Protein AF-0000000078604060 (afdb_homodimer)

Foldseek 3Di:
DDAQKEWEDDPPDLLVLLLQLLLQVQVGGYYYDPPHDQPPPLPDPVNCVLPVVSDDRWMAGPVRDTDHDSVVSSLVSNCVGDCVCVAQNDDPVLNVQLVVLLVCLVPQQLVLLCLLVCVVVPNDPDDPVSPVVSVVSNLVSLVVLLVQCVVALENRHHDDYYSSLSNNLSSCQSVQAAPCAPVNCVVRVSNVVSSVVQCPPRSSVVSSDDGDGHHDHDDDDD/DDAQKEWEDDPPDLLVLLLQLLLQVQVGGYYYDPPHDQPPNLPDPVNCVLPVVSDDRWMAGPVRDTDHDSVVSSLVSNCVGDCVCVAQNDDPVLNVQLVVLLVCLVPQQLVLLCLLVCVVVPNDPDDPVSPVVSVVSNLVSLVVLLVQCVVALENRHHDGYYSSLSSNLSSCQSVQAAPCAPVNCVVRVSNVVSSVVQCPPRSSVVSSDDGDGHHDHDDDDD

Nearest PDB structures (foldseek):
  4kh7-assembly2_A  TM=8.571E-01  e=4.757E-09  Salmonella enterica subsp. enterica serovar Typhi
  4kdx-assembly2_B  TM=8.654E-01  e=1.072E-08  Paraburkholderia graminis C4D1M
  4kh7-assembly3_B  TM=8.018E-01  e=9.682E-09  Salmonella enterica subsp. enterica serovar Typhi
  5a5k-assemb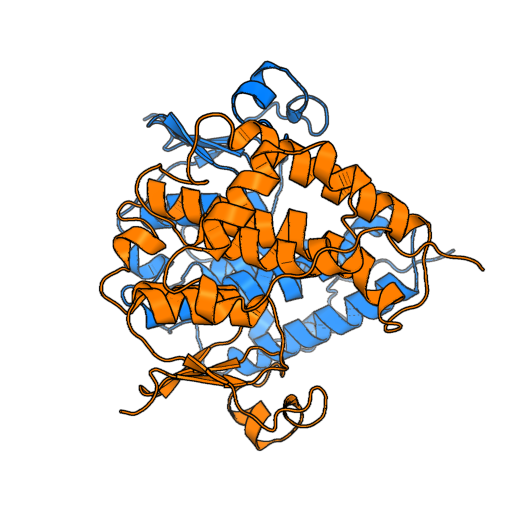ly3_O  TM=8.184E-01  e=1.971E-08  Arabidopsis thaliana
  4gf0-assembly1_A  TM=7.215E-01  e=3.624E-08  Sulfitobacter sp. NAS-14.1

InterPro domains:
  IPR004045 Glutathione S-transferase, N-terminal [PF02798] (5-79)
  IPR004045 Glutathione S-transferase, N-terminal [PS50404] (3-85)
  IPR004046 Glutathione S-transferase, C-terminal [PF00043] (126-200)
  IPR010987 Glutathione S-transferase, C-terminal-like [PS50405] (91-220)
  IPR036249 Thioredoxin-like superfamily [SSF52833] (7-95)
  IPR036282 Glutathione S-transferase, C-terminal domain superfamily [SSF47616] (76-213)
  IPR040079 Glutathione transferase family [SFLDS00019] (6-199)

Radius of gyration: 21.29 Å; Cα contacts (8 Å, |Δi|>4): 761; chains: 2; bounding box: 56×63×52 Å

Organism: Penicillium oxalicum (strain 114-2 / CGMCC 5302) (NCBI:txid933388)

Solvent-accessible surface area (backbone atoms only — not comparable to full-atom values): 22953 Å² total; per-residue (Å²): 132,82,49,52,23,38,30,45,38,66,83,90,37,50,60,53,24,36,30,33,17,34,12,44,61,36,72,35,49,59,43,66,48,87,82,49,40,88,86,49,51,44,64,34,67,74,44,27,73,77,37,73,87,43,67,67,44,29,36,43,31,69,86,66,50,73,39,43,47,44,68,16,45,26,48,28,43,27,51,69,33,87,40,19,46,61,33,47,36,81,45,49,67,46,28,20,56,28,38,27,35,38,49,42,19,53,67,44,35,31,47,29,33,47,64,56,38,36,38,77,70,67,74,43,79,83,49,70,70,57,45,54,50,24,52,53,43,41,51,51,42,48,49,52,47,27,63,66,39,61,96,42,72,37,82,63,61,68,84,53,71,28,46,24,44,42,39,35,49,28,34,40,50,62,23,29,45,52,54,47,14,47,73,60,48,65,77,29,55,64,42,51,51,44,47,60,53,48,52,64,36,81,28,33,26,74,38,63,52,84,85,59,71,26,65,69,50,80,71,90,83,127,131,80,50,52,22,37,31,44,41,65,83,90,38,52,61,54,24,35,31,33,16,35,11,44,60,36,71,35,49,59,44,65,48,90,82,50,39,88,83,49,50,44,65,33,68,74,42,29,74,77,37,72,86,42,65,68,44,28,37,41,32,69,86,67,51,74,40,42,46,46,68,18,45,26,48,28,42,27,51,69,32,87,41,17,45,61,34,46,36,81,46,51,68,45,27,20,55,29,38,26,36,38,49,43,18,53,68,45,34,30,48,30,34,46,64,56,37,37,38,77,73,67,74,43,81,84,49,70,72,59,46,54,51,23,52,53,43,40,51,51,43,48,50,52,46,26,62,67,40,61,96,42,72,36,83,62,59,67,85,55,71,27,46,24,44,43,37,34,49,29,34,41,49,61,23,28,44,51,54,47,14,48,74,60,48,64,77,31,55,63,40,50,51,43,47,59,53,48,53,63,35,82,28,32,26,76,39,64,50,85,84,58,70,25,64,71,49,81,72,90,84,128

pLDDT: mean 96.31, std 3.69, range [65.0, 98.94]

Structure (mmCIF, N/CA/C/O backbone):
data_AF-0000000078604060-model_v1
#
loop_
_entity.id
_entity.type
_entity.pdbx_description
1 polymer 'Glutathione S-transferase'
#
loop_
_atom_site.group_PDB
_atom_site.id
_atom_site.type_symbol
_atom_site.label_atom_id
_atom_site.label_alt_id
_atom_site.label_comp_id
_atom_site.label_asym_id
_atom_site.label_entity_id
_atom_site.label_seq_id
_atom_site.pdbx_PDB_ins_code
_atom_site.Cartn_x
_atom_site.Cartn_y
_atom_site.Cartn_z
_atom_site.occupancy
_atom_site.B_iso_or_equiv
_atom_site.auth_seq_id
_atom_site.auth_comp_id
_atom_site.auth_asym_id
_atom_site.auth_atom_id
_atom_site.pdbx_PDB_model_num
ATOM 1 N N . MET A 1 1 ? -9.109 29.891 -11.812 1 65.5 1 MET A N 1
ATOM 2 C CA . MET A 1 1 ? -7.707 29.516 -11.625 1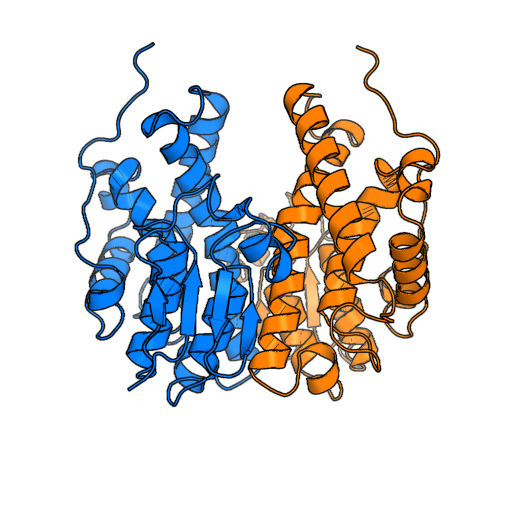 65.5 1 MET A CA 1
ATOM 3 C C . MET A 1 1 ? -7.461 28.078 -12.086 1 65.5 1 MET A C 1
ATOM 5 O O . MET A 1 1 ? -8.367 27.25 -12.055 1 65.5 1 MET A O 1
ATOM 9 N N . ALA A 1 2 ? -6.348 27.719 -12.664 1 84.75 2 ALA A N 1
ATOM 10 C CA . ALA A 1 2 ? -6.039 26.391 -13.188 1 84.75 2 ALA A CA 1
ATOM 11 C C . ALA A 1 2 ? -5.973 25.359 -12.055 1 84.75 2 ALA A C 1
ATOM 13 O O . ALA A 1 2 ? -5.527 25.672 -10.953 1 84.75 2 ALA A O 1
ATOM 14 N N . PRO A 1 3 ? -6.574 24.234 -12.32 1 95.12 3 PRO A N 1
ATOM 15 C CA . PRO A 1 3 ? -6.547 23.219 -11.266 1 95.12 3 PRO A CA 1
ATOM 16 C C . PRO A 1 3 ? -5.129 22.844 -10.844 1 95.12 3 PRO A C 1
ATOM 18 O O . PRO A 1 3 ? -4.18 23.047 -11.609 1 95.12 3 PRO A O 1
ATOM 21 N N . PHE A 1 4 ? -4.941 22.469 -9.664 1 97.75 4 PHE A N 1
ATOM 22 C CA . PHE A 1 4 ? -3.686 21.938 -9.148 1 97.75 4 PHE A CA 1
ATOM 23 C C . PHE A 1 4 ? -3.188 20.781 -10.008 1 97.75 4 PHE A C 1
ATOM 25 O O . PHE A 1 4 ? -1.984 20.656 -10.242 1 97.75 4 PHE A O 1
ATOM 32 N N . GLY A 1 5 ? -4.191 20.031 -10.445 1 98 5 GLY A N 1
ATOM 33 C CA . GLY A 1 5 ? -3.914 18.922 -11.352 1 98 5 GLY A CA 1
ATOM 34 C C . GLY A 1 5 ? -5.168 18.234 -11.867 1 98 5 GLY A C 1
ATOM 35 O O . GLY A 1 5 ? -6.281 18.594 -11.469 1 98 5 GLY A O 1
ATOM 36 N N . THR A 1 6 ? -4.906 17.312 -12.789 1 97.5 6 THR A N 1
ATOM 37 C CA . THR A 1 6 ? -5.984 16.547 -13.406 1 97.5 6 THR A CA 1
ATOM 38 C C . THR A 1 6 ? -5.75 15.047 -13.234 1 97.5 6 THR A C 1
ATOM 40 O O . THR A 1 6 ? -4.621 14.57 -13.352 1 97.5 6 THR A O 1
ATOM 43 N N . ILE A 1 7 ? -6.871 14.383 -12.977 1 97.94 7 ILE A N 1
ATOM 44 C CA . ILE A 1 7 ? -6.812 12.93 -12.82 1 97.94 7 ILE A CA 1
ATOM 45 C C . ILE A 1 7 ? -7.527 12.258 -13.992 1 97.94 7 ILE A C 1
ATOM 47 O O . ILE A 1 7 ? -8.633 12.656 -14.359 1 97.94 7 ILE A O 1
ATOM 51 N N . TRP A 1 8 ? -6.809 11.312 -14.586 1 97.25 8 TRP A N 1
ATOM 52 C CA . TRP A 1 8 ? -7.418 10.391 -15.531 1 97.25 8 TRP A CA 1
ATOM 53 C C . TRP A 1 8 ? -7.949 9.148 -14.82 1 97.25 8 TRP A C 1
ATOM 55 O O . TRP A 1 8 ? -7.176 8.375 -14.25 1 97.25 8 TRP A O 1
ATOM 65 N N . SER A 1 9 ? -9.242 9.008 -14.789 1 96.31 9 SER A N 1
ATOM 66 C CA . SER A 1 9 ? -9.859 7.852 -14.148 1 96.31 9 SER A CA 1
ATOM 67 C C . SER A 1 9 ? -11.352 7.785 -14.469 1 96.31 9 SER A C 1
ATOM 69 O O . SER A 1 9 ? -11.914 8.719 -15.039 1 96.31 9 SER A O 1
ATOM 71 N N . TYR A 1 10 ? -11.914 6.641 -14.195 1 90.69 10 TYR A N 1
ATOM 72 C CA . TYR A 1 10 ? -13.367 6.547 -14.234 1 90.69 10 TYR A CA 1
ATOM 73 C C . TYR A 1 10 ? -13.984 7.172 -12.992 1 90.69 10 TYR A C 1
ATOM 75 O O . TYR A 1 10 ? -13.312 7.352 -11.977 1 90.69 10 TYR A O 1
ATOM 83 N N . SER A 1 11 ? -15.281 7.52 -13.102 1 84.94 11 SER A N 1
ATOM 84 C CA . SER A 1 11 ? -16.062 8.086 -12 1 84.94 11 SER A CA 1
ATOM 85 C C . SER A 1 11 ? -17.391 7.371 -11.844 1 84.94 11 SER A C 1
ATOM 87 O O . SER A 1 11 ? -18.047 7.035 -12.844 1 84.94 11 SER A O 1
ATOM 89 N N . PRO A 1 12 ? -17.797 7.059 -10.594 1 85.88 12 PRO A N 1
ATOM 90 C CA . PRO A 1 12 ? -17.141 7.348 -9.32 1 85.88 12 PRO A CA 1
ATOM 91 C C . PRO A 1 12 ? -16.047 6.332 -8.961 1 85.88 12 PRO A C 1
ATOM 93 O O . PRO A 1 12 ? -16.141 5.164 -9.359 1 85.88 12 PRO A O 1
ATOM 96 N N . SER A 1 13 ? -15.039 6.816 -8.289 1 91.38 13 SER A N 1
ATOM 97 C CA . SER A 1 13 ? -13.922 5.98 -7.852 1 91.38 13 SER A CA 1
ATOM 98 C C . SER A 1 13 ? -13.492 6.332 -6.434 1 91.38 13 SER A C 1
ATOM 100 O O . SER A 1 13 ? -13.094 7.469 -6.164 1 91.38 13 SER A O 1
ATOM 102 N N . PRO A 1 14 ? -13.57 5.336 -5.539 1 93.5 14 PRO A N 1
ATOM 103 C CA . PRO A 1 14 ? -13.078 5.57 -4.184 1 93.5 14 PRO A CA 1
ATOM 104 C C . PRO A 1 14 ? -11.617 6.023 -4.16 1 93.5 14 PRO A C 1
ATOM 106 O O . PRO A 1 14 ? -11.211 6.762 -3.26 1 93.5 14 PRO A O 1
ATOM 109 N N . ARG A 1 15 ? -10.844 5.59 -5.148 1 95.56 15 ARG A N 1
ATOM 110 C CA . ARG A 1 15 ? -9.438 5.957 -5.238 1 95.56 15 ARG A CA 1
ATOM 111 C C . ARG A 1 15 ? -9.273 7.434 -5.586 1 95.56 15 ARG A C 1
ATOM 113 O O . ARG A 1 15 ? -8.336 8.086 -5.129 1 95.56 15 ARG A O 1
ATOM 120 N N . VAL A 1 16 ? -10.188 7.949 -6.352 1 97.38 16 VAL A N 1
ATOM 121 C CA . VAL A 1 16 ? -10.172 9.359 -6.73 1 97.38 16 VAL A CA 1
ATOM 122 C C . VAL A 1 16 ? -10.75 10.203 -5.602 1 97.38 16 VAL A C 1
ATOM 124 O O . VAL A 1 16 ? -10.273 11.312 -5.336 1 97.38 16 VAL A O 1
ATOM 127 N N . MET A 1 17 ? -11.734 9.648 -4.898 1 97.75 17 MET A N 1
ATOM 128 C CA . MET A 1 17 ? -12.422 10.359 -3.826 1 97.75 17 MET A CA 1
ATOM 129 C C . MET A 1 17 ? -11.438 10.805 -2.75 1 97.75 17 MET A C 1
ATOM 131 O O . MET A 1 17 ? -11.492 11.953 -2.297 1 97.75 17 MET A O 1
ATOM 135 N N . LYS A 1 18 ? -10.555 9.922 -2.361 1 98.5 18 LYS A N 1
ATOM 136 C CA . LYS A 1 18 ? -9.625 10.281 -1.294 1 98.5 18 LYS A CA 1
ATOM 137 C C . LYS A 1 18 ? -8.648 11.359 -1.757 1 98.5 18 LYS A C 1
ATOM 139 O O . LYS A 1 18 ? -8.219 12.195 -0.964 1 98.5 18 LYS A O 1
ATOM 144 N N . ILE A 1 19 ? -8.273 11.375 -3.025 1 98.75 19 ILE A N 1
ATOM 145 C CA . ILE A 1 19 ? -7.383 12.383 -3.586 1 98.75 19 ILE A CA 1
ATOM 146 C C . ILE A 1 19 ? -8.078 13.742 -3.586 1 98.75 19 ILE A C 1
ATOM 148 O O . ILE A 1 19 ? -7.5 14.742 -3.152 1 98.75 19 ILE A O 1
ATOM 152 N N . GLN A 1 20 ? -9.328 13.734 -4.004 1 98.69 20 GLN A N 1
ATOM 153 C CA . GLN A 1 20 ? -10.094 14.977 -4.07 1 98.69 20 GLN A CA 1
ATOM 154 C C . GLN A 1 20 ? -10.383 15.523 -2.676 1 98.69 20 GLN A C 1
ATOM 156 O O . GLN A 1 20 ? -10.383 16.734 -2.467 1 98.69 20 GLN A O 1
ATOM 161 N N . ALA A 1 21 ? -10.625 14.672 -1.733 1 98.81 21 ALA A N 1
ATOM 162 C CA . ALA A 1 21 ? -10.828 15.117 -0.356 1 98.81 21 ALA A CA 1
ATOM 163 C C . ALA A 1 21 ? -9.586 15.836 0.175 1 98.81 21 ALA A C 1
ATOM 165 O O . ALA A 1 21 ? -9.695 16.922 0.754 1 98.81 21 ALA A O 1
ATOM 166 N N . ALA A 1 22 ? -8.398 15.234 -0.017 1 98.81 22 ALA A N 1
ATOM 167 C CA . ALA A 1 22 ? -7.148 15.875 0.384 1 98.81 22 ALA A CA 1
ATOM 168 C C . ALA A 1 22 ? -6.984 17.234 -0.291 1 98.81 22 ALA A C 1
ATOM 170 O O . ALA A 1 22 ? -6.566 18.203 0.346 1 98.81 22 ALA A O 1
ATOM 171 N N . GLY A 1 23 ? -7.309 17.266 -1.604 1 98.69 23 GLY A N 1
ATOM 172 C CA . GLY A 1 23 ? -7.25 18.516 -2.338 1 98.69 23 GLY A CA 1
ATOM 173 C C . GLY A 1 23 ? -8.164 19.578 -1.767 1 98.69 23 GLY A C 1
ATOM 174 O O . GLY A 1 23 ? -7.73 20.719 -1.525 1 98.69 23 GLY A O 1
ATOM 175 N N . ASN A 1 24 ? -9.398 19.219 -1.526 1 98.75 24 ASN A N 1
ATOM 176 C CA . ASN A 1 24 ? -10.383 20.156 -0.985 1 98.75 24 ASN A CA 1
ATOM 177 C C . ASN A 1 24 ? -9.922 20.734 0.349 1 98.75 24 ASN A C 1
ATOM 179 O O . ASN A 1 24 ? -10.016 21.953 0.567 1 98.75 24 ASN A O 1
ATOM 183 N N . ILE A 1 25 ? -9.414 19.953 1.197 1 98.62 25 ILE A N 1
ATOM 184 C CA . ILE A 1 25 ? -8.992 20.375 2.527 1 98.62 25 ILE A CA 1
ATOM 185 C C . ILE A 1 25 ? -7.809 21.328 2.408 1 98.62 25 ILE A C 1
ATOM 187 O O . ILE A 1 25 ? -7.684 22.281 3.195 1 98.62 25 ILE A O 1
ATOM 191 N N . ASN A 1 26 ? -6.988 21.156 1.38 1 98.44 26 ASN A N 1
ATOM 192 C CA . ASN A 1 26 ? -5.816 22 1.141 1 98.44 26 ASN A CA 1
ATOM 193 C C . ASN A 1 26 ? -6.152 23.203 0.274 1 98.44 26 ASN A C 1
ATOM 195 O O . ASN A 1 26 ? -5.297 24.062 0.032 1 98.44 26 ASN A O 1
ATOM 199 N N . GLY A 1 27 ? -7.383 23.266 -0.203 1 98 27 GLY A N 1
ATOM 200 C CA . GLY A 1 27 ? -7.746 24.312 -1.143 1 98 27 GLY A CA 1
ATOM 201 C C . GLY A 1 27 ? -7.152 24.109 -2.523 1 98 27 GLY A C 1
ATOM 202 O O . GLY A 1 27 ? -6.812 25.078 -3.207 1 98 27 GLY A O 1
ATOM 203 N N . LEU A 1 28 ? -6.898 22.906 -2.891 1 98.31 28 LEU A N 1
ATOM 204 C CA . LEU A 1 28 ? -6.336 22.562 -4.188 1 98.31 28 LEU A CA 1
ATOM 205 C C . LEU A 1 28 ? -7.371 21.844 -5.055 1 98.31 28 LEU A C 1
ATOM 207 O O . LEU A 1 28 ? -7.844 20.766 -4.695 1 98.31 28 LEU A O 1
ATOM 211 N N . GLU A 1 29 ? -7.676 22.375 -6.141 1 98.25 29 GLU A N 1
ATOM 212 C CA . GLU A 1 29 ? -8.633 21.734 -7.035 1 98.25 29 GLU A CA 1
ATOM 213 C C . GLU A 1 29 ? -7.98 20.609 -7.84 1 98.25 29 GLU A C 1
ATOM 215 O O . GLU A 1 29 ? -7 20.844 -8.555 1 98.25 29 GLU A O 1
ATOM 220 N N . VAL A 1 30 ? -8.508 19.438 -7.711 1 98.06 30 VAL A N 1
ATOM 221 C CA . VAL A 1 30 ? -8.102 18.297 -8.516 1 98.06 30 VAL A CA 1
ATOM 222 C C . VAL A 1 30 ? -9.242 17.891 -9.445 1 98.06 30 VAL A C 1
ATOM 224 O O . VAL A 1 30 ? -10.234 17.297 -9.008 1 98.06 30 VAL A O 1
ATOM 227 N N . ALA A 1 31 ? -9.062 18.109 -10.672 1 97.12 31 ALA A N 1
ATOM 228 C CA . ALA A 1 31 ? -10.109 17.859 -11.664 1 97.12 31 ALA A CA 1
ATOM 229 C C . ALA A 1 31 ? -10.016 16.422 -12.195 1 97.12 31 ALA A C 1
ATOM 231 O O . ALA A 1 31 ? -8.953 15.812 -12.164 1 97.12 31 ALA A O 1
ATOM 232 N N . VAL A 1 32 ? -11.141 15.914 -12.617 1 96.12 32 VAL A N 1
ATOM 233 C CA . VAL A 1 32 ? -11.188 14.617 -13.289 1 96.12 32 VAL A CA 1
ATOM 234 C C . VAL A 1 32 ? -11.547 14.805 -14.766 1 96.12 32 VAL A C 1
ATOM 236 O O . VAL A 1 32 ? -12.461 15.57 -15.086 1 96.12 32 VAL A O 1
ATOM 239 N N . THR A 1 33 ? -10.883 14.094 -15.539 1 93.81 33 THR A N 1
ATOM 240 C CA . THR A 1 33 ? -11.156 14.234 -16.969 1 93.81 33 THR A CA 1
ATOM 241 C C . THR A 1 33 ? -12.539 13.688 -17.312 1 93.81 33 THR A C 1
ATOM 243 O O . THR A 1 33 ? -12.867 12.555 -16.953 1 93.81 33 THR A O 1
ATOM 246 N N . PRO A 1 34 ? -13.414 14.43 -17.938 1 90.31 34 PRO A N 1
ATOM 247 C CA . PRO A 1 34 ? -14.797 14.008 -18.188 1 90.31 34 PRO A CA 1
ATOM 248 C C . PRO A 1 34 ? -14.898 12.906 -19.25 1 90.31 34 PRO A C 1
ATOM 250 O O . PRO A 1 34 ? -15.867 12.148 -19.25 1 90.31 34 PRO A O 1
ATOM 253 N N . ASP A 1 35 ? -13.992 12.617 -20.125 1 89.94 35 ASP A N 1
ATOM 254 C CA . ASP A 1 35 ? -14.18 11.703 -21.25 1 89.94 35 ASP A CA 1
ATOM 255 C C . ASP A 1 35 ? -13.258 10.492 -21.141 1 89.94 35 ASP A C 1
ATOM 257 O O . ASP A 1 35 ? -12.938 9.844 -22.141 1 89.94 35 ASP A O 1
ATOM 261 N N . PHE A 1 36 ? -13.023 10.219 -19.906 1 95.5 36 PHE A N 1
ATOM 262 C CA . PHE A 1 36 ? -12.164 9.055 -19.734 1 95.5 36 PHE A CA 1
ATOM 263 C C . PHE A 1 36 ? -12.969 7.766 -19.875 1 95.5 36 PHE A C 1
ATOM 265 O O . PHE A 1 36 ? -14.023 7.613 -19.266 1 95.5 36 PHE A O 1
ATOM 272 N N . VAL A 1 37 ? -12.516 6.891 -20.703 1 94.81 37 VAL A N 1
ATOM 273 C CA . VAL A 1 37 ? -13.102 5.562 -20.844 1 94.81 37 VAL A CA 1
ATOM 274 C C . VAL A 1 37 ? -12.039 4.5 -20.594 1 94.81 37 VAL A C 1
ATOM 276 O O . VAL A 1 37 ? -11.062 4.398 -21.344 1 94.81 37 VAL A O 1
ATOM 279 N N . MET A 1 38 ? -12.273 3.684 -19.547 1 92.12 38 MET A N 1
ATOM 280 C CA . MET A 1 38 ? -11.32 2.639 -19.188 1 92.12 38 MET A CA 1
ATOM 281 C C . MET A 1 38 ? -11.164 1.633 -20.328 1 92.12 38 MET A C 1
ATOM 283 O O . MET A 1 38 ? -12.156 1.193 -20.922 1 92.12 38 MET A O 1
ATOM 287 N N . GLY A 1 39 ? -9.953 1.228 -20.578 1 93.81 39 GLY A N 1
ATOM 288 C CA . GLY A 1 39 ? -9.688 0.267 -21.641 1 93.81 39 GLY A CA 1
ATOM 289 C C . GLY A 1 39 ? -9.57 0.906 -23.016 1 93.81 39 GLY A C 1
ATOM 290 O O . GLY A 1 39 ? -9.195 0.243 -23.984 1 93.81 39 GLY A O 1
ATOM 291 N N . GLN A 1 40 ? -9.906 2.117 -23.141 1 96.38 40 GLN A N 1
ATOM 292 C CA . GLN A 1 40 ? -9.781 2.875 -24.375 1 96.38 40 GLN A CA 1
ATOM 293 C C . GLN A 1 40 ? -8.812 4.043 -24.219 1 96.38 40 GLN A C 1
ATOM 295 O O . GLN A 1 40 ? -7.695 4.012 -24.734 1 96.38 40 GLN A O 1
ATOM 300 N N . THR A 1 41 ? -9.141 4.973 -23.344 1 97.19 41 THR A N 1
ATOM 301 C CA . THR A 1 41 ? -8.32 6.156 -23.141 1 97.19 41 THR A CA 1
ATOM 302 C C . THR A 1 41 ? -6.926 5.766 -22.656 1 97.19 41 THR A C 1
ATOM 304 O O . THR A 1 41 ? -5.922 6.273 -23.156 1 97.19 41 THR A O 1
ATOM 307 N N . ASN A 1 42 ? -6.852 4.824 -21.75 1 96.56 42 ASN A N 1
ATOM 308 C CA . ASN A 1 42 ? -5.582 4.461 -21.125 1 96.56 42 ASN A CA 1
ATOM 309 C C . ASN A 1 42 ? -4.773 3.521 -22.016 1 96.56 42 ASN A C 1
ATOM 311 O O . ASN A 1 42 ? -3.746 2.986 -21.594 1 96.56 42 ASN A O 1
ATOM 315 N N . THR A 1 43 ? -5.262 3.26 -23.188 1 96.44 43 THR A N 1
ATOM 316 C CA . THR A 1 43 ? -4.531 2.418 -24.125 1 96.44 43 THR A CA 1
ATOM 317 C C . THR A 1 43 ? -4.008 3.244 -25.297 1 96.44 43 THR A C 1
ATOM 319 O O . THR A 1 43 ? -3.27 2.732 -26.141 1 96.44 43 THR A O 1
ATOM 322 N N . THR A 1 44 ? -4.367 4.477 -25.344 1 97.06 44 THR A N 1
ATOM 323 C CA . THR A 1 44 ? -3.908 5.344 -26.438 1 97.06 44 THR A CA 1
ATOM 324 C C . THR A 1 44 ? -2.42 5.652 -26.281 1 97.06 44 THR A C 1
ATOM 326 O O . THR A 1 44 ? -1.891 5.652 -25.172 1 97.06 44 THR A O 1
ATOM 329 N N . ASP A 1 45 ? -1.795 5.992 -27.375 1 97.06 45 ASP A N 1
ATOM 330 C CA . ASP A 1 45 ? -0.383 6.363 -27.359 1 97.06 45 ASP A CA 1
ATOM 331 C C . ASP A 1 45 ? -0.15 7.625 -26.547 1 97.06 45 ASP A C 1
ATOM 333 O O . ASP A 1 45 ? 0.863 7.742 -25.844 1 97.06 45 ASP A O 1
ATOM 337 N N . GLU A 1 46 ? -1.028 8.469 -26.703 1 95.75 46 GLU A N 1
ATOM 338 C CA . GLU A 1 46 ? -0.92 9.727 -25.969 1 95.75 46 GLU A CA 1
ATOM 339 C C . GLU A 1 46 ? -0.917 9.484 -24.469 1 95.75 46 GLU A C 1
ATOM 341 O O . GLU A 1 46 ? -0.081 10.031 -23.75 1 95.75 46 GLU A O 1
ATOM 346 N N . PHE A 1 47 ? -1.83 8.688 -23.953 1 97.12 47 PHE A N 1
ATOM 347 C CA . PHE A 1 47 ? -1.896 8.359 -22.531 1 97.12 47 PHE A CA 1
ATOM 348 C C . PHE A 1 47 ? -0.667 7.57 -22.109 1 97.12 47 PHE A C 1
ATOM 350 O O . PHE A 1 47 ? -0.039 7.895 -21.094 1 97.12 47 PHE A O 1
ATOM 357 N N . ARG A 1 48 ? -0.297 6.609 -22.922 1 97.06 48 ARG A N 1
ATOM 358 C CA . ARG A 1 48 ? 0.779 5.695 -22.562 1 97.06 48 ARG A CA 1
ATOM 359 C C . ARG A 1 48 ? 2.131 6.398 -22.609 1 97.06 48 ARG A C 1
ATOM 361 O O . ARG A 1 48 ? 3.076 5.973 -21.938 1 97.06 48 ARG A O 1
ATOM 368 N N . ALA A 1 49 ? 2.264 7.48 -23.359 1 96.56 49 ALA A N 1
ATOM 369 C CA . ALA A 1 49 ? 3.492 8.266 -23.391 1 96.56 49 ALA A CA 1
ATOM 370 C C . ALA A 1 49 ? 3.766 8.891 -22.016 1 96.56 49 ALA A C 1
ATOM 372 O O . ALA A 1 49 ? 4.922 9.039 -21.609 1 96.56 49 ALA A O 1
ATOM 373 N N . LYS A 1 50 ? 2.711 9.234 -21.312 1 96.31 50 LYS A N 1
ATOM 374 C CA . LYS A 1 50 ? 2.826 9.844 -19.984 1 96.31 50 LYS A CA 1
ATOM 375 C C . LYS A 1 50 ? 2.801 8.781 -18.891 1 96.31 50 LYS A C 1
ATOM 377 O O . LYS A 1 50 ? 3.479 8.922 -17.875 1 96.31 50 LYS A O 1
ATOM 382 N N . PHE A 1 51 ? 2.031 7.758 -19.141 1 97.88 51 PHE A N 1
ATOM 383 C CA . PHE A 1 51 ? 1.795 6.707 -18.156 1 97.88 51 PHE A CA 1
ATOM 384 C C . PHE A 1 51 ? 1.949 5.328 -18.797 1 97.88 51 PHE A C 1
ATOM 386 O O . PHE A 1 51 ? 0.961 4.625 -19 1 97.88 51 PHE A O 1
ATOM 393 N N . PRO A 1 52 ? 3.102 4.887 -18.906 1 96.56 52 PRO A N 1
ATOM 394 C CA . PRO A 1 52 ? 3.398 3.709 -19.719 1 96.56 52 PRO A CA 1
ATOM 395 C C . PRO A 1 52 ? 2.777 2.43 -19.172 1 96.56 52 PRO A C 1
ATOM 397 O O . PRO A 1 52 ? 2.531 1.481 -19.922 1 96.56 52 PRO A O 1
ATOM 400 N N . PHE A 1 53 ? 2.52 2.365 -17.859 1 96.12 53 PHE A N 1
ATOM 401 C CA . PHE A 1 53 ? 1.956 1.152 -17.281 1 96.12 53 PHE A CA 1
ATOM 402 C C . PHE A 1 53 ? 0.469 1.04 -17.594 1 96.12 53 PHE A C 1
ATOM 404 O O . PHE A 1 53 ? -0.115 -0.039 -17.484 1 96.12 53 PHE A O 1
ATOM 411 N N . GLY A 1 54 ? -0.224 2.195 -17.906 1 96 54 GLY A N 1
ATOM 412 C CA . GLY A 1 54 ? -1.59 2.195 -18.406 1 96 54 GLY A CA 1
ATOM 413 C C . GLY A 1 54 ? -2.629 2.123 -17.297 1 96 54 GLY A C 1
ATOM 414 O O . GLY A 1 54 ? -3.824 1.99 -17.578 1 96 54 GLY A O 1
ATOM 415 N N . LYS A 1 55 ? -2.229 2.238 -16.078 1 94.5 55 LYS A N 1
ATOM 416 C CA . LYS A 1 55 ? -3.172 2.141 -14.969 1 94.5 55 LYS A CA 1
ATOM 417 C C . LYS A 1 55 ? -3.758 3.508 -14.625 1 94.5 55 LYS A C 1
ATOM 419 O O . LYS A 1 55 ? -3.16 4.539 -14.938 1 94.5 55 LYS A O 1
ATOM 424 N N . VAL A 1 56 ? -4.859 3.557 -14 1 96.44 56 VAL A N 1
ATOM 425 C CA . VAL A 1 56 ? -5.516 4.746 -13.477 1 96.44 56 VAL A CA 1
ATOM 426 C C . VAL A 1 56 ? -5.898 4.523 -12.008 1 96.44 56 VAL A C 1
ATOM 428 O O . VAL A 1 56 ? -6.066 3.383 -11.578 1 96.44 56 VAL A O 1
ATOM 431 N N . PRO A 1 57 ? -5.957 5.508 -11.18 1 97.69 57 PRO A N 1
ATOM 432 C CA . PRO A 1 57 ? -5.863 6.922 -11.555 1 97.69 57 PRO A CA 1
ATOM 433 C C . PRO A 1 57 ? -4.445 7.336 -11.938 1 97.69 57 PRO A C 1
ATOM 435 O O . PRO A 1 57 ? -3.473 6.797 -11.406 1 97.69 57 PRO A O 1
ATOM 438 N N . ALA A 1 58 ? -4.348 8.188 -12.891 1 98.44 58 ALA A N 1
ATOM 439 C CA . ALA A 1 58 ? -3.129 8.859 -13.32 1 98.44 58 ALA A CA 1
ATOM 440 C C . ALA A 1 58 ? -3.264 10.375 -13.18 1 98.44 58 ALA A C 1
ATOM 442 O O . ALA A 1 58 ? -4.277 10.953 -13.578 1 98.44 58 ALA A O 1
ATOM 443 N N . PHE A 1 59 ? -2.303 11.008 -12.594 1 98.62 59 PHE A N 1
ATOM 444 C CA . PHE A 1 59 ? -2.367 12.414 -12.227 1 98.62 59 PHE A CA 1
ATOM 445 C C . PHE A 1 59 ? -1.357 13.227 -13.023 1 98.62 59 PHE A C 1
ATOM 447 O O . PHE A 1 59 ? -0.197 12.836 -13.156 1 98.62 59 PHE A O 1
ATOM 454 N N . GLU A 1 60 ? -1.858 14.312 -13.562 1 97.5 60 GLU A N 1
ATOM 455 C CA . GLU A 1 60 ? -1.022 15.328 -14.195 1 97.5 60 GLU A CA 1
ATOM 456 C C . GLU A 1 60 ? -1.121 16.656 -13.461 1 97.5 60 GLU A C 1
ATOM 458 O O . GLU A 1 60 ? -2.164 17.312 -13.484 1 97.5 60 GLU A O 1
ATOM 463 N N . GLY A 1 61 ? -0.01 17.078 -12.867 1 97.44 61 GLY A N 1
ATOM 464 C CA . GLY A 1 61 ? 0.003 18.328 -12.133 1 97.44 61 GLY A CA 1
ATOM 465 C C . GLY A 1 61 ? 0.205 19.531 -13.023 1 97.44 61 GLY A C 1
ATOM 466 O O . GLY A 1 61 ? 0.796 19.438 -14.094 1 97.44 61 GLY A O 1
ATOM 467 N N . ALA A 1 62 ? -0.223 20.656 -12.523 1 96 62 ALA A N 1
ATOM 468 C CA . ALA A 1 62 ? 0.004 21.906 -13.242 1 96 62 ALA A CA 1
ATOM 469 C C . ALA A 1 62 ? 1.495 22.188 -13.383 1 96 62 ALA A C 1
ATOM 471 O O . ALA A 1 62 ? 1.917 22.875 -14.32 1 96 62 ALA A O 1
ATOM 472 N N . ASP A 1 63 ? 2.275 21.672 -12.523 1 93.12 63 ASP A N 1
ATOM 473 C CA . ASP A 1 63 ? 3.719 21.906 -12.516 1 93.12 63 ASP A CA 1
ATOM 474 C C . ASP A 1 63 ? 4.438 20.875 -13.375 1 93.12 63 ASP A C 1
ATOM 476 O O . ASP A 1 63 ? 5.672 20.844 -13.422 1 93.12 63 ASP A O 1
ATOM 480 N N . GLY A 1 64 ? 3.676 20 -13.992 1 94.81 64 GLY A N 1
ATOM 481 C CA . GLY A 1 64 ? 4.277 18.984 -14.859 1 94.81 64 GLY A CA 1
ATOM 482 C C . GLY A 1 64 ? 4.512 17.672 -14.156 1 94.81 64 GLY A C 1
ATOM 483 O O . GLY A 1 64 ? 4.93 16.688 -14.781 1 94.81 64 GLY A O 1
ATOM 484 N N . THR A 1 65 ? 4.188 17.594 -12.867 1 96.56 65 THR A N 1
ATOM 485 C CA . THR A 1 65 ? 4.34 16.344 -12.117 1 96.56 65 THR A CA 1
ATOM 486 C C . THR A 1 65 ? 3.396 15.273 -12.648 1 96.56 65 THR A C 1
ATOM 488 O O . THR A 1 65 ? 2.199 15.523 -12.812 1 96.56 65 THR A O 1
ATOM 491 N N . LEU A 1 66 ? 3.922 14.078 -13.008 1 98.19 66 LEU A N 1
ATOM 492 C CA . LEU A 1 66 ? 3.137 12.922 -13.414 1 98.19 66 LEU A CA 1
ATOM 493 C C . LEU A 1 66 ? 3.211 11.82 -12.359 1 98.19 66 LEU A C 1
ATOM 495 O O . LEU A 1 66 ? 4.301 11.43 -11.938 1 98.19 66 LEU A O 1
ATOM 499 N N . LEU A 1 67 ? 2.031 11.375 -11.906 1 98.5 67 LEU A N 1
ATOM 500 C CA . LEU A 1 67 ? 1.984 10.328 -10.891 1 98.5 67 LEU A CA 1
ATOM 501 C C . LEU A 1 67 ? 0.896 9.312 -11.203 1 98.5 67 LEU A C 1
ATOM 503 O O . LEU A 1 67 ? -0.143 9.664 -11.766 1 98.5 67 LEU A O 1
ATOM 507 N N . THR A 1 68 ? 1.213 8.109 -10.859 1 98.06 68 THR A N 1
ATOM 508 C CA . THR A 1 68 ? 0.202 7.062 -10.766 1 98.06 68 THR A CA 1
ATOM 509 C C . THR A 1 68 ? 0.113 6.52 -9.344 1 98.06 68 THR A C 1
ATOM 511 O O . THR A 1 68 ? 0.769 7.035 -8.438 1 98.06 68 THR A O 1
ATOM 514 N N . GLU A 1 69 ? -0.714 5.5 -9.18 1 97.75 69 GLU A N 1
ATOM 515 C CA . GLU A 1 69 ? -0.973 4.934 -7.859 1 97.75 69 GLU A CA 1
ATOM 516 C C . GLU A 1 69 ? -1.732 5.918 -6.977 1 97.75 69 GLU A C 1
ATOM 518 O O . GLU A 1 69 ? -1.198 6.961 -6.598 1 97.75 69 GLU A O 1
ATOM 523 N N . SER A 1 70 ? -2.898 5.559 -6.57 1 97.75 70 SER A N 1
ATOM 524 C CA . SER A 1 70 ? -3.816 6.473 -5.895 1 97.75 70 SER A CA 1
ATOM 525 C C . SER A 1 70 ? -3.234 6.965 -4.574 1 97.75 70 SER A C 1
ATOM 527 O O . SER A 1 70 ? -3.402 8.133 -4.215 1 97.75 70 SER A O 1
ATOM 529 N N . ASP A 1 71 ? -2.504 6.141 -3.855 1 97.94 71 ASP A N 1
ATOM 530 C CA . ASP A 1 71 ? -1.935 6.551 -2.576 1 97.94 71 ASP A CA 1
ATOM 531 C C . ASP A 1 71 ? -0.808 7.562 -2.777 1 97.94 71 ASP A C 1
ATOM 533 O O . ASP A 1 71 ? -0.625 8.461 -1.958 1 97.94 71 ASP A O 1
ATOM 537 N N . ALA A 1 72 ? 0.029 7.379 -3.809 1 98.56 72 ALA A N 1
ATOM 538 C CA . ALA A 1 72 ? 1.09 8.336 -4.121 1 98.56 72 ALA A CA 1
ATOM 539 C C . ALA A 1 72 ? 0.509 9.688 -4.52 1 98.56 72 ALA A C 1
ATOM 541 O O . ALA A 1 72 ? 0.989 10.734 -4.07 1 98.56 72 ALA A O 1
ATOM 542 N N . ILE A 1 73 ? -0.546 9.656 -5.359 1 98.75 73 ILE A N 1
ATOM 543 C CA . ILE A 1 73 ? -1.208 10.883 -5.785 1 98.75 73 ILE A CA 1
ATOM 544 C C . ILE A 1 73 ? -1.815 11.586 -4.578 1 98.75 73 ILE A C 1
ATOM 546 O O . ILE A 1 73 ? -1.637 12.797 -4.402 1 98.75 73 ILE A O 1
ATOM 550 N N . ALA A 1 74 ? -2.488 10.812 -3.736 1 98.81 74 ALA A N 1
ATOM 551 C CA . ALA A 1 74 ? -3.113 11.383 -2.545 1 98.81 74 ALA A CA 1
ATOM 552 C C . ALA A 1 74 ? -2.072 12.016 -1.626 1 98.81 74 ALA A C 1
ATOM 554 O O . ALA A 1 74 ? -2.293 13.094 -1.077 1 98.81 74 ALA A O 1
ATOM 555 N N . GLN A 1 75 ? -0.978 11.32 -1.493 1 98.62 75 GLN A N 1
ATOM 556 C CA . GLN A 1 75 ? 0.098 11.867 -0.67 1 98.62 75 GLN A CA 1
ATOM 557 C C . GLN A 1 75 ? 0.618 13.18 -1.242 1 98.62 75 GLN A C 1
ATOM 559 O O . GLN A 1 75 ? 0.854 14.133 -0.499 1 98.62 75 GLN A O 1
ATOM 564 N N . TYR A 1 76 ? 0.825 13.242 -2.516 1 98.81 76 TYR A N 1
ATOM 565 C CA . TYR A 1 76 ? 1.314 14.453 -3.168 1 98.81 76 TYR A CA 1
ATOM 566 C C . TYR A 1 76 ? 0.369 15.625 -2.924 1 98.81 76 TYR A C 1
ATOM 568 O O . TYR A 1 76 ? 0.798 16.703 -2.498 1 98.81 76 TYR A O 1
ATOM 576 N N . VAL A 1 77 ? -0.863 15.406 -3.115 1 98.81 77 VAL A N 1
ATOM 577 C CA . VAL A 1 77 ? -1.877 16.438 -2.959 1 98.81 77 VAL A CA 1
ATOM 578 C C . VAL A 1 77 ? -1.966 16.859 -1.494 1 98.81 77 VAL A C 1
ATOM 580 O O . VAL A 1 77 ? -2.016 18.047 -1.185 1 98.81 77 VAL A O 1
ATOM 583 N N . ALA A 1 78 ? -1.919 15.93 -0.612 1 98.81 78 ALA A N 1
ATOM 584 C CA . ALA A 1 78 ? -2.025 16.188 0.822 1 98.81 78 ALA A CA 1
ATOM 585 C C . ALA A 1 78 ? -0.842 17.016 1.319 1 98.81 78 ALA A C 1
ATOM 587 O O . ALA A 1 78 ? -0.992 17.844 2.219 1 98.81 78 ALA A O 1
ATOM 588 N N . GLU A 1 79 ? 0.295 16.797 0.727 1 98.44 79 GLU A N 1
ATOM 589 C CA . GLU A 1 79 ? 1.509 17.453 1.208 1 98.44 79 GLU A CA 1
ATOM 590 C C . GLU A 1 79 ? 1.734 18.781 0.5 1 98.44 79 GLU A C 1
ATOM 592 O O . GLU A 1 79 ? 2.686 19.516 0.812 1 98.44 79 GLU A O 1
ATOM 597 N N . SER A 1 80 ? 0.876 19.172 -0.4 1 98.25 80 SER A N 1
ATOM 598 C CA . SER A 1 80 ? 1.144 20.312 -1.27 1 98.25 80 SER A CA 1
ATOM 599 C C . SER A 1 80 ? 0.358 21.547 -0.825 1 98.25 80 SER A C 1
ATOM 601 O O . SER A 1 80 ? 0.248 22.516 -1.571 1 98.25 80 SER A O 1
ATOM 603 N N . GLY A 1 81 ? -0.21 21.531 0.326 1 97.94 81 GLY A N 1
ATOM 604 C CA . GLY A 1 81 ? -0.981 22.656 0.817 1 97.94 81 GLY A CA 1
ATOM 605 C C . GLY A 1 81 ? -0.81 22.906 2.305 1 97.94 81 GLY A C 1
ATOM 606 O O . GLY A 1 81 ? 0.02 22.25 2.951 1 97.94 81 GLY A O 1
ATOM 607 N N . PRO A 1 82 ? -1.549 23.828 2.846 1 97.88 82 PRO A N 1
ATOM 608 C CA . PRO A 1 82 ? -1.354 24.266 4.23 1 97.88 82 PRO A CA 1
ATOM 609 C C . PRO A 1 82 ? -1.75 23.203 5.25 1 97.88 82 PRO A C 1
ATOM 611 O O . PRO A 1 82 ? -1.334 23.266 6.41 1 97.88 82 PRO A O 1
ATOM 614 N N . ALA A 1 83 ? -2.48 22.266 4.867 1 98.06 83 ALA A N 1
ATOM 615 C CA . ALA A 1 83 ? -2.959 21.25 5.805 1 98.06 83 ALA A CA 1
ATOM 616 C C . ALA A 1 83 ? -2.041 20.031 5.812 1 98.06 83 ALA A C 1
ATOM 618 O O . ALA A 1 83 ? -2.398 18.984 6.352 1 98.06 83 ALA A O 1
ATOM 619 N N . ALA A 1 84 ? -0.881 20.156 5.23 1 98.12 84 ALA A N 1
ATOM 620 C CA . ALA A 1 84 ? 0.034 19.031 5.062 1 98.12 84 ALA A CA 1
ATOM 621 C C . ALA A 1 84 ? 0.299 18.344 6.398 1 98.12 84 ALA A C 1
ATOM 623 O O . ALA A 1 84 ? 0.172 17.109 6.504 1 98.12 84 ALA A O 1
ATOM 624 N N . ALA A 1 85 ? 0.581 19.078 7.391 1 97.06 85 ALA A N 1
ATOM 625 C CA . ALA A 1 85 ? 0.946 18.484 8.68 1 97.06 85 ALA A CA 1
ATOM 626 C C . ALA A 1 85 ? -0.242 17.766 9.312 1 97.06 85 ALA A C 1
ATOM 628 O O . ALA A 1 85 ? -0.081 16.703 9.914 1 97.06 85 ALA A O 1
ATOM 629 N N . SER A 1 86 ? -1.402 18.312 9.219 1 96.88 86 SER A N 1
ATOM 630 C CA . SER A 1 86 ? -2.578 17.672 9.797 1 96.88 86 SER A CA 1
ATOM 631 C C . SER A 1 86 ? -2.984 16.438 9 1 96.88 86 SER A C 1
ATOM 633 O O . SER A 1 86 ? -3.387 15.422 9.57 1 96.88 86 SER A O 1
ATOM 635 N N . LEU A 1 87 ? -2.838 16.5 7.711 1 98.56 87 LEU A N 1
ATOM 636 C CA . LEU A 1 87 ? -3.275 15.406 6.848 1 98.56 87 LEU A CA 1
ATOM 637 C C . LEU A 1 87 ? -2.289 14.242 6.895 1 98.56 87 LEU A C 1
ATOM 639 O O . LEU A 1 87 ? -2.689 13.078 6.809 1 98.56 87 LEU A O 1
ATOM 643 N N . MET A 1 88 ? -0.971 14.562 7.059 1 98.25 88 MET A N 1
ATOM 644 C CA . MET A 1 88 ? 0.02 13.508 6.844 1 98.25 88 MET A CA 1
ATOM 645 C C . MET A 1 88 ? 0.835 13.266 8.109 1 98.25 88 MET A C 1
ATOM 647 O O . MET A 1 88 ? 1.551 12.266 8.203 1 98.25 88 MET A O 1
ATOM 651 N N . GLY A 1 89 ? 0.672 14.117 9.078 1 97.25 89 GLY A N 1
ATOM 652 C CA . GLY A 1 89 ? 1.493 14.016 10.273 1 97.25 89 GLY A CA 1
ATOM 653 C C . GLY A 1 89 ? 2.68 14.961 10.266 1 97.25 89 GLY A C 1
ATOM 654 O O . GLY A 1 89 ? 3.26 15.227 9.211 1 97.25 89 GLY A O 1
ATOM 655 N N . ALA A 1 90 ? 3.113 15.375 11.477 1 95.75 90 ALA A N 1
ATOM 656 C CA . ALA A 1 90 ? 4.176 16.359 11.609 1 95.75 90 ALA A CA 1
ATOM 657 C C . ALA A 1 90 ? 5.496 15.711 12 1 95.75 90 ALA A C 1
ATOM 659 O O . ALA A 1 90 ? 6.566 16.297 11.828 1 95.75 90 ALA A O 1
ATOM 660 N N . THR A 1 91 ? 5.469 14.562 12.602 1 96.38 91 THR A N 1
ATOM 661 C CA . THR A 1 91 ? 6.648 13.828 13.039 1 96.38 91 THR A CA 1
ATOM 662 C C . THR A 1 91 ? 6.738 12.477 12.328 1 96.38 91 THR A C 1
ATOM 664 O O . THR A 1 91 ? 5.738 11.977 11.805 1 96.38 91 THR A O 1
ATOM 667 N N . PRO A 1 92 ? 7.922 11.859 12.289 1 96.94 92 PRO A N 1
ATOM 668 C CA . PRO A 1 92 ? 8.047 10.531 11.672 1 96.94 92 PRO A CA 1
ATOM 669 C C . PRO A 1 92 ? 7.066 9.516 12.258 1 96.94 92 PRO A C 1
ATOM 671 O O . PRO A 1 92 ? 6.469 8.734 11.523 1 96.94 92 PRO A O 1
ATOM 674 N N . ALA A 1 93 ? 6.891 9.57 13.547 1 97.19 93 ALA A N 1
ATOM 675 C CA . ALA A 1 93 ? 5.992 8.625 14.203 1 97.19 93 ALA A CA 1
ATOM 676 C C . ALA A 1 93 ? 4.547 8.852 13.773 1 97.19 93 ALA A C 1
ATOM 678 O O . ALA A 1 93 ? 3.812 7.898 13.508 1 97.19 93 ALA A O 1
ATOM 679 N N . GLU A 1 94 ? 4.137 10.094 13.688 1 97.12 94 GLU A N 1
ATOM 680 C CA . GLU A 1 94 ? 2.775 10.414 13.266 1 97.12 94 GLU A CA 1
ATOM 681 C C . GLU A 1 94 ? 2.549 10.023 11.805 1 97.12 94 GLU A C 1
ATOM 683 O O . GLU A 1 94 ? 1.501 9.477 11.461 1 97.12 94 GLU A O 1
ATOM 688 N N . ARG A 1 95 ? 3.539 10.32 10.977 1 98.06 95 ARG A N 1
ATOM 689 C CA . ARG A 1 95 ? 3.441 9.969 9.562 1 98.06 95 ARG A CA 1
ATOM 690 C C . ARG A 1 95 ? 3.305 8.461 9.383 1 98.06 95 ARG A C 1
ATOM 692 O O . ARG A 1 95 ? 2.502 8 8.57 1 98.06 95 ARG A O 1
ATOM 699 N N . ALA A 1 96 ? 4.039 7.758 10.172 1 98.31 96 ALA A N 1
ATOM 700 C CA . ALA A 1 96 ? 4.008 6.301 10.07 1 98.31 96 ALA A CA 1
ATOM 701 C C . ALA A 1 96 ? 2.678 5.75 10.578 1 98.31 96 ALA A C 1
ATOM 703 O O . ALA A 1 96 ? 2.154 4.773 10.031 1 98.31 96 ALA A O 1
ATOM 704 N N . ALA A 1 97 ? 2.166 6.336 11.617 1 98.19 97 ALA A N 1
ATOM 705 C CA . ALA A 1 97 ? 0.867 5.914 12.141 1 98.19 97 ALA A CA 1
ATOM 706 C C . ALA A 1 97 ? -0.229 6.105 11.094 1 98.19 97 ALA A C 1
ATOM 708 O O . ALA A 1 97 ? -1.093 5.238 10.93 1 98.19 97 ALA A O 1
ATOM 709 N N . ILE A 1 98 ? -0.176 7.188 10.406 1 98.62 98 ILE A N 1
ATOM 710 C CA . ILE A 1 98 ? -1.137 7.449 9.336 1 98.62 98 ILE A CA 1
ATOM 711 C C . ILE A 1 98 ? -0.936 6.445 8.203 1 98.62 98 ILE A C 1
ATOM 713 O O . ILE A 1 98 ? -1.9 5.855 7.711 1 98.62 98 ILE A O 1
ATOM 717 N N . ARG A 1 99 ? 0.276 6.199 7.855 1 98.56 99 ARG A N 1
ATOM 718 C CA . ARG A 1 99 ? 0.598 5.262 6.785 1 98.56 99 ARG A CA 1
ATOM 719 C C . ARG A 1 99 ? 0.105 3.857 7.125 1 98.56 99 ARG A C 1
ATOM 721 O O . ARG A 1 99 ? -0.352 3.127 6.242 1 98.56 99 ARG A O 1
ATOM 728 N N . GLN A 1 100 ? 0.229 3.504 8.352 1 98.56 100 GLN A N 1
ATOM 729 C CA . GLN A 1 100 ? -0.254 2.207 8.812 1 98.56 100 GLN A CA 1
ATOM 730 C C . GLN A 1 100 ? -1.725 2.008 8.453 1 98.56 100 GLN A C 1
ATOM 732 O O . GLN A 1 100 ? -2.107 0.953 7.941 1 98.56 100 GLN A O 1
ATOM 737 N N . TRP A 1 101 ? -2.512 2.98 8.633 1 98.75 101 TRP A N 1
ATOM 738 C CA . TRP A 1 101 ? -3.941 2.889 8.344 1 98.75 101 TRP A CA 1
ATOM 739 C C . TRP A 1 101 ? -4.199 2.938 6.844 1 98.75 101 TRP A C 1
ATOM 741 O O . TRP A 1 101 ? -5.133 2.305 6.348 1 98.75 101 TRP A O 1
ATOM 751 N N . VAL A 1 102 ? -3.367 3.717 6.145 1 98.56 102 VAL A N 1
ATOM 752 C CA . VAL A 1 102 ? -3.475 3.736 4.691 1 98.56 102 VAL A CA 1
ATOM 753 C C . VAL A 1 102 ? -3.201 2.342 4.133 1 98.56 102 VAL A C 1
ATOM 755 O O . VAL A 1 102 ? -3.924 1.864 3.256 1 98.56 102 VAL A O 1
ATOM 758 N N . CYS A 1 103 ? -2.17 1.688 4.688 1 98 103 CYS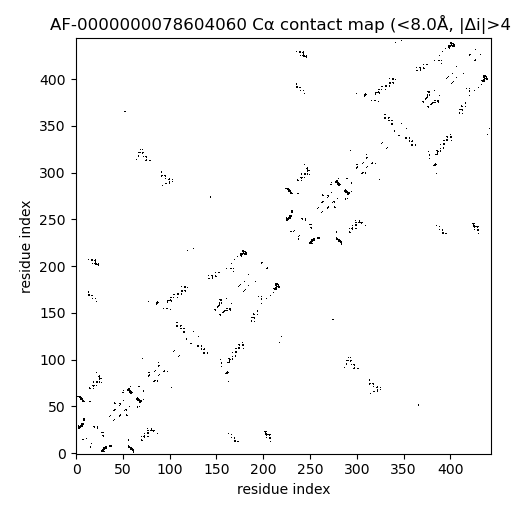 A N 1
ATOM 759 C CA . CYS A 1 103 ? -1.859 0.32 4.289 1 98 103 CYS A CA 1
ATOM 760 C C . CYS A 1 103 ? -2.996 -0.626 4.652 1 98 103 CYS A C 1
ATOM 762 O O . CYS A 1 103 ? -3.377 -1.483 3.854 1 98 103 CYS A O 1
ATOM 764 N N . PHE A 1 104 ? -3.543 -0.456 5.867 1 98.25 104 PHE A N 1
ATOM 765 C CA . PHE A 1 104 ? -4.688 -1.239 6.316 1 98.25 104 PHE A CA 1
ATOM 766 C C . PHE A 1 104 ? -5.852 -1.109 5.34 1 98.25 104 PHE A C 1
ATOM 768 O O . PHE A 1 104 ? -6.465 -2.109 4.965 1 98.25 104 PHE A O 1
ATOM 775 N N . ALA A 1 105 ? -6.129 0.11 4.883 1 98.31 105 ALA A N 1
ATOM 776 C CA . ALA A 1 105 ? -7.223 0.364 3.945 1 98.31 105 ALA A CA 1
ATOM 777 C C . ALA A 1 105 ? -7.027 -0.422 2.652 1 98.31 105 ALA A C 1
ATOM 779 O O . ALA A 1 105 ? -7.977 -1.015 2.131 1 98.31 105 ALA A O 1
ATOM 780 N N . GLN A 1 106 ? -5.82 -0.439 2.203 1 94.94 106 GLN A N 1
ATOM 781 C CA . GLN A 1 106 ? -5.52 -1.081 0.929 1 94.94 106 GLN A CA 1
ATOM 782 C C . GLN A 1 106 ? -5.582 -2.602 1.049 1 94.94 106 GLN A C 1
ATOM 784 O O . GLN A 1 106 ? -6.18 -3.271 0.207 1 94.94 106 GLN A O 1
ATOM 789 N N . GLY A 1 107 ? -5 -3.131 2.102 1 93.81 107 GLY A N 1
ATOM 790 C CA . GLY A 1 107 ? -4.836 -4.57 2.219 1 93.81 107 GLY A CA 1
ATOM 791 C C . GLY A 1 107 ? -6.023 -5.258 2.863 1 93.81 107 GLY A C 1
ATOM 792 O O . GLY A 1 107 ? -6.383 -6.375 2.484 1 93.81 107 GLY A O 1
ATOM 793 N N . GLU A 1 108 ? -6.688 -4.59 3.799 1 96.75 108 GLU A N 1
ATOM 794 C CA . GLU A 1 108 ? -7.641 -5.273 4.664 1 96.75 108 GLU A CA 1
ATOM 795 C C . GLU A 1 108 ? -9.07 -4.832 4.371 1 96.75 108 GLU A C 1
ATOM 797 O O .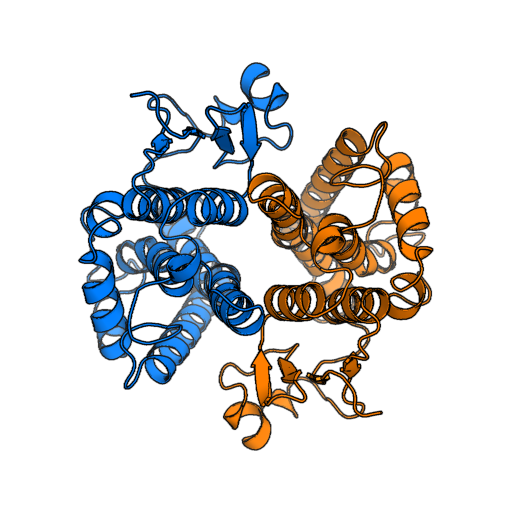 GLU A 1 108 ? -10.031 -5.477 4.809 1 96.75 108 GLU A O 1
ATOM 802 N N . VAL A 1 109 ? -9.219 -3.732 3.607 1 97.94 109 VAL A N 1
ATOM 803 C CA . VAL A 1 109 ? -10.578 -3.236 3.4 1 97.94 109 VAL A CA 1
ATOM 804 C C . VAL A 1 109 ? -10.906 -3.232 1.909 1 97.94 109 VAL A C 1
ATOM 806 O O . VAL A 1 109 ? -11.789 -3.967 1.461 1 97.94 109 VAL A O 1
ATOM 809 N N . ILE A 1 110 ? -10.109 -2.592 1.107 1 94.94 110 ILE A N 1
ATOM 810 C CA . ILE A 1 110 ? -10.43 -2.396 -0.302 1 94.94 110 ILE A CA 1
ATOM 811 C C . ILE A 1 110 ? -10.438 -3.744 -1.021 1 94.94 110 ILE A C 1
ATOM 813 O O . ILE A 1 110 ? -11.297 -3.996 -1.869 1 94.94 110 ILE A O 1
ATOM 817 N N . GLU A 1 111 ? -9.461 -4.594 -0.674 1 92.69 111 GLU A N 1
ATOM 818 C CA . GLU A 1 111 ? -9.344 -5.863 -1.383 1 92.69 111 GLU A CA 1
ATOM 819 C C . GLU A 1 111 ? -10.586 -6.727 -1.18 1 92.69 111 GLU A C 1
ATOM 821 O O . GLU A 1 111 ? -11.242 -7.117 -2.148 1 92.69 111 GLU A O 1
ATOM 826 N N . PRO A 1 112 ? -10.992 -7.008 0.045 1 96.31 112 PRO A N 1
ATOM 827 C CA . PRO A 1 112 ? -12.203 -7.812 0.215 1 96.31 112 PRO A CA 1
ATOM 828 C C . PRO A 1 112 ? -13.461 -7.098 -0.28 1 96.31 112 PRO A C 1
ATOM 830 O O . PRO A 1 112 ? -14.383 -7.742 -0.794 1 96.31 112 PRO A O 1
ATOM 833 N N . VAL A 1 113 ? -13.555 -5.801 -0.145 1 96.62 113 VAL A N 1
ATOM 834 C CA . VAL A 1 113 ? -14.695 -5.031 -0.649 1 96.62 113 VAL A CA 1
ATOM 835 C C . VAL A 1 113 ? -14.797 -5.195 -2.164 1 96.62 113 VAL A C 1
ATOM 837 O O . VAL A 1 113 ? -15.883 -5.395 -2.701 1 96.62 113 VAL A O 1
ATOM 840 N N . THR A 1 114 ? -13.695 -5.121 -2.824 1 93.38 114 THR A N 1
ATOM 841 C CA . THR A 1 114 ? -13.656 -5.281 -4.273 1 93.38 114 THR A CA 1
ATOM 842 C C . THR A 1 114 ? -14.062 -6.699 -4.668 1 93.38 114 THR A C 1
ATOM 844 O O . THR A 1 114 ? -14.852 -6.891 -5.602 1 93.38 114 THR A O 1
ATOM 847 N N . GLN A 1 115 ? -13.555 -7.719 -3.953 1 93.38 115 GLN A N 1
ATOM 848 C CA . GLN A 1 115 ? -13.898 -9.109 -4.23 1 93.38 115 GLN A CA 1
ATOM 849 C C . GLN A 1 115 ? -15.398 -9.344 -4.074 1 93.38 115 GLN A C 1
ATOM 851 O O . GLN A 1 115 ? -16 -10.094 -4.852 1 93.38 115 GLN A O 1
ATOM 856 N N . LEU A 1 116 ? -16 -8.695 -3.141 1 96 116 LEU A N 1
ATOM 857 C CA . LEU A 1 116 ? -17.438 -8.844 -2.893 1 96 116 LEU A CA 1
ATOM 858 C C . LEU A 1 116 ? -18.25 -8.102 -3.949 1 96 116 LEU A C 1
ATOM 860 O O . LEU A 1 116 ? -19.359 -8.516 -4.277 1 96 116 LEU A O 1
ATOM 864 N N . GLY A 1 117 ? -17.672 -7.062 -4.461 1 94.19 117 GLY A N 1
ATOM 865 C CA . GLY A 1 117 ? -18.406 -6.191 -5.367 1 94.19 117 GLY A CA 1
ATOM 866 C C . GLY A 1 117 ? -18.328 -6.641 -6.812 1 94.19 117 GLY A C 1
ATOM 867 O O . GLY A 1 117 ? -19.281 -6.453 -7.57 1 94.19 117 GLY A O 1
ATOM 868 N N . LEU A 1 118 ? -17.219 -7.246 -7.23 1 91.06 118 LEU A N 1
ATOM 869 C CA . LEU A 1 118 ? -16.953 -7.496 -8.641 1 91.06 118 LEU A CA 1
ATOM 870 C C . LEU A 1 118 ? -18.016 -8.406 -9.242 1 91.06 118 LEU A C 1
ATOM 872 O O . LEU A 1 118 ? -18.516 -8.148 -10.344 1 91.06 118 LEU A O 1
ATOM 876 N N . TRP A 1 119 ? -18.359 -9.5 -8.578 1 91.31 119 TRP A N 1
ATOM 877 C CA . TRP A 1 119 ? -19.344 -10.391 -9.172 1 91.31 119 TRP A CA 1
ATOM 878 C C . TRP A 1 119 ? -20.734 -9.758 -9.133 1 91.31 119 TRP A C 1
ATOM 880 O O . TRP A 1 119 ? -21.562 -9.992 -10.023 1 91.31 119 TRP A O 1
ATOM 890 N N . ARG A 1 120 ? -21 -8.906 -8.148 1 93.38 120 ARG A N 1
ATOM 891 C CA . ARG A 1 120 ? -22.281 -8.219 -8.039 1 93.38 120 ARG A CA 1
ATOM 892 C C . ARG A 1 120 ? -22.453 -7.184 -9.148 1 93.38 120 ARG A C 1
ATOM 894 O O . ARG A 1 120 ? -23.562 -6.93 -9.609 1 93.38 120 ARG A O 1
ATOM 901 N N . LEU A 1 121 ? -21.391 -6.672 -9.602 1 89.56 121 LEU A N 1
ATOM 902 C CA . LEU A 1 121 ? -21.391 -5.738 -10.719 1 89.56 121 LEU A CA 1
ATOM 903 C C . LEU A 1 121 ? -21.203 -6.477 -12.039 1 89.56 121 LEU A C 1
ATOM 905 O O . LEU A 1 121 ? -21.078 -5.848 -13.094 1 89.56 121 LEU A O 1
ATOM 909 N N . LYS A 1 122 ? -21.078 -7.805 -12.07 1 90.19 122 LYS A N 1
ATOM 910 C CA . LYS A 1 122 ? -21.047 -8.711 -13.219 1 90.19 122 LYS A CA 1
ATOM 911 C C . LYS A 1 122 ? -19.734 -8.602 -13.984 1 90.19 122 LYS A C 1
ATOM 913 O O . LYS A 1 122 ? -19.703 -8.805 -15.195 1 90.19 122 LYS A O 1
ATOM 918 N N . PHE A 1 123 ? -18.688 -8.266 -13.195 1 87.38 123 PHE A N 1
ATOM 919 C CA . PHE A 1 123 ? -17.391 -8.18 -13.836 1 87.38 123 PHE A CA 1
ATOM 920 C C . PHE A 1 123 ? -16.672 -9.523 -13.805 1 87.38 123 PHE A C 1
ATOM 922 O O . PHE A 1 123 ? -15.828 -9.805 -14.656 1 87.38 123 PHE A O 1
ATOM 929 N N . VAL A 1 124 ? -16.969 -10.383 -12.805 1 88.81 124 VAL A N 1
ATOM 930 C CA . VAL A 1 124 ? -16.406 -11.719 -12.695 1 88.81 124 VAL A CA 1
ATOM 931 C C . VAL A 1 124 ? -17.484 -12.711 -12.266 1 88.81 124 VAL A C 1
ATOM 933 O O . VAL A 1 124 ? -18.5 -12.312 -11.695 1 88.81 124 VAL A O 1
ATOM 936 N N . PRO A 1 125 ? -17.203 -14.008 -12.586 1 92.06 125 PRO A N 1
ATOM 937 C CA . PRO A 1 125 ? -18.172 -15 -12.094 1 92.06 125 PRO A CA 1
ATOM 938 C C . PRO A 1 125 ? -18.141 -15.156 -10.578 1 92.06 125 PRO A C 1
ATOM 940 O O . PRO A 1 125 ? -17.109 -14.906 -9.945 1 92.06 125 PRO A O 1
ATOM 943 N N . TYR A 1 126 ? -19.266 -15.539 -10.055 1 93.44 126 TYR A N 1
ATOM 944 C CA . TYR A 1 126 ? -19.375 -15.82 -8.625 1 93.44 126 TYR A CA 1
ATOM 945 C C . TYR A 1 126 ? -18.453 -16.969 -8.219 1 93.44 126 TYR A C 1
ATOM 947 O O . TYR A 1 126 ? -18.312 -17.953 -8.953 1 93.44 126 TYR A O 1
ATOM 955 N N . ASN A 1 127 ? -17.797 -16.844 -7.113 1 92.62 127 ASN A N 1
ATOM 956 C CA . ASN A 1 127 ? -16.984 -17.875 -6.473 1 92.62 127 ASN A CA 1
ATOM 957 C C . ASN A 1 127 ? -17.25 -17.938 -4.973 1 92.62 127 ASN A C 1
ATOM 959 O O . ASN A 1 127 ? -16.938 -17 -4.238 1 92.62 127 ASN A O 1
ATOM 963 N N . GLU A 1 128 ? -17.734 -19.078 -4.578 1 94 128 GLU A N 1
ATOM 964 C CA . GLU A 1 128 ? -18.203 -19.219 -3.203 1 94 128 GLU A CA 1
ATOM 965 C C . GLU A 1 128 ? -17.047 -19.047 -2.213 1 94 128 GLU A C 1
ATOM 967 O O . GLU A 1 128 ? -17.203 -18.391 -1.184 1 94 128 GLU A O 1
ATOM 972 N N . ALA A 1 129 ? -15.961 -19.688 -2.461 1 91.88 129 ALA A N 1
ATOM 973 C CA . ALA A 1 129 ? -14.812 -19.594 -1.564 1 91.88 129 ALA A CA 1
ATOM 974 C C . ALA A 1 129 ? -14.336 -18.156 -1.417 1 91.88 129 ALA A C 1
ATOM 976 O O . ALA A 1 129 ? -14.039 -17.703 -0.309 1 91.88 129 ALA A O 1
ATOM 977 N N . THR A 1 130 ? -14.336 -17.406 -2.486 1 92.25 130 THR A N 1
ATOM 978 C CA . THR A 1 130 ? -13.938 -16 -2.482 1 92.25 130 THR A CA 1
ATOM 979 C C . THR A 1 130 ? -14.914 -15.164 -1.665 1 92.25 130 THR A C 1
ATOM 981 O O . THR A 1 130 ? -14.5 -14.32 -0.867 1 92.25 130 THR A O 1
ATOM 984 N N . GLU A 1 131 ? -16.172 -15.43 -1.889 1 95.75 131 GLU A N 1
ATOM 985 C CA . GLU A 1 131 ? -17.203 -14.703 -1.163 1 95.75 131 GLU A CA 1
ATOM 986 C C . GLU A 1 131 ? -17.078 -14.914 0.343 1 95.75 131 GLU A C 1
ATOM 988 O O . GLU A 1 131 ? -17.078 -13.945 1.109 1 95.75 131 GLU A O 1
ATOM 993 N N . LYS A 1 132 ? -16.953 -16.156 0.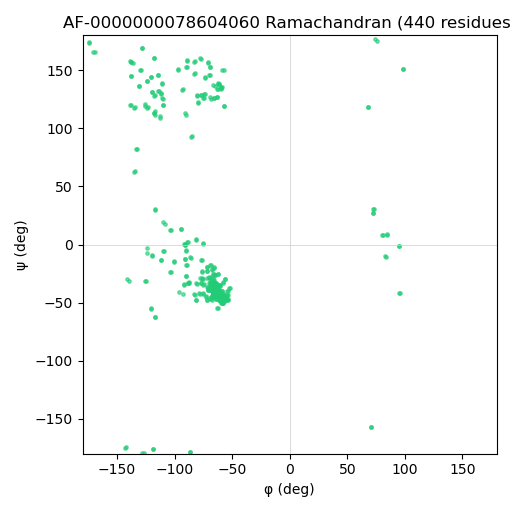716 1 96.19 132 LYS A N 1
ATOM 994 C CA . LYS A 1 132 ? -16.875 -16.5 2.135 1 96.19 132 LYS A CA 1
ATOM 995 C C . LYS A 1 132 ? -15.633 -15.883 2.771 1 96.19 132 LYS A C 1
ATOM 997 O O . LYS A 1 132 ? -15.703 -15.289 3.85 1 96.19 132 LYS A O 1
ATOM 1002 N N . GLN A 1 133 ? -14.555 -15.977 2.113 1 95.31 133 GLN A N 1
ATOM 1003 C CA . GLN A 1 133 ? -13.305 -15.438 2.631 1 95.31 133 GLN A CA 1
ATOM 1004 C C . GLN A 1 133 ? -13.359 -13.922 2.732 1 95.31 133 GLN A C 1
ATOM 1006 O O . GLN A 1 133 ? -12.914 -13.344 3.727 1 95.31 133 GLN A O 1
ATOM 1011 N N . ALA A 1 134 ? -13.891 -13.312 1.701 1 97.12 134 ALA A N 1
ATOM 1012 C CA . ALA A 1 134 ? -13.969 -11.852 1.678 1 97.12 134 ALA A CA 1
ATOM 1013 C C . ALA A 1 134 ? -14.883 -11.336 2.787 1 97.12 134 ALA A C 1
ATOM 1015 O O . ALA A 1 134 ? -14.586 -10.32 3.418 1 97.12 134 ALA A O 1
ATOM 1016 N N . LEU A 1 135 ? -15.969 -12.047 3.004 1 97.62 135 LEU A N 1
ATOM 1017 C CA . LEU A 1 135 ? -16.875 -11.656 4.078 1 97.62 135 LEU A CA 1
ATOM 1018 C C . LEU A 1 135 ? -16.203 -11.781 5.438 1 97.62 135 LEU A C 1
ATOM 1020 O O . LEU A 1 135 ? -16.328 -10.898 6.289 1 97.62 135 LEU A O 1
ATOM 1024 N N . GLN A 1 136 ? -15.461 -12.828 5.633 1 97.81 136 GLN A N 1
ATOM 1025 C CA . GLN A 1 136 ? -14.734 -13.023 6.883 1 97.81 136 GLN A CA 1
ATOM 1026 C C . GLN A 1 136 ? -13.688 -11.93 7.082 1 97.81 136 GLN A C 1
ATOM 1028 O O . GLN A 1 136 ? -13.523 -11.406 8.188 1 97.81 136 GLN A O 1
ATOM 1033 N N . ARG A 1 137 ? -13.047 -11.594 6.047 1 97.5 137 ARG A N 1
ATOM 1034 C CA . ARG A 1 137 ? -12.008 -10.578 6.105 1 97.5 137 ARG A CA 1
ATOM 1035 C C . ARG A 1 137 ? -12.594 -9.211 6.438 1 97.5 137 ARG A C 1
ATOM 1037 O O . ARG A 1 137 ? -12.047 -8.477 7.262 1 97.5 137 ARG A O 1
ATOM 1044 N N . ILE A 1 138 ? -13.695 -8.906 5.785 1 98 138 ILE A N 1
ATOM 1045 C CA . ILE A 1 138 ? -14.273 -7.594 6.02 1 98 138 ILE A CA 1
ATOM 1046 C C . ILE A 1 138 ? -14.82 -7.516 7.445 1 98 138 ILE A C 1
ATOM 1048 O O . ILE A 1 138 ? -14.734 -6.473 8.094 1 98 138 ILE A O 1
ATOM 1052 N N . GLU A 1 139 ? -15.352 -8.586 7.945 1 98.25 139 GLU A N 1
ATOM 1053 C CA . GLU A 1 139 ? -15.828 -8.602 9.328 1 98.25 139 GLU A CA 1
ATOM 1054 C C . GLU A 1 139 ? -14.68 -8.414 10.312 1 98.25 139 GLU A C 1
ATOM 1056 O O . GLU A 1 139 ? -14.805 -7.688 11.297 1 98.25 139 GLU A O 1
ATOM 1061 N N . ARG A 1 140 ? -13.609 -9.078 10.039 1 97.81 140 ARG A N 1
ATOM 1062 C CA . ARG A 1 140 ? -12.422 -8.906 10.867 1 97.81 140 ARG A CA 1
ATOM 1063 C C . ARG A 1 140 ? -11.945 -7.457 10.852 1 97.81 140 ARG A C 1
ATOM 1065 O O . ARG A 1 140 ? -11.594 -6.906 11.898 1 97.81 140 ARG A O 1
ATOM 1072 N N . SER A 1 141 ? -11.945 -6.875 9.711 1 98.5 141 SER A N 1
ATOM 1073 C CA . SER A 1 141 ? -11.508 -5.492 9.555 1 98.5 141 SER A CA 1
ATOM 1074 C C . SER A 1 141 ? -12.438 -4.535 10.289 1 98.5 141 SER A C 1
ATOM 1076 O O . SER A 1 141 ? -11.977 -3.605 10.961 1 98.5 141 SER A O 1
ATOM 1078 N N . LEU A 1 142 ? -13.719 -4.73 10.156 1 98.69 142 LEU A N 1
ATOM 1079 C CA . LEU A 1 142 ? -14.688 -3.885 10.844 1 98.69 142 LEU A CA 1
ATOM 1080 C C . LEU A 1 142 ? -14.578 -4.047 12.352 1 98.69 142 LEU A C 1
ATOM 1082 O O . LEU A 1 142 ? -14.703 -3.07 13.102 1 98.69 142 LEU A O 1
ATOM 1086 N N . ALA A 1 143 ? -14.336 -5.254 12.781 1 98.56 143 ALA A N 1
ATOM 1087 C CA . ALA A 1 143 ? -14.156 -5.484 14.211 1 98.56 143 ALA A CA 1
ATOM 1088 C C . ALA A 1 143 ? -12.93 -4.754 14.734 1 98.56 143 ALA A C 1
ATOM 1090 O O . ALA A 1 143 ? -12.961 -4.18 15.828 1 98.56 143 ALA A O 1
ATOM 1091 N N . TYR A 1 144 ? -11.906 -4.812 14.008 1 98.31 144 TYR A N 1
ATOM 1092 C CA . TYR A 1 144 ? -10.68 -4.105 14.359 1 98.31 144 TYR A CA 1
ATOM 1093 C C . TYR A 1 144 ? -10.922 -2.604 14.461 1 98.31 144 TYR A C 1
ATOM 1095 O O . TYR A 1 144 ? -10.516 -1.962 15.43 1 98.31 144 TYR A O 1
ATOM 1103 N N . LEU A 1 145 ? -11.594 -2.012 13.469 1 98.69 145 LEU A N 1
ATOM 1104 C CA . LEU A 1 145 ? -11.945 -0.595 13.469 1 98.69 145 LEU A CA 1
ATOM 1105 C C . LEU A 1 145 ? -12.805 -0.253 14.68 1 98.69 145 LEU A C 1
ATOM 1107 O O . LEU A 1 145 ? -12.562 0.743 15.367 1 98.69 145 LEU A O 1
ATOM 1111 N N . GLU A 1 146 ? -13.766 -1.103 14.891 1 98.75 146 GLU A N 1
ATOM 1112 C CA . GLU A 1 146 ? -14.703 -0.898 15.984 1 98.75 146 GLU A CA 1
ATOM 1113 C C . GLU A 1 146 ? -13.977 -0.785 17.328 1 98.75 146 GLU A C 1
ATOM 1115 O O . GLU A 1 146 ? -14.25 0.124 18.109 1 98.75 146 GLU A O 1
ATOM 1120 N N . SER A 1 147 ? -13.125 -1.689 17.516 1 98.25 147 SER A N 1
ATOM 1121 C CA . SER A 1 147 ? -12.367 -1.711 18.766 1 98.25 147 SER A CA 1
ATOM 1122 C C . SER A 1 147 ? -11.43 -0.513 18.875 1 98.25 147 SER A C 1
ATOM 1124 O O . SER A 1 147 ? -11.344 0.13 19.922 1 98.25 147 SER A O 1
ATOM 1126 N N . HIS A 1 148 ? -10.734 -0.144 17.844 1 98.12 148 HIS A N 1
ATOM 1127 C CA . HIS A 1 148 ? -9.75 0.933 17.828 1 98.12 148 HIS A CA 1
ATOM 1128 C C . HIS A 1 148 ? -10.414 2.291 18.031 1 98.12 148 HIS A C 1
ATOM 1130 O O . HIS A 1 148 ? -9.844 3.178 18.672 1 98.12 148 HIS A O 1
ATOM 1136 N N . LEU A 1 149 ? -11.594 2.441 17.531 1 98.5 149 LEU A N 1
ATOM 1137 C CA . LEU A 1 149 ? -12.258 3.74 17.469 1 98.5 149 LEU A CA 1
ATOM 1138 C C . LEU A 1 149 ? -12.992 4.039 18.766 1 98.5 149 LEU A C 1
ATOM 1140 O O . LEU A 1 149 ? -13.477 5.156 18.969 1 98.5 149 LEU A O 1
ATOM 1144 N N . LYS A 1 150 ? -13.102 3.021 19.578 1 97.69 150 LYS A N 1
ATOM 1145 C CA . LYS A 1 150 ? -13.727 3.291 20.875 1 97.69 150 LYS A CA 1
ATOM 1146 C C . LYS A 1 150 ? -12.984 4.387 21.625 1 97.69 150 LYS A C 1
ATOM 1148 O O . LYS A 1 150 ? -11.781 4.266 21.891 1 97.69 150 LYS A O 1
ATOM 1153 N N . GLY A 1 151 ? -13.711 5.469 21.906 1 96.94 151 GLY A N 1
ATOM 1154 C CA . GLY A 1 151 ? -13.133 6.574 22.656 1 96.94 151 GLY A CA 1
ATOM 1155 C C . GLY A 1 151 ? -12.281 7.492 21.797 1 96.94 151 GLY A C 1
ATOM 1156 O O . GLY A 1 151 ? -11.555 8.344 22.312 1 96.94 151 GLY A O 1
ATOM 1157 N N . ARG A 1 152 ? -12.297 7.297 20.562 1 97.69 152 ARG A N 1
ATOM 1158 C CA . ARG A 1 152 ? -11.516 8.117 19.641 1 97.69 152 ARG A CA 1
ATOM 1159 C C . ARG A 1 152 ? -12.414 8.82 18.625 1 97.69 152 ARG A C 1
ATOM 1161 O O . ARG A 1 152 ? -13.414 8.25 18.188 1 97.69 152 ARG A O 1
ATOM 1168 N N . THR A 1 153 ? -12.055 9.992 18.281 1 98.25 153 THR A N 1
ATOM 1169 C CA . THR A 1 153 ? -12.773 10.695 17.219 1 98.25 153 THR A CA 1
ATOM 1170 C C . THR A 1 153 ? -12.266 10.273 15.852 1 98.25 153 THR A C 1
ATOM 1172 O O . THR A 1 153 ? -13.062 10.055 14.93 1 98.25 153 THR A O 1
ATOM 1175 N N . TRP A 1 154 ? -10.984 10.172 15.742 1 98.69 154 TRP A N 1
ATOM 1176 C CA . TRP A 1 154 ? -10.336 9.805 14.492 1 98.69 154 TRP A CA 1
ATOM 1177 C C . TRP A 1 154 ? -9.352 8.648 14.703 1 98.69 154 TRP A C 1
ATOM 1179 O O . TRP A 1 154 ? -9.102 8.242 15.836 1 98.69 154 TRP A O 1
ATOM 1189 N N . LEU A 1 155 ? -8.859 8.078 13.633 1 98.62 155 LEU A N 1
ATOM 1190 C CA . LEU A 1 155 ? -8.008 6.895 13.695 1 98.62 155 LEU A CA 1
ATOM 1191 C C . LEU A 1 155 ? -6.652 7.234 14.305 1 98.62 155 LEU A C 1
ATOM 1193 O O . LEU A 1 155 ? -6.082 6.434 15.047 1 98.62 155 LEU A O 1
ATOM 1197 N N . VAL A 1 156 ? -6.09 8.336 13.82 1 97.88 156 VAL A N 1
ATOM 1198 C CA . VAL A 1 156 ? -4.816 8.82 14.352 1 97.88 156 VAL A CA 1
ATOM 1199 C C . VAL A 1 156 ? -5.004 10.195 14.984 1 97.88 156 VAL A C 1
ATOM 1201 O O . VAL A 1 156 ? -5.266 11.172 14.281 1 97.88 156 VAL A O 1
ATOM 1204 N N . GLY A 1 157 ? -4.902 10.312 16.234 1 91.94 157 GLY A N 1
ATOM 1205 C CA . GLY A 1 157 ? -5.172 11.562 16.938 1 91.94 157 GLY A CA 1
ATOM 1206 C C . GLY A 1 157 ? -6.652 11.867 17.062 1 91.94 157 GLY A C 1
ATOM 1207 O O . GLY A 1 157 ? -7.484 11.219 16.422 1 91.94 157 GLY A O 1
ATOM 1208 N N . ASN A 1 158 ? -7.012 12.992 17.812 1 92.19 158 ASN A N 1
ATOM 1209 C CA . ASN A 1 158 ? -8.422 13.25 18.062 1 92.19 158 ASN A CA 1
ATOM 1210 C C . ASN A 1 158 ? -8.836 14.641 17.594 1 92.19 158 ASN A C 1
ATOM 1212 O O . ASN A 1 158 ? -10.031 14.938 17.484 1 92.19 158 ASN A O 1
ATOM 1216 N N . ASP A 1 159 ? -7.934 15.383 17.125 1 93.94 159 ASP A N 1
ATOM 1217 C CA . ASP A 1 159 ? -8.25 16.797 16.906 1 93.94 159 ASP A CA 1
ATOM 1218 C C . ASP A 1 159 ? -8.664 17.047 15.469 1 93.94 159 ASP A C 1
ATOM 1220 O O . ASP A 1 159 ? -9.492 17.922 15.195 1 93.94 159 ASP A O 1
ATOM 1224 N N . LYS A 1 160 ? -7.988 16.422 14.57 1 95.81 160 LYS A N 1
ATOM 1225 C CA . LYS A 1 160 ? -8.273 16.656 13.156 1 95.81 160 LYS A CA 1
ATOM 1226 C C . LYS A 1 160 ? -8.258 15.344 12.367 1 95.81 160 LYS A C 1
ATOM 1228 O O . LYS A 1 160 ? -7.57 14.391 12.75 1 95.81 160 LYS A O 1
ATOM 1233 N N . VAL A 1 161 ? -8.961 15.336 11.203 1 98 161 VAL A N 1
ATOM 1234 C CA . VAL A 1 161 ? -8.938 14.227 10.258 1 98 161 VAL A CA 1
ATOM 1235 C C . VAL A 1 161 ? -7.574 14.148 9.586 1 98 161 VAL A C 1
ATOM 1237 O O . VAL A 1 161 ? -6.887 15.164 9.445 1 98 161 VAL A O 1
ATOM 1240 N N . SER A 1 162 ? -7.148 12.992 9.289 1 98.75 162 SER A N 1
ATOM 1241 C CA . SER A 1 162 ? -5.926 12.773 8.523 1 98.75 162 SER A CA 1
ATOM 1242 C C . SER A 1 162 ? -6.18 11.852 7.332 1 98.75 162 SER A C 1
ATOM 1244 O O . SER A 1 162 ? -7.309 11.406 7.113 1 98.75 162 SER A O 1
ATOM 1246 N N . MET A 1 163 ? -5.156 11.578 6.582 1 98.81 163 MET A N 1
ATOM 1247 C CA . MET A 1 163 ? -5.285 10.672 5.449 1 98.81 163 MET A CA 1
ATOM 1248 C C . MET A 1 163 ? -5.598 9.258 5.922 1 98.81 163 MET A C 1
ATOM 1250 O O . MET A 1 163 ? -6.078 8.43 5.148 1 98.81 163 MET A O 1
ATOM 1254 N N . ALA A 1 164 ? -5.312 8.93 7.219 1 98.88 164 ALA A N 1
ATOM 1255 C CA . ALA A 1 164 ? -5.75 7.656 7.777 1 98.88 164 ALA A CA 1
ATOM 1256 C C . ALA A 1 164 ? -7.266 7.5 7.676 1 98.88 164 ALA A C 1
ATOM 1258 O O . ALA A 1 164 ? -7.758 6.516 7.113 1 98.88 164 ALA A 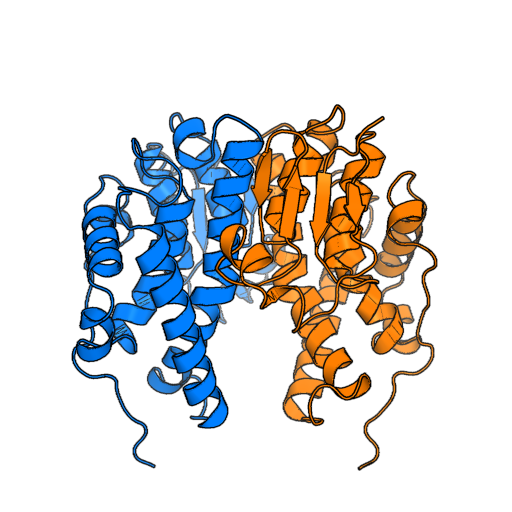O 1
ATOM 1259 N N . ASP A 1 165 ? -7.957 8.508 8.117 1 98.94 165 ASP A N 1
ATOM 1260 C CA . ASP A 1 165 ? -9.414 8.477 8.109 1 98.94 165 ASP A CA 1
ATOM 1261 C C . ASP A 1 165 ? -9.961 8.516 6.68 1 98.94 165 ASP A C 1
ATOM 1263 O O . ASP A 1 165 ? -10.844 7.734 6.328 1 98.94 165 ASP A O 1
ATOM 1267 N N . ILE A 1 166 ? -9.445 9.391 5.91 1 98.88 166 ILE A N 1
ATOM 1268 C CA . ILE A 1 166 ? -9.945 9.633 4.562 1 98.88 166 ILE A CA 1
ATOM 1269 C C . ILE A 1 166 ? -9.766 8.383 3.707 1 98.88 166 ILE A C 1
ATOM 1271 O O . ILE A 1 166 ? -10.672 7.992 2.971 1 98.88 166 ILE A O 1
ATOM 1275 N N . THR A 1 167 ? -8.633 7.738 3.814 1 98.81 167 THR A N 1
ATOM 1276 C CA . THR A 1 167 ? -8.344 6.566 2.996 1 98.81 167 THR A CA 1
ATOM 1277 C C . THR A 1 167 ? -9.188 5.371 3.445 1 98.81 167 THR A C 1
ATOM 1279 O O . THR A 1 167 ? -9.789 4.684 2.619 1 98.81 167 THR A O 1
ATOM 1282 N N . VAL A 1 168 ? -9.211 5.133 4.75 1 98.81 168 VAL A N 1
ATOM 1283 C CA . VAL A 1 168 ? -10.031 4.031 5.238 1 98.81 168 VAL A CA 1
ATOM 1284 C C . VAL A 1 168 ? -11.5 4.285 4.898 1 98.81 168 VAL A C 1
ATOM 1286 O O . VAL A 1 168 ? -12.203 3.387 4.43 1 98.81 168 VAL A O 1
ATOM 1289 N N . GLY A 1 169 ? -11.961 5.5 5.09 1 98.69 169 GLY A N 1
ATOM 1290 C CA . GLY A 1 169 ? -13.336 5.844 4.758 1 98.69 169 GLY A CA 1
ATOM 1291 C C . GLY A 1 169 ? -13.672 5.625 3.295 1 98.69 169 GLY A C 1
ATOM 1292 O O . GLY A 1 169 ? -14.703 5.039 2.971 1 98.69 169 GLY A O 1
ATOM 1293 N N . SER A 1 170 ? -12.805 6.102 2.406 1 98.25 170 SER A N 1
ATOM 1294 C CA . SER A 1 170 ? -13.047 5.934 0.978 1 98.25 170 SER A CA 1
ATOM 1295 C C . SER A 1 170 ? -13.102 4.457 0.597 1 98.25 170 SER A C 1
ATOM 1297 O O . SER A 1 170 ? -13.859 4.07 -0.295 1 98.25 170 SER A O 1
ATOM 1299 N N . SER A 1 171 ? -12.297 3.629 1.247 1 97.75 171 SER A N 1
ATOM 1300 C CA . SER A 1 171 ? -12.25 2.201 0.951 1 97.75 171 SER A CA 1
ATOM 1301 C C . SER A 1 171 ? -13.547 1.508 1.35 1 97.75 171 SER A C 1
ATOM 1303 O O . SER A 1 171 ? -13.852 0.417 0.861 1 97.75 171 SER A O 1
ATOM 1305 N N . LEU A 1 172 ? -14.305 2.113 2.246 1 98.12 172 LEU A N 1
ATOM 1306 C CA . LEU A 1 172 ? -15.531 1.504 2.752 1 98.12 172 LEU A CA 1
ATOM 1307 C C . LEU A 1 172 ? -16.734 1.922 1.912 1 98.12 172 LEU A C 1
ATOM 1309 O O . LEU A 1 172 ? -17.797 1.312 2.004 1 98.12 172 LEU A O 1
ATOM 1313 N N . VAL A 1 173 ? -16.609 2.92 1.047 1 96.88 173 VAL A N 1
ATOM 1314 C CA . VAL A 1 173 ? -17.719 3.494 0.299 1 96.88 173 VAL A CA 1
ATOM 1315 C C . VAL A 1 173 ? -18.391 2.412 -0.548 1 96.88 173 VAL A C 1
ATOM 1317 O O . VAL A 1 173 ? -19.609 2.217 -0.472 1 96.88 173 VAL A O 1
ATOM 1320 N N . TRP A 1 174 ? -17.609 1.656 -1.313 1 94.5 174 TRP A N 1
ATOM 1321 C CA . TRP A 1 174 ? -18.172 0.593 -2.139 1 94.5 174 TRP A CA 1
ATOM 1322 C C . TRP A 1 174 ? -18.75 -0.526 -1.272 1 94.5 174 TRP A C 1
ATOM 1324 O O . TRP A 1 174 ? -19.766 -1.123 -1.609 1 94.5 174 TRP A O 1
ATOM 1334 N N . GLY A 1 175 ? -18.047 -0.812 -0.166 1 96.69 175 GLY A N 1
ATOM 1335 C CA . GLY A 1 175 ? -18.547 -1.822 0.749 1 96.69 175 GLY A CA 1
ATOM 1336 C C . GLY A 1 175 ? -19.938 -1.508 1.274 1 96.69 175 GLY A C 1
ATOM 1337 O O . GLY A 1 175 ? -20.828 -2.357 1.237 1 96.69 175 GLY A O 1
ATOM 1338 N N . PHE A 1 176 ? -20.125 -0.293 1.698 1 97.44 176 PHE A N 1
ATOM 1339 C CA . PHE A 1 176 ? -21.391 0.128 2.275 1 97.44 176 PHE A CA 1
ATOM 1340 C C . PHE A 1 176 ? -22.484 0.137 1.218 1 97.44 176 PHE A C 1
ATOM 1342 O O . PHE A 1 176 ? -23.656 -0.124 1.522 1 97.44 176 PHE A O 1
ATOM 1349 N N . SER A 1 177 ? -22.125 0.33 -0.012 1 95.75 177 SER A N 1
ATOM 1350 C CA . SER A 1 177 ? -23.141 0.44 -1.057 1 95.75 177 SER A CA 1
ATOM 1351 C C . SER A 1 177 ? -23.453 -0.924 -1.66 1 95.75 177 SER A C 1
ATOM 1353 O O . SER A 1 177 ? -24.516 -1.108 -2.258 1 95.75 177 SER A O 1
ATOM 1355 N N . LEU A 1 178 ? -22.562 -1.935 -1.454 1 94.81 178 LEU A N 1
ATOM 1356 C CA . LEU A 1 178 ? -22.766 -3.143 -2.248 1 94.81 178 LEU A CA 1
ATOM 1357 C C . LEU A 1 178 ? -22.859 -4.375 -1.352 1 94.81 178 LEU A C 1
ATOM 1359 O O . LEU A 1 178 ? -23.516 -5.355 -1.706 1 94.81 178 LEU A O 1
ATOM 1363 N N . SER A 1 179 ? -22.141 -4.352 -0.213 1 96.56 179 SER A N 1
ATOM 1364 C CA . SER A 1 179 ? -21.969 -5.672 0.379 1 96.56 179 SER A CA 1
ATOM 1365 C C . SER A 1 179 ? -22.109 -5.617 1.898 1 96.56 179 SER A C 1
ATOM 1367 O O . SER A 1 179 ? -22.453 -6.617 2.533 1 96.56 179 SER A O 1
ATOM 1369 N N . ILE A 1 180 ? -21.75 -4.543 2.504 1 98 180 ILE A N 1
ATOM 1370 C CA . ILE A 1 180 ? -21.891 -4.402 3.949 1 98 180 ILE A CA 1
ATOM 1371 C C . ILE A 1 180 ? -23.297 -3.924 4.289 1 98 180 ILE A C 1
ATOM 1373 O O . ILE A 1 180 ? -23.547 -2.719 4.363 1 98 180 ILE A O 1
ATOM 1377 N N . ASP A 1 181 ? -24.125 -4.867 4.547 1 98.25 181 ASP A N 1
ATOM 1378 C CA . ASP A 1 181 ? -25.562 -4.574 4.629 1 98.25 181 ASP A CA 1
ATOM 1379 C C . ASP A 1 181 ? -25.953 -4.129 6.035 1 98.25 181 ASP A C 1
ATOM 1381 O O . ASP A 1 181 ? -25.094 -4.012 6.914 1 98.25 181 ASP A O 1
ATOM 1385 N N . ALA A 1 182 ? -27.203 -3.889 6.176 1 98.25 182 ALA A N 1
ATOM 1386 C CA . ALA A 1 182 ? -27.719 -3.318 7.414 1 98.25 182 ALA A CA 1
ATOM 1387 C C . ALA A 1 182 ? -27.422 -4.227 8.602 1 98.25 182 ALA A C 1
ATOM 1389 O O . ALA A 1 182 ? -27.062 -3.748 9.68 1 98.25 182 ALA A O 1
ATOM 1390 N N . GLU A 1 183 ? -27.562 -5.453 8.477 1 98 183 GLU A N 1
ATOM 1391 C CA . GLU A 1 183 ? -27.312 -6.41 9.547 1 98 183 GLU A CA 1
ATOM 1392 C C . GLU A 1 183 ? -25.859 -6.352 10.008 1 98 183 GLU A C 1
ATOM 1394 O O . GLU A 1 183 ? -25.578 -6.316 11.203 1 98 183 GLU A O 1
ATOM 1399 N N . MET A 1 184 ? -25.047 -6.359 9.078 1 97.88 184 MET A N 1
ATOM 1400 C CA . MET A 1 184 ? -23.625 -6.289 9.406 1 97.88 184 MET A CA 1
ATOM 1401 C C . MET A 1 184 ? -23.281 -4.938 10.023 1 97.88 184 MET A C 1
ATOM 1403 O O . MET A 1 184 ? -22.531 -4.871 11 1 97.88 184 MET A O 1
ATOM 1407 N N . ARG A 1 185 ? -23.75 -3.828 9.484 1 98.31 185 ARG A N 1
ATOM 1408 C CA . ARG A 1 185 ? -23.453 -2.49 10 1 98.31 185 ARG A CA 1
ATOM 1409 C C . ARG A 1 185 ? -23.891 -2.354 11.453 1 98.31 185 ARG A C 1
ATOM 1411 O O . ARG A 1 185 ? -23.234 -1.676 12.242 1 98.31 185 ARG A O 1
ATOM 1418 N N . GLN A 1 186 ? -24.906 -2.998 11.82 1 98.44 186 GLN A N 1
ATOM 1419 C CA . GLN A 1 186 ? -25.438 -2.922 13.18 1 98.44 186 GLN A CA 1
ATOM 1420 C C . GLN A 1 186 ? -24.453 -3.494 14.195 1 98.44 186 GLN A C 1
ATOM 1422 O O . GLN A 1 186 ? -24.469 -3.113 15.367 1 98.44 186 GLN A O 1
ATOM 1427 N N . LYS A 1 187 ? -23.641 -4.348 13.797 1 98.62 187 LYS A N 1
ATOM 1428 C CA . LYS A 1 187 ? -22.672 -4.992 14.672 1 98.62 187 LYS A CA 1
ATOM 1429 C C . LYS A 1 187 ? -21.516 -4.055 14.992 1 98.62 187 LYS A C 1
ATOM 1431 O O . LYS A 1 187 ? -20.75 -4.301 15.93 1 98.62 187 LYS A O 1
ATOM 1436 N N . TYR A 1 188 ? -21.406 -2.982 14.266 1 98.62 188 TYR A N 1
ATOM 1437 C CA . TYR A 1 188 ? -20.25 -2.107 14.414 1 98.62 188 TYR A CA 1
ATOM 1438 C C . TYR A 1 188 ? -20.672 -0.645 14.461 1 98.62 188 TYR A C 1
ATOM 1440 O O . TYR A 1 188 ? -20.219 0.165 13.648 1 98.62 188 TYR A O 1
ATOM 1448 N N . PRO A 1 189 ? -21.438 -0.263 15.438 1 98.62 189 PRO A N 1
ATOM 1449 C CA . PRO A 1 189 ? -22.016 1.075 15.492 1 98.62 189 PRO A CA 1
ATOM 1450 C C . PRO A 1 189 ? -20.984 2.178 15.656 1 98.62 189 PRO A C 1
ATOM 1452 O O . PRO A 1 189 ? -21.172 3.291 15.156 1 98.62 189 PRO A O 1
ATOM 1455 N N . VAL A 1 190 ? -19.875 1.9 16.359 1 98.81 190 VAL A N 1
ATOM 1456 C CA . VAL A 1 190 ? -18.828 2.902 16.562 1 98.81 190 VAL A CA 1
ATOM 1457 C C . VAL A 1 190 ? -18.156 3.23 15.234 1 98.81 190 VAL A C 1
ATOM 1459 O O . VAL A 1 190 ? -17.922 4.398 14.922 1 98.81 190 VAL A O 1
ATOM 1462 N N . THR A 1 191 ? -17.922 2.193 14.438 1 98.75 191 THR A N 1
ATOM 1463 C CA . THR A 1 191 ? -17.328 2.367 13.117 1 98.75 191 THR A CA 1
ATOM 1464 C C . THR A 1 191 ? -18.25 3.154 12.203 1 98.75 191 THR A C 1
ATOM 1466 O O . THR A 1 191 ? -17.812 4.059 11.492 1 98.75 191 THR A O 1
ATOM 1469 N N . ILE A 1 192 ? -19.516 2.795 12.242 1 98.5 192 ILE A N 1
ATOM 1470 C CA . ILE A 1 192 ? -20.484 3.471 11.391 1 98.5 192 ILE A CA 1
ATOM 1471 C C . ILE A 1 192 ? -20.594 4.941 11.797 1 98.5 192 ILE A C 1
ATOM 1473 O O . ILE A 1 192 ? -20.594 5.828 10.938 1 98.5 192 ILE A O 1
ATOM 1477 N N . ALA A 1 193 ? -20.625 5.207 13.062 1 98.69 193 ALA A N 1
ATOM 1478 C CA . ALA A 1 193 ? -20.688 6.582 13.547 1 98.69 193 ALA A CA 1
ATOM 1479 C C . ALA A 1 193 ? -19.453 7.371 13.117 1 98.69 193 ALA A C 1
ATOM 1481 O O . ALA A 1 193 ? -19.547 8.539 12.727 1 98.69 193 ALA A O 1
ATOM 1482 N N . TRP A 1 194 ? -18.312 6.75 13.234 1 98.81 194 TRP A N 1
ATOM 1483 C CA . TRP A 1 194 ? -17.062 7.352 12.766 1 98.81 194 TRP A CA 1
ATOM 1484 C C . TRP A 1 194 ? -17.156 7.699 11.281 1 98.81 194 TRP A C 1
ATOM 1486 O O . TRP A 1 194 ? -16.797 8.805 10.883 1 98.81 194 TRP A O 1
ATOM 1496 N N . PHE A 1 195 ? -17.656 6.82 10.492 1 98.75 195 PHE A N 1
ATOM 1497 C CA . PHE A 1 195 ? -17.75 7.047 9.055 1 98.75 195 PHE A CA 1
ATOM 1498 C C . PHE A 1 195 ? -18.719 8.188 8.758 1 98.75 195 PHE A C 1
ATOM 1500 O O . PHE A 1 195 ? -18.438 9.055 7.922 1 98.75 195 PHE A O 1
ATOM 1507 N N . GLU A 1 196 ? -19.797 8.18 9.43 1 98.44 196 GLU A N 1
ATOM 1508 C CA . GLU A 1 196 ? -20.812 9.211 9.227 1 98.44 196 GLU A CA 1
ATOM 1509 C C . GLU A 1 196 ? -20.281 10.586 9.625 1 98.44 196 GLU A C 1
ATOM 1511 O O . GLU A 1 196 ? -20.641 11.594 9.023 1 98.44 196 GLU A O 1
ATOM 1516 N N . ARG A 1 197 ? -19.484 10.641 10.656 1 98.38 197 ARG A N 1
ATOM 1517 C CA . ARG A 1 197 ? -18.812 11.883 11.031 1 98.38 197 ARG A CA 1
ATOM 1518 C C . ARG A 1 197 ? -17.828 12.312 9.953 1 98.38 197 ARG A C 1
ATOM 1520 O O . ARG A 1 197 ? -17.75 13.492 9.602 1 98.38 197 ARG A O 1
ATOM 1527 N N . LEU A 1 198 ? -17.125 11.375 9.43 1 98.69 198 LEU A N 1
ATOM 1528 C CA . LEU A 1 198 ? -16.094 11.641 8.438 1 98.69 198 LEU A CA 1
ATOM 1529 C C . LEU A 1 198 ? -16.688 12.281 7.188 1 98.69 198 LEU A C 1
ATOM 1531 O O . LEU A 1 198 ? -16.156 13.266 6.68 1 98.69 198 LEU A O 1
ATOM 1535 N N . ILE A 1 199 ? -17.781 11.742 6.684 1 98.19 199 ILE A N 1
ATOM 1536 C CA . ILE A 1 199 ? -18.312 12.18 5.398 1 98.19 199 ILE A CA 1
ATOM 1537 C C . ILE A 1 199 ? -19 13.531 5.562 1 98.19 199 ILE A C 1
ATOM 1539 O O . ILE A 1 199 ? -19.484 14.109 4.59 1 98.19 199 ILE A O 1
ATOM 1543 N N . GLN A 1 200 ? -19 14.094 6.789 1 98.12 200 GLN A N 1
ATOM 1544 C CA . GLN A 1 200 ? -19.531 15.438 7.031 1 98.12 200 GLN A CA 1
ATOM 1545 C C . GLN A 1 200 ? -18.391 16.453 7.129 1 98.12 200 GLN A C 1
ATOM 1547 O O . GLN A 1 200 ? -18.641 17.672 7.16 1 98.12 200 GLN A O 1
ATOM 1552 N N . VAL A 1 201 ? -17.219 16 7.277 1 98.31 201 VAL A N 1
ATOM 1553 C CA . VAL A 1 201 ? -16.078 16.922 7.344 1 98.31 201 VAL A CA 1
ATOM 1554 C C . VAL A 1 201 ? -15.992 17.734 6.062 1 98.31 201 VAL A C 1
ATOM 1556 O O . VAL A 1 201 ? -16.125 17.203 4.961 1 98.31 201 VAL A O 1
ATOM 1559 N N . ASP A 1 202 ? -15.758 19.047 6.234 1 98.19 202 ASP A N 1
ATOM 1560 C CA . ASP A 1 202 ? -15.609 19.906 5.062 1 98.19 202 ASP A CA 1
ATOM 1561 C C . ASP A 1 202 ? -14.445 19.438 4.184 1 98.19 202 ASP A C 1
ATOM 1563 O O . ASP A 1 202 ? -13.352 19.172 4.684 1 98.19 202 ASP A O 1
ATOM 1567 N N . GLY A 1 203 ? -14.633 19.375 2.928 1 98.44 203 GLY A N 1
ATOM 1568 C CA . GLY A 1 203 ? -13.664 18.844 1.992 1 98.44 203 GLY A CA 1
ATOM 1569 C C . GLY A 1 203 ? -13.898 17.375 1.655 1 98.44 203 GLY A C 1
ATOM 1570 O O . GLY A 1 203 ? -13.727 16.969 0.507 1 98.44 203 GLY A O 1
ATOM 1571 N N . VAL A 1 204 ? -14.242 16.562 2.68 1 98.69 204 VAL A N 1
ATOM 1572 C CA . VAL A 1 204 ? -14.531 15.156 2.463 1 98.69 204 VAL A CA 1
ATOM 1573 C C . VAL A 1 204 ? -15.945 14.992 1.896 1 98.69 204 VAL A C 1
ATOM 1575 O O . VAL A 1 204 ? -16.156 14.258 0.93 1 98.69 204 VAL A O 1
ATOM 1578 N N . LYS A 1 205 ? -16.844 15.742 2.441 1 98.12 205 LYS A N 1
ATOM 1579 C CA . LYS A 1 205 ? -18.234 15.68 2.031 1 98.12 205 LYS A CA 1
ATOM 1580 C C . LYS A 1 205 ? -18.375 15.898 0.528 1 98.12 205 LYS A C 1
ATOM 1582 O O . LYS A 1 205 ? -19.047 15.133 -0.159 1 98.12 205 LYS A O 1
ATOM 1587 N N . GLN A 1 206 ? -17.75 16.875 0.013 1 97.5 206 GLN A N 1
ATOM 1588 C CA . GLN A 1 206 ? -17.844 17.25 -1.396 1 97.5 206 GLN A CA 1
ATOM 1589 C C . GLN A 1 206 ? -17.203 16.188 -2.285 1 97.5 206 GLN A C 1
ATOM 1591 O O . GLN A 1 206 ? -17.703 15.906 -3.381 1 97.5 206 GLN A O 1
ATOM 1596 N N . ALA A 1 207 ? -16.125 15.609 -1.782 1 97.81 207 ALA A N 1
ATOM 1597 C CA . ALA A 1 207 ? -15.391 14.625 -2.568 1 97.81 207 ALA A CA 1
ATOM 1598 C C . ALA A 1 207 ? -16.141 13.289 -2.609 1 97.81 207 ALA A C 1
ATOM 1600 O O . ALA A 1 207 ? -16.172 12.625 -3.646 1 97.81 207 ALA A O 1
ATOM 1601 N N . PHE A 1 208 ? -16.672 12.875 -1.457 1 97.31 208 PHE A N 1
ATOM 1602 C CA . PHE A 1 208 ? -17.328 11.578 -1.343 1 97.31 208 PHE A CA 1
ATOM 1603 C C . PHE A 1 208 ? -18.719 11.609 -1.965 1 97.31 208 PHE A C 1
ATOM 1605 O O . PHE A 1 208 ? -19.203 10.594 -2.471 1 97.31 208 PHE A O 1
ATOM 1612 N N . GLY A 1 209 ? -19.359 12.766 -1.96 1 95.19 209 GLY A N 1
ATOM 1613 C CA . GLY A 1 209 ? -20.719 12.875 -2.475 1 95.19 209 GLY A CA 1
ATOM 1614 C C . GLY A 1 209 ? -21.75 12.195 -1.598 1 95.19 209 GLY A C 1
ATOM 1615 O O . GLY A 1 209 ? -21.531 12.031 -0.394 1 95.19 209 GLY A O 1
ATOM 1616 N N . GLU A 1 210 ? -22.844 11.867 -2.207 1 93.38 210 GLU A N 1
ATOM 1617 C CA . GLU A 1 210 ? -23.906 11.227 -1.455 1 93.38 210 GLU A CA 1
ATOM 1618 C C . GLU A 1 210 ? -23.609 9.75 -1.197 1 93.38 210 GLU A C 1
ATOM 1620 O O . GLU A 1 210 ? -23.25 9.016 -2.119 1 93.38 210 GLU A O 1
ATOM 1625 N N . GLN A 1 211 ? -23.734 9.406 0.052 1 94.12 211 GLN A N 1
ATOM 1626 C CA . GLN A 1 211 ? -23.453 8.023 0.44 1 94.12 211 GLN A CA 1
ATOM 1627 C C . GLN A 1 211 ? -24.734 7.184 0.429 1 94.12 211 GLN A C 1
ATOM 1629 O O . GLN A 1 211 ? -25.781 7.633 0.892 1 94.12 211 GLN A O 1
ATOM 1634 N N . THR A 1 212 ? -24.625 6.055 -0.155 1 94.81 212 THR A N 1
ATOM 1635 C CA . THR A 1 212 ? -25.734 5.102 -0.148 1 94.81 212 THR A CA 1
ATOM 1636 C C . THR A 1 212 ? -25.359 3.852 0.643 1 94.81 212 THR A C 1
ATOM 1638 O O . THR A 1 212 ? -24.203 3.404 0.604 1 94.81 212 THR A O 1
ATOM 1641 N N . TYR A 1 213 ? -26.297 3.277 1.311 1 97.19 213 TYR A N 1
ATOM 1642 C CA . TYR A 1 213 ? -26.125 2.049 2.076 1 97.19 213 TYR A CA 1
ATOM 1643 C C . TYR A 1 213 ? -27 0.93 1.529 1 97.19 213 TYR A C 1
ATOM 1645 O O . TYR A 1 213 ? -28.203 1.108 1.351 1 97.19 213 TYR A O 1
ATOM 1653 N N . VAL A 1 214 ? -26.375 -0.175 1.272 1 97.62 214 VAL A N 1
ATOM 1654 C CA . VAL A 1 214 ? -27.156 -1.335 0.867 1 97.62 214 VAL A CA 1
ATOM 1655 C C . VAL A 1 214 ? -27.891 -1.909 2.076 1 97.62 214 VAL A C 1
ATOM 1657 O O . VAL A 1 214 ? -27.297 -2.107 3.137 1 97.62 214 VAL A O 1
ATOM 1660 N N . GLU A 1 215 ? -29.156 -2.117 1.938 1 97.81 215 GLU A N 1
ATOM 1661 C CA . GLU A 1 215 ? -29.938 -2.648 3.047 1 97.81 215 GLU A CA 1
ATOM 1662 C C . GLU A 1 215 ? -29.797 -4.164 3.154 1 97.81 215 GLU A C 1
ATOM 1664 O O . GLU A 1 215 ? -29.625 -4.699 4.25 1 97.81 215 GLU A O 1
ATOM 1669 N N . LYS A 1 216 ? -29.953 -4.891 1.999 1 97.19 216 LYS A N 1
ATOM 1670 C CA . LYS A 1 216 ? -29.734 -6.332 1.92 1 97.19 216 LYS A CA 1
ATOM 1671 C C . LYS A 1 216 ? -28.734 -6.688 0.828 1 97.19 216 LYS A C 1
ATOM 1673 O O . LYS A 1 216 ? -28.938 -6.359 -0.343 1 97.19 216 LYS A O 1
ATOM 1678 N N . ARG A 1 217 ? -27.719 -7.328 1.355 1 95.38 217 ARG A N 1
ATOM 1679 C CA . ARG A 1 217 ? -26.688 -7.746 0.403 1 95.38 217 ARG A CA 1
ATOM 1680 C C . ARG A 1 217 ? -27.25 -8.75 -0.6 1 95.38 217 ARG A C 1
ATOM 1682 O O . ARG A 1 217 ? -27.922 -9.711 -0.215 1 95.38 217 ARG A O 1
ATOM 1689 N N . GLN A 1 218 ? -26.922 -8.5 -1.889 1 93.94 218 GLN A N 1
ATOM 1690 C CA . GLN A 1 218 ? -27.359 -9.445 -2.912 1 93.94 218 GLN A CA 1
ATOM 1691 C C . GLN A 1 218 ? -26.719 -10.82 -2.699 1 93.94 218 GLN A C 1
ATOM 1693 O O . GLN A 1 218 ? -25.5 -10.938 -2.615 1 93.94 218 GLN A O 1
ATOM 1698 N N . GLU A 1 219 ? -27.516 -11.836 -2.641 1 91.06 219 GLU A N 1
ATOM 1699 C CA . GLU A 1 219 ? -27.016 -13.211 -2.518 1 91.06 219 GLU A CA 1
ATOM 1700 C C . GLU A 1 219 ? -26.953 -13.898 -3.879 1 91.06 219 GLU A C 1
ATOM 1702 O O . GLU A 1 219 ? -27.703 -13.539 -4.797 1 91.06 219 GLU A O 1
ATOM 1707 N N . TYR A 1 220 ? -25.984 -14.781 -3.879 1 89.56 220 TYR A N 1
ATOM 1708 C CA . TYR A 1 220 ? -25.938 -15.57 -5.102 1 89.56 220 TYR A CA 1
ATOM 1709 C C . TYR A 1 220 ? -27.062 -16.594 -5.145 1 89.56 220 TYR A C 1
ATOM 1711 O O . TYR A 1 220 ? -27.266 -17.344 -4.191 1 89.56 220 TYR A O 1
ATOM 1719 N N . GLU A 1 221 ? -27.875 -16.578 -6.27 1 87.88 221 GLU A N 1
ATOM 1720 C CA . GLU A 1 221 ? -29.031 -17.453 -6.414 1 87.88 221 GLU A CA 1
ATOM 1721 C C . GLU A 1 221 ? -28.781 -18.516 -7.477 1 87.88 221 GLU A C 1
ATOM 1723 O O . GLU A 1 221 ? -29.688 -19.281 -7.824 1 87.88 221 GLU A O 1
ATOM 1728 N N . GLY A 1 222 ? -27.719 -18.938 -7.965 1 77.44 222 GLY A N 1
ATOM 1729 C CA . GLY A 1 222 ? -27.484 -20 -8.922 1 77.44 222 GLY A CA 1
ATOM 1730 C C . GLY A 1 222 ? -27.281 -19.5 -10.336 1 77.44 222 GLY A C 1
ATOM 1731 O O . GLY A 1 222 ? -27.688 -18.375 -10.672 1 77.44 222 GLY A O 1
ATOM 1732 N N . MET B 1 1 ? 24.672 -0.867 22.281 1 65 1 MET B N 1
ATOM 1733 C CA . MET B 1 1 ? 23.594 0.118 22.328 1 65 1 MET B CA 1
ATOM 1734 C C . MET B 1 1 ? 22.266 -0.529 22 1 65 1 MET B C 1
ATOM 1736 O O . MET B 1 1 ? 22.203 -1.522 21.281 1 65 1 MET B O 1
ATOM 1740 N N . ALA B 1 2 ? 21.156 -0.134 22.578 1 84.69 2 ALA B N 1
ATOM 1741 C CA . ALA B 1 2 ? 19.844 -0.726 22.375 1 84.69 2 ALA B CA 1
ATOM 1742 C C . ALA B 1 2 ? 19.344 -0.492 20.938 1 84.69 2 ALA B C 1
ATOM 1744 O O . ALA B 1 2 ? 19.609 0.559 20.359 1 84.69 2 ALA B O 1
ATOM 1745 N N . PRO B 1 3 ? 18.797 -1.535 20.406 1 95.06 3 PRO B N 1
ATOM 1746 C CA . PRO B 1 3 ? 18.328 -1.361 19.031 1 95.06 3 PRO B CA 1
ATOM 1747 C C . PRO B 1 3 ? 17.297 -0.237 18.891 1 95.06 3 PRO B C 1
ATOM 1749 O O . PRO B 1 3 ? 16.672 0.149 19.891 1 95.06 3 PRO B O 1
ATOM 1752 N N . PHE B 1 4 ? 17.25 0.375 17.812 1 97.75 4 PHE B N 1
ATOM 1753 C CA . PHE B 1 4 ? 16.234 1.372 17.469 1 97.75 4 PHE B CA 1
ATOM 1754 C C . PHE B 1 4 ? 14.828 0.819 17.688 1 97.75 4 PHE B C 1
ATOM 1756 O O . PHE B 1 4 ? 13.938 1.538 18.141 1 97.75 4 PHE B O 1
ATOM 1763 N N . GLY B 1 5 ? 14.742 -0.464 17.359 1 98 5 GLY B N 1
ATOM 1764 C CA . GLY B 1 5 ? 13.5 -1.186 17.562 1 98 5 GLY B CA 1
ATOM 1765 C C . GLY B 1 5 ? 13.609 -2.668 17.266 1 98 5 GLY B C 1
ATOM 1766 O O . GLY B 1 5 ? 14.656 -3.139 16.812 1 98 5 GLY B O 1
ATOM 1767 N N . THR B 1 6 ? 12.508 -3.344 17.578 1 97.5 6 THR B N 1
ATOM 1768 C CA . THR B 1 6 ? 12.422 -4.785 17.359 1 97.5 6 THR B CA 1
ATOM 1769 C C . THR B 1 6 ? 11.219 -5.133 16.484 1 97.5 6 THR B C 1
ATOM 1771 O O . THR B 1 6 ? 10.141 -4.547 16.656 1 97.5 6 THR B O 1
ATOM 1774 N N . ILE B 1 7 ? 11.477 -6.094 15.617 1 98 7 ILE B N 1
ATOM 1775 C CA . ILE B 1 7 ? 10.406 -6.562 14.742 1 98 7 ILE B CA 1
ATOM 1776 C C . ILE B 1 7 ? 10.016 -7.988 15.117 1 98 7 ILE B C 1
ATOM 1778 O O . ILE B 1 7 ? 10.883 -8.844 15.312 1 98 7 ILE B O 1
ATOM 1782 N N . TRP B 1 8 ? 8.719 -8.148 15.273 1 97.25 8 TRP B N 1
ATOM 1783 C CA . TRP B 1 8 ? 8.141 -9.484 15.367 1 97.25 8 TRP B CA 1
ATOM 1784 C C . TRP B 1 8 ? 7.738 -10 13.992 1 97.25 8 TRP B C 1
ATOM 1786 O O . TRP B 1 8 ? 6.848 -9.445 13.344 1 97.25 8 TRP B O 1
ATOM 1796 N N . SER B 1 9 ? 8.414 -11.008 13.539 1 96.31 9 SER B N 1
ATOM 1797 C CA . SER B 1 9 ? 8.109 -11.594 12.234 1 96.31 9 SER B CA 1
ATOM 1798 C C . SER B 1 9 ? 8.875 -12.898 12.031 1 96.31 9 SER B C 1
ATOM 1800 O O . SER B 1 9 ? 9.758 -13.242 12.828 1 96.31 9 SER B O 1
ATOM 1802 N N . TYR B 1 10 ? 8.461 -13.633 11.047 1 90.75 10 TYR B N 1
ATOM 1803 C CA . TYR B 1 10 ? 9.266 -14.773 10.625 1 90.75 10 TYR B CA 1
ATOM 1804 C C . TYR B 1 10 ? 10.445 -14.32 9.781 1 90.75 10 TYR B C 1
ATOM 1806 O O . TYR B 1 10 ? 10.445 -13.211 9.242 1 90.75 10 TYR B O 1
ATOM 1814 N N . SER B 1 11 ? 11.469 -15.188 9.68 1 84.75 11 SER B N 1
ATOM 1815 C CA . SER B 1 11 ? 12.664 -14.953 8.875 1 84.75 11 SER B CA 1
ATOM 1816 C C . SER B 1 11 ? 12.984 -16.156 7.992 1 84.75 11 SER B C 1
ATOM 1818 O O . SER B 1 11 ? 12.836 -17.297 8.422 1 84.75 11 SER B O 1
ATOM 1820 N N . PRO B 1 12 ? 13.344 -15.914 6.723 1 85.88 12 PRO B N 1
ATOM 1821 C CA . PRO B 1 12 ? 13.523 -14.633 6.039 1 85.88 12 PRO B CA 1
ATOM 1822 C C . PRO B 1 12 ? 12.203 -14.047 5.523 1 85.88 12 PRO B C 1
ATOM 1824 O O . PRO B 1 12 ? 11.289 -14.805 5.191 1 85.88 12 PRO B O 1
ATOM 1827 N N . SER B 1 13 ? 12.141 -12.734 5.539 1 91.44 13 SER B N 1
ATOM 1828 C CA . SER B 1 13 ? 10.961 -12.016 5.062 1 91.44 13 SER B CA 1
ATOM 1829 C C . SER B 1 13 ? 11.359 -10.797 4.242 1 91.44 13 SER B C 1
ATOM 1831 O O . SER B 1 13 ? 12.031 -9.898 4.742 1 91.44 13 SER B O 1
ATOM 1833 N N . PRO B 1 14 ? 10.93 -10.789 2.977 1 93.62 14 PRO B N 1
ATOM 1834 C CA . PRO B 1 14 ? 11.18 -9.602 2.158 1 93.62 14 PRO B CA 1
ATOM 1835 C C . PRO B 1 14 ? 10.625 -8.32 2.791 1 93.62 14 PRO B C 1
ATOM 1837 O O . PRO B 1 14 ? 11.18 -7.238 2.584 1 93.62 14 PRO B O 1
ATOM 1840 N N . ARG B 1 15 ? 9.555 -8.445 3.566 1 95.62 15 ARG B N 1
ATOM 1841 C CA . ARG B 1 15 ? 8.945 -7.301 4.234 1 95.62 15 ARG B CA 1
ATOM 1842 C C . ARG B 1 15 ? 9.844 -6.77 5.344 1 95.62 15 ARG B C 1
ATOM 1844 O O . ARG B 1 15 ? 9.883 -5.562 5.59 1 95.62 15 ARG B O 1
ATOM 1851 N N . VAL B 1 16 ? 10.578 -7.648 5.965 1 97.44 16 VAL B N 1
ATOM 1852 C CA . VAL B 1 16 ? 11.5 -7.262 7.023 1 97.44 16 VAL B CA 1
ATOM 1853 C C . VAL B 1 16 ? 12.805 -6.75 6.41 1 97.44 16 VAL B C 1
ATOM 1855 O O . VAL B 1 16 ? 13.406 -5.805 6.922 1 97.44 16 VAL B O 1
ATOM 1858 N N . MET B 1 17 ? 13.18 -7.324 5.277 1 97.75 17 MET B N 1
ATOM 1859 C CA . MET B 1 17 ? 14.43 -6.977 4.605 1 97.75 17 MET B CA 1
ATOM 1860 C C . MET B 1 17 ? 14.469 -5.492 4.262 1 97.75 17 MET B C 1
ATOM 1862 O O . MET B 1 17 ? 15.477 -4.82 4.492 1 97.75 17 MET B O 1
ATOM 1866 N N . LYS B 1 18 ? 13.375 -4.988 3.727 1 98.5 18 LYS B N 1
ATOM 1867 C CA . LYS B 1 18 ? 13.375 -3.586 3.328 1 98.5 18 LYS B CA 1
ATOM 1868 C C . LYS B 1 18 ? 13.445 -2.668 4.543 1 98.5 18 LYS B C 1
ATOM 1870 O O . LYS B 1 18 ? 14.039 -1.588 4.48 1 98.5 18 LYS B O 1
ATOM 1875 N N . ILE B 1 19 ? 12.875 -3.064 5.676 1 98.75 19 ILE B N 1
ATOM 1876 C CA . ILE B 1 19 ? 12.922 -2.289 6.91 1 98.75 19 ILE B CA 1
ATOM 1877 C C . ILE B 1 19 ? 14.359 -2.248 7.438 1 98.75 19 ILE B C 1
ATOM 1879 O O . ILE B 1 19 ? 14.867 -1.181 7.785 1 98.75 19 ILE B O 1
ATOM 1883 N N . GLN B 1 20 ? 15 -3.406 7.41 1 98.69 20 GLN B N 1
ATOM 1884 C CA . GLN B 1 20 ? 16.359 -3.502 7.91 1 98.69 20 GLN B CA 1
ATOM 1885 C C . GLN B 1 20 ? 17.328 -2.746 7.004 1 98.69 20 GLN B C 1
ATOM 1887 O O . GLN B 1 20 ? 18.297 -2.145 7.484 1 98.69 20 GLN B O 1
ATOM 1892 N N . ALA B 1 21 ? 17.125 -2.768 5.734 1 98.81 21 ALA B N 1
ATOM 1893 C CA . ALA B 1 21 ? 17.953 -2.004 4.812 1 98.81 21 ALA B CA 1
ATOM 1894 C C . ALA B 1 21 ? 17.891 -0.51 5.117 1 98.81 21 ALA B C 1
ATOM 1896 O O . ALA B 1 21 ? 18.922 0.162 5.203 1 98.81 21 ALA B O 1
ATOM 1897 N N . ALA B 1 22 ? 16.656 0.024 5.285 1 98.81 22 ALA B N 1
ATOM 1898 C CA . ALA B 1 22 ? 16.484 1.426 5.66 1 98.81 22 ALA B CA 1
ATOM 1899 C C . ALA B 1 22 ? 17.203 1.74 6.969 1 98.81 22 ALA B C 1
ATOM 1901 O O . ALA B 1 22 ? 17.844 2.785 7.094 1 98.81 22 ALA B O 1
ATOM 1902 N N . GLY B 1 23 ? 17.062 0.81 7.941 1 98.69 23 GLY B N 1
ATOM 1903 C CA . GLY B 1 23 ? 17.75 0.974 9.211 1 98.69 23 GLY B CA 1
ATOM 1904 C C . GLY B 1 23 ? 19.25 1.036 9.07 1 98.69 23 GLY B C 1
ATOM 1905 O O . GLY B 1 23 ? 19.891 1.948 9.594 1 98.69 23 GLY B O 1
ATOM 1906 N N . ASN B 1 24 ? 19.812 0.099 8.336 1 98.75 24 ASN B N 1
ATOM 1907 C CA . ASN B 1 24 ? 21.25 0.04 8.125 1 98.75 24 ASN B CA 1
ATOM 1908 C C . ASN B 1 24 ? 21.781 1.326 7.5 1 98.75 24 ASN B C 1
ATOM 1910 O O . ASN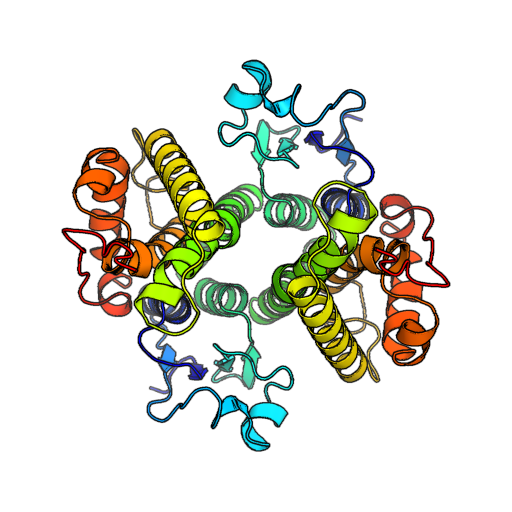 B 1 24 ? 22.797 1.87 7.945 1 98.75 24 ASN B O 1
ATOM 1914 N N . ILE B 1 25 ? 21.109 1.833 6.535 1 98.62 25 ILE B N 1
ATOM 1915 C CA . ILE B 1 25 ? 21.547 3.029 5.82 1 98.62 25 ILE B CA 1
ATOM 1916 C C . ILE B 1 25 ? 21.516 4.234 6.754 1 98.62 25 ILE B C 1
ATOM 1918 O O . ILE B 1 25 ? 22.359 5.129 6.66 1 98.62 25 ILE B O 1
ATOM 1922 N N . ASN B 1 26 ? 20.609 4.227 7.715 1 98.44 26 ASN B N 1
ATOM 1923 C CA . ASN B 1 26 ? 20.438 5.309 8.68 1 98.44 26 ASN B CA 1
ATOM 1924 C C . ASN B 1 26 ? 21.297 5.09 9.922 1 98.44 26 ASN B C 1
ATOM 1926 O O . ASN B 1 26 ? 21.344 5.941 10.812 1 98.44 26 ASN B O 1
ATOM 1930 N N . GLY B 1 27 ? 21.953 3.953 10 1 98 27 GLY B N 1
ATOM 1931 C CA . GLY B 1 27 ? 22.688 3.607 11.203 1 98 27 GLY B CA 1
ATOM 1932 C C . GLY B 1 27 ? 21.797 3.23 12.367 1 98 27 GLY B C 1
ATOM 1933 O O . GLY B 1 27 ? 22.109 3.514 13.523 1 98 27 GLY B O 1
ATOM 1934 N N . LEU B 1 28 ? 20.641 2.732 12.086 1 98.31 28 LEU B N 1
ATOM 1935 C CA . LEU B 1 28 ? 19.672 2.314 13.094 1 98.31 28 LEU B CA 1
ATOM 1936 C C . LEU B 1 28 ? 19.531 0.796 13.109 1 98.31 28 LEU B C 1
ATOM 1938 O O . LEU B 1 28 ? 19.109 0.196 12.117 1 98.31 28 LEU B O 1
ATOM 1942 N N . GLU B 1 29 ? 19.812 0.206 14.172 1 98.25 29 GLU B N 1
ATOM 1943 C CA . GLU B 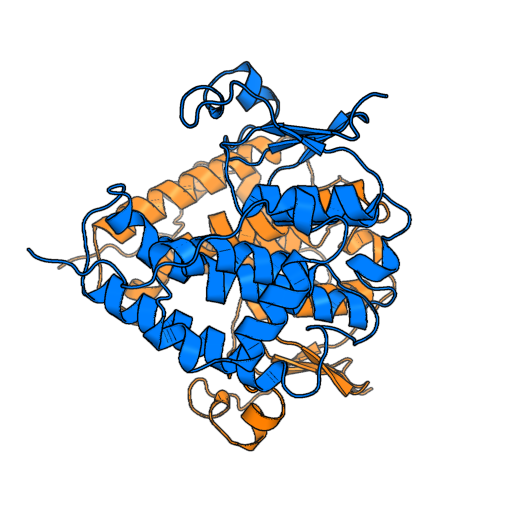1 29 ? 19.672 -1.243 14.273 1 98.25 29 GLU B CA 1
ATOM 1944 C C . GLU B 1 29 ? 18.219 -1.644 14.508 1 98.25 29 GLU B C 1
ATOM 1946 O O . GLU B 1 29 ? 17.594 -1.203 15.477 1 98.25 29 GLU B O 1
ATOM 1951 N N . VAL B 1 30 ? 17.703 -2.445 13.633 1 98.06 30 VAL B N 1
ATOM 1952 C CA . VAL B 1 30 ? 16.375 -3.041 13.781 1 98.06 30 VAL B CA 1
ATOM 1953 C C . VAL B 1 30 ? 16.5 -4.547 13.984 1 98.06 30 VAL B C 1
ATOM 1955 O O . VAL B 1 30 ? 16.797 -5.289 13.039 1 98.06 30 VAL B O 1
ATOM 1958 N N . ALA B 1 31 ? 16.234 -4.977 15.133 1 97.12 31 ALA B N 1
ATOM 1959 C CA . ALA B 1 31 ? 16.406 -6.383 15.492 1 97.12 31 ALA B CA 1
ATOM 1960 C C . ALA B 1 31 ? 15.141 -7.184 15.195 1 97.12 31 ALA B C 1
ATOM 1962 O O . ALA B 1 31 ? 14.039 -6.621 15.141 1 97.12 31 ALA B O 1
ATOM 1963 N N . VAL B 1 32 ? 15.312 -8.445 14.938 1 96.12 32 VAL B N 1
ATOM 1964 C CA . VAL B 1 32 ? 14.188 -9.359 14.773 1 96.12 32 VAL B CA 1
ATOM 1965 C C . VAL B 1 32 ? 14.141 -10.336 15.945 1 96.12 32 VAL B C 1
ATOM 1967 O O . VAL B 1 32 ? 15.172 -10.875 16.359 1 96.12 32 VAL B O 1
ATOM 1970 N N . THR B 1 33 ? 12.984 -10.555 16.375 1 93.81 33 THR B N 1
ATOM 1971 C CA . THR B 1 33 ? 12.859 -11.461 17.516 1 93.81 33 THR B CA 1
ATOM 1972 C C . THR B 1 33 ? 13.203 -12.891 17.109 1 93.81 33 THR B C 1
ATOM 1974 O O . THR B 1 33 ? 12.688 -13.406 16.125 1 93.81 33 THR B O 1
ATOM 1977 N N . PRO B 1 34 ? 14.102 -13.578 17.781 1 90.38 34 PRO B N 1
ATOM 1978 C CA . PRO B 1 34 ? 14.562 -14.906 17.375 1 90.38 34 PRO B CA 1
ATOM 1979 C C . PRO B 1 34 ? 13.508 -15.992 17.594 1 90.38 34 PRO B C 1
ATOM 1981 O O . PRO B 1 34 ? 13.539 -17.031 16.922 1 90.38 34 PRO B O 1
ATOM 1984 N N . ASP B 1 35 ? 12.477 -15.906 18.391 1 90 35 ASP B N 1
ATOM 1985 C CA . ASP B 1 35 ? 11.602 -17.016 18.75 1 90 35 ASP B CA 1
ATOM 1986 C C . ASP B 1 35 ? 10.172 -16.766 18.266 1 90 35 ASP B C 1
ATOM 1988 O O . ASP B 1 35 ? 9.219 -17.328 18.828 1 90 35 ASP B O 1
ATOM 1992 N N . PHE B 1 36 ? 10.172 -16.062 17.203 1 95.56 36 PHE B N 1
ATOM 1993 C CA . PHE B 1 36 ? 8.836 -15.805 16.688 1 95.56 36 PHE B CA 1
ATOM 1994 C C . PHE B 1 36 ? 8.328 -17 15.898 1 95.56 36 PHE B C 1
ATOM 1996 O O . PHE B 1 36 ? 9.031 -17.516 15.023 1 95.56 36 PHE B O 1
ATOM 2003 N N . VAL B 1 37 ? 7.176 -17.453 16.203 1 94.81 37 VAL B N 1
ATOM 2004 C CA . VAL B 1 37 ? 6.504 -18.5 15.461 1 94.81 37 VAL B CA 1
ATOM 2005 C C . VAL B 1 37 ? 5.137 -18.016 14.992 1 94.81 37 VAL B C 1
ATOM 2007 O O . VAL B 1 37 ? 4.258 -17.734 15.805 1 94.81 37 VAL B O 1
ATOM 2010 N N . MET B 1 38 ? 4.969 -17.969 13.656 1 92.12 38 MET B N 1
ATOM 2011 C CA . MET B 1 38 ? 3.715 -17.484 13.078 1 92.12 38 MET B CA 1
ATOM 2012 C C . MET B 1 38 ? 2.551 -18.391 13.492 1 92.12 38 MET B C 1
ATOM 2014 O O . MET B 1 38 ? 2.66 -19.609 13.445 1 92.12 38 MET B O 1
ATOM 2018 N N . GLY B 1 39 ? 1.444 -17.781 13.812 1 93.81 39 GLY B N 1
ATOM 2019 C CA . GLY B 1 39 ? 0.271 -18.531 14.219 1 93.81 39 GLY B CA 1
ATOM 2020 C C . GLY B 1 39 ? 0.288 -18.922 15.688 1 93.81 39 GLY B C 1
ATOM 2021 O O . GLY B 1 39 ? -0.705 -19.422 16.203 1 93.81 39 GLY B O 1
ATOM 2022 N N . GLN B 1 40 ? 1.354 -18.75 16.344 1 96.38 40 GLN B N 1
ATOM 2023 C CA . GLN B 1 40 ? 1.486 -19.016 17.766 1 96.38 40 GLN B CA 1
ATOM 2024 C C . GLN B 1 40 ? 1.812 -17.734 18.531 1 96.38 40 GLN B C 1
ATOM 2026 O O . GLN B 1 40 ? 0.963 -17.203 19.25 1 96.38 40 GLN B O 1
ATOM 2031 N N . THR B 1 41 ? 2.939 -17.141 18.234 1 97.19 41 THR B N 1
ATOM 2032 C CA . THR B 1 41 ? 3.379 -15.93 18.938 1 97.19 41 THR B CA 1
ATOM 2033 C C . THR B 1 41 ? 2.379 -14.797 18.734 1 97.19 41 THR B C 1
ATOM 2035 O O . THR B 1 41 ? 2.006 -14.109 19.688 1 97.19 41 THR B O 1
ATOM 2038 N N . ASN B 1 42 ? 1.886 -14.648 17.531 1 96.56 42 ASN B N 1
ATOM 2039 C CA . ASN B 1 42 ? 1.018 -13.523 17.203 1 96.56 42 ASN B CA 1
ATOM 2040 C C . ASN B 1 42 ? -0.423 -13.781 17.641 1 96.56 42 ASN B C 1
ATOM 2042 O O . ASN B 1 42 ? -1.323 -13.008 17.297 1 96.56 42 ASN B O 1
ATOM 2046 N N . THR B 1 43 ? -0.644 -14.867 18.281 1 96.44 43 THR B N 1
ATOM 2047 C CA . THR B 1 43 ? -1.979 -15.172 18.781 1 96.44 43 THR B CA 1
ATOM 2048 C C . THR B 1 43 ? -2.02 -15.07 20.312 1 96.44 43 THR B C 1
ATOM 2050 O O . THR B 1 43 ? -3.086 -15.188 20.922 1 96.44 43 THR B O 1
ATOM 2053 N N . THR B 1 44 ? -0.897 -14.859 20.906 1 97.06 44 THR B N 1
ATOM 2054 C CA . THR B 1 44 ? -0.846 -14.742 22.359 1 97.06 44 THR B CA 1
ATOM 2055 C C . THR B 1 44 ? -1.481 -13.43 22.828 1 97.06 44 THR B C 1
ATOM 2057 O O . THR B 1 44 ? -1.489 -12.445 22.078 1 97.06 44 THR B O 1
ATOM 2060 N N . ASP B 1 45 ? -1.926 -13.414 24.047 1 97.06 45 ASP B N 1
ATOM 2061 C CA . ASP B 1 45 ? -2.512 -12.219 24.641 1 97.06 45 ASP B CA 1
ATOM 2062 C C . ASP B 1 45 ? -1.483 -11.094 24.719 1 97.06 45 ASP B C 1
ATOM 2064 O O . ASP B 1 45 ? -1.816 -9.922 24.516 1 97.06 45 ASP B O 1
ATOM 2068 N N . GLU B 1 46 ? -0.373 -11.492 25.062 1 95.88 46 GLU B N 1
ATOM 2069 C CA . GLU B 1 46 ? 0.701 -10.508 25.172 1 95.88 46 GLU B CA 1
ATOM 2070 C C . GLU B 1 46 ? 0.948 -9.797 23.844 1 95.88 46 GLU B C 1
ATOM 2072 O O . GLU B 1 46 ? 1.052 -8.57 23.797 1 95.88 46 GLU B O 1
ATOM 2077 N N . PHE B 1 47 ? 1.054 -10.531 22.766 1 97.19 47 PHE B N 1
ATOM 2078 C CA . PHE B 1 47 ? 1.256 -9.953 21.438 1 97.19 47 PHE B CA 1
ATOM 2079 C C . PHE B 1 47 ? 0.046 -9.133 21.016 1 97.19 47 PHE B C 1
ATOM 2081 O O . PHE B 1 47 ? 0.191 -7.996 20.547 1 97.19 47 PHE B O 1
ATOM 2088 N N . ARG B 1 48 ? -1.125 -9.68 21.266 1 97.06 48 ARG B N 1
ATOM 2089 C CA . ARG B 1 48 ? -2.357 -9.055 20.781 1 97.06 48 ARG B CA 1
ATOM 2090 C C . ARG B 1 48 ? -2.666 -7.785 21.562 1 97.06 48 ARG B C 1
ATOM 2092 O O . ARG B 1 48 ? -3.371 -6.902 21.078 1 97.06 48 ARG B O 1
ATOM 2099 N N . ALA B 1 49 ? -2.152 -7.652 22.781 1 96.62 49 ALA B N 1
ATOM 2100 C CA . ALA B 1 49 ? -2.318 -6.43 23.562 1 96.62 49 ALA B CA 1
ATOM 2101 C C . ALA B 1 49 ? -1.638 -5.246 22.891 1 96.62 49 ALA B C 1
ATOM 2103 O O . ALA B 1 49 ? -2.121 -4.113 22.953 1 96.62 49 ALA B O 1
ATOM 2104 N N . LYS B 1 50 ? -0.534 -5.504 22.219 1 96.38 50 LYS B N 1
ATOM 2105 C CA . LYS B 1 50 ? 0.219 -4.469 21.516 1 96.38 50 LYS B CA 1
ATOM 2106 C C . LYS B 1 50 ? -0.242 -4.34 20.062 1 96.38 50 LYS B C 1
ATOM 2108 O O . LYS B 1 50 ? -0.27 -3.238 19.516 1 96.38 50 LYS B O 1
ATOM 2113 N N . PHE B 1 51 ? -0.61 -5.465 19.5 1 97.88 51 PHE B N 1
ATOM 2114 C CA . PHE B 1 51 ? -0.968 -5.551 18.094 1 97.88 51 PHE B CA 1
ATOM 2115 C C . PHE B 1 51 ? -2.26 -6.336 17.906 1 97.88 51 PHE B C 1
ATOM 2117 O O . PHE B 1 51 ? -2.24 -7.473 17.422 1 97.88 51 PHE B O 1
ATOM 2124 N N . PRO B 1 52 ? -3.322 -5.734 18.078 1 96.56 52 PRO B N 1
ATOM 2125 C CA . PRO B 1 52 ? -4.605 -6.434 18.203 1 96.56 52 PRO B CA 1
ATOM 2126 C C . PRO B 1 52 ? -5.02 -7.125 16.906 1 96.56 52 PRO B C 1
ATOM 2128 O O . PRO B 1 52 ? -5.777 -8.094 16.938 1 96.56 52 PRO B O 1
ATOM 2131 N N . PHE B 1 53 ? -4.555 -6.652 15.75 1 96.19 53 PHE B N 1
ATOM 2132 C CA . PHE B 1 53 ? -4.945 -7.258 14.484 1 96.19 53 PHE B CA 1
ATOM 2133 C C . PHE B 1 53 ? -4.207 -8.57 14.258 1 96.19 53 PHE B C 1
ATOM 2135 O O . PHE B 1 53 ? -4.617 -9.391 13.43 1 96.19 53 PHE B O 1
ATOM 2142 N N . GLY B 1 54 ? -2.998 -8.766 14.922 1 96.12 54 GLY B N 1
ATOM 2143 C CA . GLY B 1 54 ? -2.301 -10.039 14.938 1 96.12 54 GLY B CA 1
ATOM 2144 C C . GLY B 1 54 ? -1.416 -10.25 13.727 1 96.12 54 GLY B C 1
ATOM 2145 O O . GLY B 1 54 ? -0.862 -11.336 13.539 1 96.12 54 GLY B O 1
ATOM 2146 N N . LYS B 1 55 ? -1.238 -9.258 12.93 1 94.62 55 LYS B N 1
ATOM 2147 C CA . LYS B 1 55 ? -0.427 -9.406 11.727 1 94.62 55 LYS B CA 1
ATOM 2148 C C . LYS B 1 55 ? 1.04 -9.094 12.008 1 94.62 55 LYS B C 1
ATOM 2150 O O . LYS B 1 55 ? 1.356 -8.391 12.977 1 94.62 55 LYS B O 1
ATOM 2155 N N . VAL B 1 56 ? 1.924 -9.555 11.234 1 96.44 56 VAL B N 1
ATOM 2156 C CA . VAL B 1 56 ? 3.355 -9.273 11.258 1 96.44 56 VAL B CA 1
ATOM 2157 C C . VAL B 1 56 ? 3.828 -8.875 9.867 1 96.44 56 VAL B C 1
ATOM 2159 O O . VAL B 1 56 ? 3.211 -9.234 8.859 1 96.44 56 VAL B O 1
ATOM 2162 N N . PRO B 1 57 ? 4.824 -8.07 9.711 1 97.69 57 PRO B N 1
ATOM 2163 C CA . PRO B 1 57 ? 5.707 -7.629 10.789 1 97.69 57 PRO B CA 1
ATOM 2164 C C . PRO B 1 57 ? 5.043 -6.617 11.719 1 97.69 57 PRO B C 1
ATOM 2166 O O . PRO B 1 57 ? 4.199 -5.832 11.281 1 97.69 57 PRO B O 1
ATOM 2169 N N . ALA B 1 58 ? 5.352 -6.707 12.953 1 98.5 58 ALA B N 1
ATOM 2170 C CA . ALA B 1 58 ? 4.996 -5.754 14 1 98.5 58 ALA B CA 1
ATOM 2171 C C . ALA B 1 58 ? 6.242 -5.16 14.656 1 98.5 58 ALA B C 1
ATOM 2173 O O . ALA B 1 58 ? 7.18 -5.891 14.992 1 98.5 58 ALA B O 1
ATOM 2174 N N . PHE B 1 59 ? 6.289 -3.887 14.789 1 98.62 59 PHE B N 1
ATOM 2175 C CA . PHE B 1 59 ? 7.477 -3.162 15.227 1 98.62 59 PHE B CA 1
ATOM 2176 C C . PHE B 1 59 ? 7.246 -2.512 16.578 1 98.62 59 PHE B C 1
ATOM 2178 O O . PHE B 1 59 ? 6.207 -1.888 16.812 1 98.62 59 PHE B O 1
ATOM 2185 N N . GLU B 1 60 ? 8.203 -2.721 17.438 1 97.5 60 GLU B N 1
ATOM 2186 C CA . GLU B 1 60 ? 8.273 -2.027 18.719 1 97.5 60 GLU B CA 1
ATOM 2187 C C . GLU B 1 60 ? 9.531 -1.169 18.828 1 97.5 60 GLU B C 1
ATOM 2189 O O . GLU B 1 60 ? 10.641 -1.695 18.906 1 97.5 60 GLU B O 1
ATOM 2194 N N . GLY B 1 61 ? 9.328 0.138 18.875 1 97.5 61 GLY B N 1
ATOM 2195 C CA . GLY B 1 61 ? 10.461 1.049 18.969 1 97.5 61 GLY B CA 1
ATOM 2196 C C . GLY B 1 61 ? 10.984 1.219 20.375 1 97.5 61 GLY B C 1
ATOM 2197 O O . GLY B 1 61 ? 10.25 1.037 21.344 1 97.5 61 GLY B O 1
ATOM 2198 N N . ALA B 1 62 ? 12.203 1.628 20.453 1 96 62 ALA B N 1
ATOM 2199 C CA . ALA B 1 62 ? 12.797 1.927 21.75 1 96 62 ALA B CA 1
ATOM 2200 C C . ALA B 1 62 ? 12.062 3.078 22.438 1 96 62 ALA B C 1
ATOM 2202 O O . ALA B 1 62 ? 12.047 3.166 23.672 1 96 62 ALA B O 1
ATOM 2203 N N . ASP B 1 63 ? 11.453 3.908 21.688 1 93.12 63 ASP B N 1
ATOM 2204 C CA . ASP B 1 63 ? 10.742 5.074 22.203 1 93.12 63 ASP B CA 1
ATOM 2205 C C . ASP B 1 63 ? 9.297 4.73 22.547 1 93.12 63 ASP B C 1
ATOM 2207 O O . ASP B 1 63 ? 8.516 5.605 22.922 1 93.12 63 ASP B O 1
ATOM 2211 N N . GLY B 1 64 ? 8.945 3.479 22.375 1 94.88 64 GLY B N 1
ATOM 2212 C CA . GLY B 1 64 ? 7.59 3.055 22.703 1 94.88 64 GLY B CA 1
ATOM 2213 C C . GLY B 1 64 ? 6.66 3.062 21.5 1 94.88 64 GLY B C 1
ATOM 2214 O O . GLY B 1 64 ? 5.504 2.643 21.609 1 94.88 64 GLY B O 1
ATOM 2215 N N . THR B 1 65 ? 7.16 3.471 20.328 1 96.62 65 THR B N 1
ATOM 2216 C CA . THR B 1 65 ? 6.352 3.477 19.125 1 96.62 65 THR B CA 1
ATOM 2217 C C . THR B 1 65 ? 5.98 2.055 18.703 1 96.62 65 THR B C 1
ATOM 2219 O O . THR B 1 65 ? 6.844 1.18 18.625 1 96.62 65 THR B O 1
ATOM 2222 N N . LEU B 1 66 ? 4.672 1.766 18.516 1 98.19 66 LEU B N 1
ATOM 2223 C CA . LEU B 1 66 ? 4.172 0.494 18 1 98.19 66 LEU B CA 1
ATOM 2224 C C . LEU B 1 66 ? 3.605 0.659 16.594 1 98.19 66 LEU B C 1
ATOM 2226 O O . LEU B 1 66 ? 2.771 1.535 16.359 1 98.19 66 LEU B O 1
ATOM 2230 N N . LEU B 1 67 ? 4.117 -0.141 15.664 1 98.56 67 LEU B N 1
ATOM 2231 C CA . LEU B 1 67 ? 3.66 -0.058 14.281 1 98.56 67 LEU B CA 1
ATOM 2232 C C . LEU B 1 67 ? 3.479 -1.45 13.688 1 98.56 67 LEU B C 1
ATOM 2234 O O . LEU B 1 67 ? 4.207 -2.381 14.039 1 98.56 67 LEU B O 1
ATOM 2238 N N . THR B 1 68 ? 2.488 -1.524 12.852 1 98.12 68 THR B N 1
ATOM 2239 C CA . THR B 1 68 ? 2.352 -2.656 11.938 1 98.12 68 THR B CA 1
ATOM 2240 C C . THR B 1 68 ? 2.404 -2.191 10.484 1 98.12 68 THR B C 1
ATOM 2242 O O . THR B 1 68 ? 2.652 -1.014 10.211 1 98.12 68 THR B O 1
ATOM 2245 N N . GLU B 1 69 ? 2.203 -3.127 9.586 1 97.81 69 GLU B N 1
ATOM 2246 C CA . GLU B 1 69 ? 2.311 -2.852 8.156 1 97.81 69 GLU B CA 1
ATOM 2247 C C . GLU B 1 69 ? 3.752 -2.547 7.758 1 97.81 69 GLU B C 1
ATOM 2249 O O . GLU B 1 69 ? 4.309 -1.525 8.164 1 97.81 69 GLU B O 1
ATOM 2254 N N . SER B 1 70 ? 4.309 -3.336 6.922 1 97.81 70 SER B N 1
ATOM 2255 C CA . SER B 1 70 ? 5.734 -3.285 6.609 1 97.81 70 SER B CA 1
ATOM 2256 C C . SER B 1 70 ? 6.113 -1.949 5.984 1 97.81 70 SER B C 1
ATOM 2258 O O . SER B 1 70 ? 7.184 -1.406 6.27 1 97.81 70 SER B O 1
ATOM 2260 N N . ASP B 1 71 ? 5.258 -1.362 5.172 1 97.94 71 ASP B N 1
ATOM 2261 C CA . ASP B 1 71 ? 5.574 -0.092 4.527 1 97.94 71 ASP B CA 1
ATOM 2262 C C . ASP B 1 71 ? 5.578 1.053 5.539 1 97.94 71 ASP B C 1
ATOM 2264 O O . ASP B 1 71 ? 6.363 1.994 5.414 1 97.94 71 ASP B O 1
ATOM 2268 N N . ALA B 1 72 ? 4.641 1.051 6.5 1 98.56 72 ALA B N 1
ATOM 2269 C CA . ALA B 1 72 ? 4.617 2.061 7.555 1 98.56 72 ALA B CA 1
ATOM 2270 C C . ALA B 1 72 ? 5.859 1.972 8.43 1 98.56 72 ALA B C 1
ATOM 2272 O O . ALA B 1 72 ? 6.469 2.992 8.766 1 98.56 72 ALA B O 1
ATOM 2273 N N . ILE B 1 73 ? 6.242 0.73 8.789 1 98.75 73 ILE B N 1
ATOM 2274 C CA . ILE B 1 73 ? 7.434 0.513 9.602 1 98.75 73 ILE B CA 1
ATOM 2275 C C . ILE B 1 73 ? 8.672 0.996 8.844 1 98.75 73 ILE B C 1
ATOM 2277 O O . ILE B 1 73 ? 9.508 1.713 9.398 1 98.75 73 ILE B O 1
ATOM 2281 N N . ALA B 1 74 ? 8.742 0.628 7.562 1 98.81 74 ALA B N 1
ATOM 2282 C CA . ALA B 1 74 ? 9.875 1.028 6.738 1 98.81 74 ALA B CA 1
ATOM 2283 C C . ALA B 1 74 ? 9.969 2.549 6.633 1 98.81 74 ALA B C 1
ATOM 2285 O O . ALA B 1 74 ? 11.062 3.117 6.711 1 98.81 74 ALA B O 1
ATOM 2286 N N . GLN B 1 75 ? 8.828 3.148 6.461 1 98.62 75 GLN B N 1
ATOM 2287 C CA . GLN B 1 75 ? 8.805 4.605 6.395 1 98.62 75 GLN B CA 1
ATOM 2288 C C . GLN B 1 75 ? 9.305 5.223 7.695 1 98.62 75 GLN B C 1
ATOM 2290 O O . GLN B 1 75 ? 10.078 6.184 7.68 1 98.62 75 GLN B O 1
ATOM 2295 N N . TYR B 1 76 ? 8.875 4.727 8.812 1 98.81 76 TYR B N 1
ATOM 2296 C CA . TYR B 1 76 ? 9.289 5.234 10.117 1 98.81 76 TYR B CA 1
ATOM 2297 C C . TYR B 1 76 ? 10.805 5.141 10.281 1 98.81 76 TYR B C 1
ATOM 2299 O O . TYR B 1 76 ? 11.461 6.121 10.633 1 98.81 76 TYR B O 1
ATOM 2307 N N . VAL B 1 77 ? 11.336 4.031 9.969 1 98.81 77 VAL B N 1
ATOM 2308 C CA . VAL B 1 77 ? 12.766 3.783 10.109 1 98.81 77 VAL B CA 1
ATOM 2309 C C . VAL B 1 77 ? 13.547 4.668 9.141 1 98.81 77 VAL B C 1
ATOM 2311 O O . VAL B 1 77 ? 14.547 5.277 9.516 1 98.81 77 VAL B O 1
ATOM 2314 N N . ALA B 1 78 ? 13.07 4.797 7.949 1 98.81 78 ALA B N 1
ATOM 2315 C CA . ALA B 1 78 ? 13.734 5.59 6.914 1 98.81 78 ALA B CA 1
ATOM 2316 C C . ALA B 1 78 ? 13.766 7.066 7.293 1 98.81 78 ALA B C 1
ATOM 2318 O O . ALA B 1 78 ? 14.727 7.773 6.984 1 98.81 78 ALA B O 1
ATOM 2319 N N . GLU B 1 79 ? 12.742 7.508 7.969 1 98.44 79 GLU B N 1
ATOM 2320 C CA . GLU B 1 79 ? 12.625 8.93 8.273 1 98.44 79 GLU B CA 1
ATOM 2321 C C . GLU B 1 79 ? 13.281 9.266 9.609 1 98.44 79 GLU B C 1
ATOM 2323 O O . GLU B 1 79 ? 13.328 10.43 10.016 1 98.44 79 GLU B O 1
ATOM 2328 N N . SER B 1 80 ? 13.828 8.297 10.289 1 98.25 80 SER B N 1
ATOM 2329 C CA . SER B 1 80 ? 14.266 8.5 11.672 1 98.25 80 SER B CA 1
ATOM 2330 C C . SER B 1 80 ? 15.781 8.656 11.742 1 98.25 80 SER B C 1
ATOM 2332 O O . SER B 1 80 ? 16.359 8.586 12.828 1 98.25 80 SER B O 1
ATOM 2334 N N . GLY B 1 81 ? 16.438 8.844 10.664 1 97.88 81 GLY B N 1
ATOM 2335 C CA . GLY B 1 81 ? 17.891 8.992 10.656 1 97.88 81 GLY B CA 1
ATOM 2336 C C . GLY B 1 81 ? 18.375 10.008 9.641 1 97.88 81 GLY B C 1
ATOM 2337 O O . GLY B 1 81 ? 17.578 10.703 9.016 1 97.88 81 GLY B O 1
ATOM 2338 N N . PRO B 1 82 ? 19.672 10.133 9.5 1 97.88 82 PRO B N 1
ATOM 2339 C CA . PRO B 1 82 ? 20.266 11.188 8.68 1 97.88 82 PRO B CA 1
ATOM 2340 C C . PRO B 1 82 ? 20 11 7.188 1 97.88 82 PRO B C 1
ATOM 2342 O O . PRO B 1 82 ? 20.109 11.953 6.41 1 97.88 82 PRO B O 1
ATOM 2345 N N . ALA B 1 83 ? 19.641 9.867 6.789 1 98.06 83 ALA B N 1
ATOM 2346 C CA . ALA B 1 83 ? 19.438 9.602 5.367 1 98.06 83 ALA B CA 1
ATOM 2347 C C . ALA B 1 83 ? 17.969 9.789 4.973 1 98.06 83 ALA B C 1
ATOM 2349 O O . ALA B 1 83 ? 17.562 9.383 3.883 1 98.06 83 ALA B O 1
ATOM 2350 N N . ALA B 1 84 ? 17.188 10.391 5.832 1 98.12 84 ALA B N 1
ATOM 2351 C CA . ALA B 1 84 ? 15.75 10.523 5.625 1 98.12 84 ALA B CA 1
ATOM 2352 C C . ALA B 1 84 ? 15.453 11.148 4.266 1 98.12 84 ALA B C 1
ATOM 2354 O O . ALA B 1 84 ? 14.648 10.617 3.492 1 98.12 84 ALA B O 1
ATOM 2355 N N . ALA B 1 85 ? 16.109 12.195 3.936 1 97 85 ALA B N 1
ATOM 2356 C CA . ALA B 1 85 ? 15.812 12.906 2.697 1 97 85 ALA B CA 1
ATOM 2357 C C . ALA B 1 85 ? 16.172 12.07 1.477 1 97 85 ALA B C 1
ATOM 2359 O O . ALA B 1 85 ? 15.461 12.07 0.474 1 97 85 ALA B O 1
ATOM 2360 N N . SER B 1 86 ? 17.266 11.383 1.514 1 96.94 86 SER B N 1
ATOM 2361 C CA . SER B 1 86 ? 17.672 10.555 0.381 1 96.94 86 SER B CA 1
ATOM 2362 C C . SER B 1 86 ? 16.781 9.328 0.25 1 96.94 86 SER B C 1
ATOM 2364 O O . SER B 1 86 ? 16.438 8.914 -0.861 1 96.94 86 SER B O 1
ATOM 2366 N N . LEU B 1 87 ? 16.375 8.773 1.352 1 98.56 87 LEU B N 1
ATOM 2367 C CA . LEU B 1 87 ? 15.586 7.543 1.342 1 98.56 87 LEU B CA 1
ATOM 2368 C C . LEU B 1 87 ? 14.133 7.828 0.964 1 98.56 87 LEU B C 1
ATOM 2370 O O . LEU B 1 87 ? 13.492 7.008 0.309 1 98.56 87 LEU B O 1
ATOM 2374 N N . MET B 1 88 ? 13.617 9.023 1.364 1 98.25 88 MET B N 1
ATOM 2375 C CA . MET B 1 88 ? 12.172 9.219 1.256 1 98.25 88 MET B CA 1
ATOM 2376 C C . MET B 1 88 ? 11.852 10.391 0.341 1 98.25 88 MET B C 1
ATOM 2378 O O . MET B 1 88 ? 10.703 10.562 -0.075 1 98.25 88 MET B O 1
ATOM 2382 N N . GLY B 1 89 ? 12.859 11.133 -0.029 1 97.25 89 GLY B N 1
ATOM 2383 C CA . GLY B 1 89 ? 12.617 12.336 -0.81 1 97.25 89 GLY B CA 1
ATOM 2384 C C . GLY B 1 89 ? 12.594 13.602 0.031 1 97.25 89 GLY B C 1
ATOM 2385 O O . GLY B 1 89 ? 12.141 13.578 1.176 1 97.25 89 GLY B O 1
ATOM 2386 N N . ALA B 1 90 ? 12.977 14.734 -0.592 1 95.75 90 ALA B N 1
ATOM 2387 C CA . ALA B 1 90 ? 13.109 15.992 0.127 1 95.75 90 ALA B CA 1
ATOM 2388 C C . ALA B 1 90 ? 11.922 16.922 -0.164 1 95.75 90 ALA B C 1
ATOM 2390 O O . ALA B 1 90 ? 11.664 17.859 0.588 1 95.75 90 ALA B O 1
ATOM 2391 N N . THR B 1 91 ? 11.258 16.75 -1.268 1 96.38 91 THR B N 1
ATOM 2392 C CA . THR B 1 91 ? 10.117 17.562 -1.676 1 96.38 91 THR B CA 1
ATOM 2393 C C . THR B 1 91 ? 8.859 16.703 -1.798 1 96.38 91 THR B C 1
ATOM 2395 O O . THR B 1 91 ? 8.953 15.477 -1.925 1 96.38 91 THR B O 1
ATOM 2398 N N . PRO B 1 92 ? 7.672 17.297 -1.767 1 97 92 PRO B N 1
ATOM 2399 C CA . PRO B 1 92 ? 6.441 16.531 -1.943 1 97 92 PRO B CA 1
ATOM 2400 C C . PRO B 1 92 ? 6.445 15.695 -3.227 1 97 92 PRO B C 1
ATOM 2402 O O . PRO B 1 92 ? 6.02 14.539 -3.219 1 97 92 PRO B O 1
ATOM 2405 N N . ALA B 1 93 ? 6.957 16.266 -4.27 1 97.19 93 ALA B N 1
ATOM 2406 C CA . ALA B 1 93 ? 6.98 15.562 -5.551 1 97.19 93 ALA B CA 1
ATOM 2407 C C . ALA B 1 93 ? 7.91 14.352 -5.492 1 97.19 93 ALA B C 1
ATOM 2409 O O . ALA B 1 93 ? 7.57 13.281 -5.992 1 97.19 93 ALA B O 1
ATOM 2410 N N . GLU B 1 94 ? 9.055 14.508 -4.879 1 97.12 94 GLU B N 1
ATOM 2411 C CA . GLU B 1 94 ? 10 13.406 -4.75 1 97.12 94 GLU B CA 1
ATOM 2412 C C . GLU B 1 94 ? 9.438 12.305 -3.852 1 97.12 94 GLU B C 1
ATOM 2414 O O . GLU B 1 94 ? 9.57 11.117 -4.16 1 97.12 94 GLU B O 1
ATOM 2419 N N . ARG B 1 95 ? 8.82 12.719 -2.76 1 98.06 95 ARG B N 1
ATOM 2420 C CA . ARG B 1 95 ? 8.227 11.75 -1.844 1 98.06 95 ARG B CA 1
ATOM 2421 C C . ARG B 1 95 ? 7.137 10.945 -2.539 1 98.06 95 ARG B C 1
ATOM 2423 O O . ARG B 1 95 ? 7.051 9.727 -2.359 1 98.06 95 ARG B O 1
ATOM 2430 N N . ALA B 1 96 ? 6.395 11.617 -3.334 1 98.31 96 ALA B N 1
ATOM 2431 C CA . ALA B 1 96 ? 5.305 10.945 -4.043 1 98.31 96 ALA B CA 1
ATOM 2432 C C . ALA B 1 96 ? 5.844 10 -5.109 1 98.31 96 ALA B C 1
ATOM 2434 O O . ALA B 1 96 ? 5.285 8.922 -5.336 1 98.31 96 ALA B O 1
ATOM 2435 N N . ALA B 1 97 ? 6.887 10.422 -5.781 1 98.19 97 ALA B N 1
ATOM 2436 C CA . ALA B 1 97 ? 7.508 9.555 -6.781 1 98.19 97 ALA B CA 1
ATOM 2437 C C . ALA B 1 97 ? 8.023 8.266 -6.148 1 98.19 97 ALA B C 1
ATOM 2439 O O . ALA B 1 97 ? 7.855 7.18 -6.715 1 98.19 97 ALA B O 1
ATOM 2440 N N . ILE B 1 98 ? 8.602 8.383 -5.004 1 98.62 98 ILE B N 1
ATOM 2441 C CA . ILE B 1 98 ? 9.078 7.211 -4.281 1 98.62 98 ILE B CA 1
ATOM 2442 C C . ILE B 1 98 ? 7.895 6.352 -3.85 1 98.62 98 ILE B C 1
ATOM 2444 O O . ILE B 1 98 ? 7.902 5.133 -4.039 1 98.62 98 ILE B O 1
ATOM 2448 N N . ARG B 1 99 ? 6.887 6.961 -3.363 1 98.56 99 ARG B N 1
ATOM 2449 C CA . ARG B 1 99 ? 5.691 6.25 -2.92 1 98.56 99 ARG B CA 1
ATOM 2450 C C . ARG B 1 99 ? 5.043 5.492 -4.074 1 98.56 99 ARG B C 1
ATOM 2452 O O . ARG B 1 99 ? 4.531 4.391 -3.887 1 98.56 99 ARG B O 1
ATOM 2459 N N . GLN B 1 100 ? 5.039 6.09 -5.207 1 98.56 100 GLN B N 1
ATOM 2460 C CA . GLN B 1 100 ? 4.5 5.445 -6.398 1 98.56 100 GLN B CA 1
ATOM 2461 C C . GLN B 1 100 ? 5.148 4.082 -6.629 1 98.56 100 GLN B C 1
ATOM 2463 O O . GLN B 1 100 ? 4.461 3.096 -6.895 1 98.56 100 GLN B O 1
ATOM 2468 N N . TRP B 1 101 ? 6.41 3.994 -6.484 1 98.75 101 TRP B N 1
ATOM 2469 C CA . TRP B 1 101 ? 7.129 2.746 -6.703 1 98.75 101 TRP B CA 1
ATOM 2470 C C . TRP B 1 101 ? 6.902 1.775 -5.551 1 98.75 101 TRP B C 1
ATOM 2472 O O . TRP B 1 101 ? 6.867 0.559 -5.754 1 98.75 101 TRP B O 1
ATOM 2482 N N . VAL B 1 102 ? 6.773 2.342 -4.34 1 98.56 102 VAL B N 1
ATOM 2483 C CA . VAL B 1 102 ? 6.441 1.495 -3.199 1 98.56 102 VAL B CA 1
ATOM 2484 C C . VAL B 1 102 ? 5.086 0.834 -3.424 1 98.56 102 VAL B C 1
ATOM 2486 O O . VAL B 1 102 ? 4.922 -0.364 -3.182 1 98.56 102 VAL B O 1
ATOM 2489 N N . CYS B 1 103 ? 4.141 1.627 -3.924 1 98 103 CYS B N 1
ATOM 2490 C CA . CYS B 1 103 ? 2.822 1.088 -4.246 1 98 103 CYS B CA 1
ATOM 2491 C C . CYS B 1 103 ? 2.916 0.054 -5.363 1 98 103 CYS B C 1
ATOM 2493 O O . CYS B 1 103 ? 2.287 -1.004 -5.289 1 98 103 CYS B O 1
ATOM 2495 N N . PHE B 1 104 ? 3.715 0.362 -6.395 1 98.19 104 PHE B N 1
ATOM 2496 C CA . PHE B 1 104 ? 3.957 -0.566 -7.492 1 98.19 104 PHE B CA 1
ATOM 2497 C C . PHE B 1 104 ? 4.488 -1.896 -6.973 1 98.19 104 PHE B C 1
ATOM 2499 O O . PHE B 1 104 ? 4.016 -2.961 -7.375 1 98.19 104 PHE B O 1
ATOM 2506 N N . ALA B 1 105 ? 5.43 -1.846 -6.035 1 98.31 105 ALA B N 1
ATOM 2507 C CA . ALA B 1 105 ? 6.016 -3.051 -5.457 1 98.31 105 ALA B CA 1
ATOM 2508 C C . ALA B 1 105 ? 4.949 -3.916 -4.789 1 98.31 105 ALA B C 1
ATOM 2510 O O . ALA B 1 105 ? 4.938 -5.137 -4.957 1 98.31 105 ALA B O 1
ATOM 2511 N N . GLN B 1 106 ? 4.078 -3.273 -4.102 1 94.88 106 GLN B N 1
ATOM 2512 C CA . GLN B 1 106 ? 3.055 -3.986 -3.346 1 94.88 106 GLN B CA 1
ATOM 2513 C C . GLN B 1 106 ? 1.999 -4.582 -4.273 1 94.88 106 GLN B C 1
ATOM 2515 O O . GLN B 1 106 ? 1.626 -5.75 -4.129 1 94.88 106 GLN B O 1
ATOM 2520 N N . GLY B 1 107 ? 1.554 -3.801 -5.227 1 93.62 107 GLY B N 1
ATOM 2521 C CA . GLY B 1 107 ? 0.418 -4.195 -6.043 1 93.62 107 GLY B CA 1
ATOM 2522 C C . GLY B 1 107 ? 0.812 -5.012 -7.258 1 93.62 107 GLY B C 1
ATOM 2523 O O . GLY B 1 107 ? 0.09 -5.93 -7.656 1 93.62 107 GLY B O 1
ATOM 2524 N N . GLU B 1 108 ? 1.979 -4.742 -7.832 1 96.69 108 GLU B N 1
ATOM 2525 C CA . GLU B 1 108 ? 2.299 -5.266 -9.156 1 96.69 108 GLU B CA 1
ATOM 2526 C C . GLU B 1 108 ? 3.414 -6.301 -9.086 1 96.69 108 GLU B C 1
ATOM 2528 O O . GLU B 1 108 ? 3.641 -7.047 -10.047 1 96.69 108 GLU B O 1
ATOM 2533 N N . VAL B 1 109 ? 4.105 -6.379 -7.934 1 97.94 109 VAL B N 1
ATOM 2534 C CA . VAL B 1 109 ? 5.246 -7.285 -7.887 1 97.94 109 VAL B CA 1
ATOM 2535 C C . VAL B 1 109 ? 5.035 -8.328 -6.789 1 97.94 109 VAL B C 1
ATOM 2537 O O . VAL B 1 109 ? 4.906 -9.523 -7.07 1 97.94 109 VAL B O 1
ATOM 2540 N N . ILE B 1 110 ? 4.797 -7.898 -5.578 1 95.06 110 ILE B N 1
ATOM 2541 C CA . ILE B 1 110 ? 4.75 -8.812 -4.438 1 95.06 110 ILE B CA 1
ATOM 2542 C C . ILE B 1 110 ? 3.555 -9.75 -4.582 1 95.06 110 ILE B C 1
ATOM 2544 O O . ILE B 1 110 ? 3.656 -10.945 -4.281 1 95.06 110 ILE B O 1
ATOM 2548 N N . GLU B 1 111 ? 2.426 -9.195 -5.043 1 92.69 111 GLU B N 1
ATOM 2549 C CA . GLU B 1 111 ? 1.215 -10.008 -5.121 1 92.69 111 GLU B CA 1
ATOM 2550 C C . GLU B 1 111 ? 1.391 -11.172 -6.09 1 92.69 111 GLU B C 1
ATOM 2552 O O . GLU B 1 111 ? 1.229 -12.336 -5.711 1 92.69 111 GLU B O 1
ATOM 2557 N N . PRO B 1 112 ? 1.77 -10.93 -7.336 1 96.31 112 PRO B N 1
ATOM 2558 C CA . PRO B 1 112 ? 1.962 -12.07 -8.242 1 96.31 112 PRO B CA 1
ATOM 2559 C C . PRO B 1 112 ? 3.119 -12.969 -7.816 1 96.31 112 PRO B C 1
ATOM 2561 O O . PRO B 1 112 ? 3.059 -14.188 -8.008 1 96.31 112 PRO B O 1
ATOM 2564 N N . VAL B 1 113 ? 4.18 -12.438 -7.246 1 96.69 113 VAL B N 1
ATOM 2565 C CA . VAL B 1 113 ? 5.297 -13.234 -6.754 1 96.69 113 VAL B CA 1
ATOM 2566 C C . VAL B 1 113 ? 4.816 -14.18 -5.66 1 96.69 113 VAL B C 1
ATOM 2568 O O . VAL B 1 113 ? 5.184 -15.359 -5.641 1 96.69 113 VAL B O 1
ATOM 2571 N N . THR B 1 114 ? 4.012 -13.688 -4.789 1 93.44 114 THR B N 1
ATOM 2572 C CA . THR B 1 114 ? 3.465 -14.5 -3.709 1 93.44 114 THR B CA 1
ATOM 2573 C C . THR B 1 114 ? 2.553 -15.586 -4.262 1 93.44 114 THR B C 1
ATOM 2575 O O . THR B 1 114 ? 2.629 -16.75 -3.84 1 93.44 114 THR B O 1
ATOM 2578 N N . GLN B 1 115 ? 1.688 -15.242 -5.238 1 93.38 115 GLN B N 1
ATOM 2579 C CA . GLN B 1 115 ? 0.79 -16.219 -5.855 1 93.38 115 GLN B CA 1
ATOM 2580 C C . GLN B 1 115 ? 1.573 -17.344 -6.527 1 93.38 115 GLN B C 1
ATOM 2582 O O . GLN B 1 115 ? 1.168 -18.5 -6.48 1 93.38 115 GLN B O 1
ATOM 2587 N N . LEU B 1 116 ? 2.693 -17.031 -7.086 1 96 116 LEU B N 1
ATOM 2588 C CA . LEU B 1 116 ? 3.525 -18.016 -7.762 1 96 116 LEU B CA 1
ATOM 2589 C C . LEU B 1 116 ? 4.277 -18.891 -6.754 1 96 116 LEU B C 1
ATOM 2591 O O . LEU B 1 116 ? 4.562 -20.047 -7.02 1 96 116 LEU B O 1
ATOM 2595 N N . GLY B 1 117 ? 4.551 -18.297 -5.621 1 94.12 117 GLY B N 1
ATOM 2596 C CA . GLY B 1 117 ? 5.395 -18.969 -4.641 1 94.12 117 GLY B CA 1
ATOM 2597 C C . GLY B 1 117 ? 4.617 -19.859 -3.703 1 94.12 117 GLY B C 1
ATOM 2598 O O . GLY B 1 117 ? 5.125 -20.906 -3.271 1 94.12 117 GLY B O 1
ATOM 2599 N N . LEU B 1 118 ? 3.379 -19.5 -3.369 1 90.69 118 LEU B N 1
ATOM 2600 C CA . LEU B 1 118 ? 2.635 -20.156 -2.297 1 90.69 118 LEU B CA 1
ATOM 2601 C C . LEU B 1 118 ? 2.439 -21.641 -2.598 1 90.69 118 LEU B C 1
ATOM 2603 O O . LEU B 1 118 ? 2.631 -22.484 -1.721 1 90.69 118 LEU B O 1
ATOM 2607 N N . TRP B 1 119 ? 1.998 -21.969 -3.809 1 91.19 119 TRP B N 1
ATOM 2608 C CA . TRP B 1 119 ? 1.773 -23.391 -4.082 1 91.19 119 TRP B CA 1
ATOM 2609 C C . TRP B 1 119 ? 3.096 -24.141 -4.168 1 91.19 119 TRP B C 1
ATOM 2611 O O . TRP B 1 119 ? 3.17 -25.312 -3.807 1 91.19 119 TRP B O 1
ATOM 2621 N N . ARG B 1 120 ? 4.188 -23.469 -4.578 1 93.31 120 ARG B N 1
ATOM 2622 C CA . ARG B 1 120 ? 5.504 -24.094 -4.66 1 93.31 120 ARG B CA 1
ATOM 2623 C C . ARG B 1 120 ? 6.062 -24.375 -3.271 1 93.31 120 ARG B C 1
ATOM 2625 O O . ARG B 1 120 ? 6.797 -25.359 -3.082 1 93.31 120 ARG B O 1
ATOM 2632 N N . LEU B 1 121 ? 5.684 -23.625 -2.34 1 89.5 121 LEU B N 1
ATOM 2633 C CA . LEU B 1 121 ? 6.062 -23.844 -0.947 1 89.5 121 LEU B CA 1
ATOM 2634 C C . LEU B 1 121 ? 5.035 -24.719 -0.23 1 89.5 121 LEU B C 1
ATOM 2636 O O . LEU B 1 121 ? 5.129 -24.922 0.982 1 89.5 121 LEU B O 1
ATOM 2640 N N . LYS B 1 122 ? 3.957 -25.172 -0.876 1 90 122 LYS B N 1
ATOM 2641 C CA . LYS B 1 122 ? 2.951 -26.125 -0.438 1 90 122 LYS B CA 1
ATOM 2642 C C . LYS B 1 122 ? 2.018 -25.516 0.6 1 90 122 LYS B C 1
ATOM 2644 O O . LYS B 1 122 ? 1.504 -26.219 1.474 1 90 122 LYS B O 1
ATOM 2649 N N . PHE B 1 123 ? 1.845 -24.188 0.448 1 87.25 123 PHE B N 1
ATOM 2650 C CA . PHE B 1 123 ? 0.934 -23.531 1.37 1 87.25 123 PHE B CA 1
ATOM 2651 C C . PHE B 1 123 ? -0.49 -23.531 0.827 1 87.25 123 PHE B C 1
ATOM 2653 O O . PHE B 1 123 ? -1.453 -23.469 1.593 1 87.25 123 PHE B O 1
ATOM 2660 N N . VAL B 1 124 ? -0.673 -23.562 -0.515 1 88.75 124 VAL B N 1
ATOM 2661 C CA . VAL B 1 124 ? -1.98 -23.625 -1.158 1 88.75 124 VAL B CA 1
ATOM 2662 C C . VAL B 1 124 ? -1.932 -24.609 -2.332 1 88.75 124 VAL B C 1
ATOM 2664 O O . VAL B 1 124 ? -0.855 -24.906 -2.857 1 88.75 124 VAL B O 1
ATOM 2667 N N . PRO B 1 125 ? -3.156 -25.109 -2.686 1 92 125 PRO B N 1
ATOM 2668 C CA . PRO B 1 125 ? -3.162 -25.969 -3.871 1 92 125 PRO B CA 1
ATOM 2669 C C . PRO B 1 125 ? -2.877 -25.203 -5.16 1 92 125 PRO B C 1
ATOM 2671 O O . PRO B 1 125 ? -3.141 -24 -5.238 1 92 125 PRO B O 1
ATOM 2674 N N . TYR B 1 126 ? -2.326 -25.922 -6.098 1 93.44 126 TYR B N 1
ATOM 2675 C CA . TYR B 1 126 ? -2.07 -25.344 -7.418 1 93.44 126 TYR B CA 1
ATOM 2676 C C . TYR B 1 126 ? -3.369 -24.922 -8.094 1 93.44 126 TYR B C 1
ATOM 2678 O O . TYR B 1 126 ? -4.387 -25.609 -7.984 1 93.44 126 TYR B O 1
ATOM 2686 N N . ASN B 1 127 ? -3.369 -23.797 -8.719 1 92.56 127 ASN B N 1
ATOM 2687 C CA . ASN B 1 127 ? -4.449 -23.281 -9.547 1 92.56 127 ASN B CA 1
ATOM 2688 C C . ASN B 1 127 ? -3.92 -22.719 -10.867 1 92.56 127 ASN B C 1
ATOM 2690 O O . ASN B 1 127 ? -3.205 -21.719 -10.867 1 92.56 127 ASN B O 1
ATOM 2694 N N . GLU B 1 128 ? -4.359 -23.328 -11.914 1 93.94 128 GLU B N 1
ATOM 2695 C CA . GLU B 1 128 ? -3.801 -23 -13.227 1 93.94 128 GLU B CA 1
ATOM 2696 C C . GLU B 1 128 ? -4.102 -21.562 -13.602 1 93.94 128 GLU B C 1
ATOM 2698 O O . GLU B 1 128 ? -3.236 -20.859 -14.133 1 93.94 128 GLU B O 1
ATOM 2703 N N . ALA B 1 129 ? -5.312 -21.141 -13.438 1 91.81 129 ALA B N 1
ATOM 2704 C CA . ALA B 1 129 ? -5.699 -19.781 -13.789 1 91.81 129 ALA B CA 1
ATOM 2705 C C . ALA B 1 129 ? -4.875 -18.766 -13.016 1 91.81 129 ALA B C 1
ATOM 2707 O O . ALA B 1 129 ? -4.41 -17.766 -13.578 1 91.81 129 ALA B O 1
ATOM 2708 N N . THR B 1 130 ? -4.613 -19.016 -11.758 1 92.25 130 THR B N 1
ATOM 2709 C CA . THR B 1 130 ? -3.811 -18.141 -10.906 1 92.25 130 THR B CA 1
ATOM 2710 C C . THR B 1 130 ? -2.363 -18.094 -11.391 1 92.25 130 THR B C 1
ATOM 2712 O O . THR B 1 130 ? -1.764 -17.016 -11.469 1 92.25 130 THR B O 1
ATOM 2715 N N . GLU B 1 131 ? -1.858 -19.25 -11.703 1 95.69 131 GLU B N 1
ATOM 2716 C CA . GLU B 1 131 ? -0.487 -19.344 -12.195 1 95.69 131 GLU B CA 1
ATOM 2717 C C . GLU B 1 131 ? -0.302 -18.531 -13.469 1 95.69 131 GLU B C 1
ATOM 2719 O O . GLU B 1 131 ? 0.629 -17.734 -13.57 1 95.69 131 GLU B O 1
ATOM 2724 N N . LYS B 1 132 ? -1.196 -18.766 -14.398 1 96.12 132 LYS B N 1
ATOM 2725 C CA . LYS B 1 132 ? -1.104 -18.078 -15.688 1 96.12 132 LYS B CA 1
ATOM 2726 C C . LYS B 1 132 ? -1.231 -16.562 -15.523 1 96.12 132 LYS B C 1
ATOM 2728 O O . LYS B 1 132 ? -0.445 -15.812 -16.094 1 96.12 132 LYS B O 1
ATOM 2733 N N . GLN B 1 133 ? -2.137 -16.156 -14.75 1 95.31 133 GLN B N 1
ATOM 2734 C CA . GLN B 1 133 ? -2.357 -14.734 -14.523 1 95.31 133 GLN B CA 1
ATOM 2735 C C . GLN B 1 133 ? -1.167 -14.102 -13.812 1 95.31 133 GLN B C 1
ATOM 2737 O O . GLN B 1 133 ? -0.733 -13 -14.172 1 95.31 133 GLN B O 1
ATOM 2742 N N . ALA B 1 134 ? -0.68 -14.781 -12.812 1 97.12 134 ALA B N 1
ATOM 2743 C CA . ALA B 1 134 ? 0.443 -14.258 -12.039 1 97.12 134 ALA B CA 1
ATOM 2744 C C . ALA B 1 134 ? 1.693 -14.133 -12.906 1 97.12 134 ALA B C 1
ATOM 2746 O O . ALA B 1 134 ? 2.445 -13.164 -12.789 1 97.12 134 ALA B O 1
ATOM 2747 N N . LEU B 1 135 ? 1.898 -15.117 -13.766 1 97.62 135 LEU B N 1
ATOM 2748 C CA . LEU B 1 135 ? 3.043 -15.055 -14.664 1 97.62 135 LEU B CA 1
ATOM 2749 C C . LEU B 1 135 ? 2.914 -13.883 -15.633 1 97.62 135 LEU B C 1
ATOM 2751 O O . LEU B 1 135 ? 3.885 -13.164 -15.883 1 97.62 135 LEU B O 1
ATOM 2755 N N . GLN B 1 136 ? 1.739 -13.664 -16.141 1 97.81 136 GLN B N 1
ATOM 2756 C CA . GLN B 1 136 ? 1.502 -12.539 -17.031 1 97.81 136 GLN B CA 1
ATOM 2757 C C . GLN B 1 136 ? 1.728 -11.203 -16.328 1 97.81 136 GLN B C 1
ATOM 2759 O O . GLN B 1 136 ? 2.324 -10.289 -16.891 1 97.81 136 GLN B O 1
ATOM 2764 N N . ARG B 1 137 ? 1.302 -11.148 -15.141 1 97.5 137 ARG B N 1
ATOM 2765 C CA . ARG B 1 137 ? 1.436 -9.93 -14.352 1 97.5 137 ARG B CA 1
ATOM 2766 C C . ARG B 1 137 ? 2.9 -9.625 -14.055 1 97.5 137 ARG B C 1
ATOM 2768 O O . ARG B 1 137 ? 3.34 -8.484 -14.172 1 97.5 137 ARG B O 1
ATOM 2775 N N . ILE B 1 138 ? 3.607 -10.664 -13.688 1 98 138 ILE B N 1
ATOM 2776 C CA . ILE B 1 138 ? 5.004 -10.43 -13.328 1 98 138 ILE B CA 1
ATOM 2777 C C . ILE B 1 138 ? 5.797 -10.047 -14.578 1 98 138 ILE B C 1
ATOM 2779 O O . ILE B 1 138 ? 6.699 -9.219 -14.516 1 98 138 ILE B O 1
ATOM 2783 N N . GLU B 1 139 ? 5.461 -10.609 -15.695 1 98.31 139 GLU B N 1
ATOM 2784 C CA . GLU B 1 139 ? 6.133 -10.234 -16.938 1 98.31 139 GLU B CA 1
ATOM 2785 C C . GLU B 1 139 ? 5.844 -8.781 -17.297 1 98.31 139 GLU B C 1
ATOM 2787 O O . GLU B 1 139 ? 6.742 -8.062 -17.734 1 98.31 139 GLU B O 1
ATOM 2792 N N . ARG B 1 140 ? 4.621 -8.398 -17.141 1 97.75 140 ARG B N 1
ATOM 2793 C CA . ARG B 1 140 ? 4.262 -7.008 -17.375 1 97.75 140 ARG B CA 1
ATOM 2794 C C . ARG B 1 140 ? 5.043 -6.074 -16.453 1 97.75 140 ARG B C 1
ATOM 2796 O O . ARG B 1 140 ? 5.531 -5.031 -16.891 1 97.75 140 ARG B O 1
ATOM 2803 N N . SER B 1 141 ? 5.152 -6.441 -15.242 1 98.5 141 SER B N 1
ATOM 2804 C CA . SER B 1 141 ? 5.871 -5.637 -14.258 1 98.5 141 SER B CA 1
ATOM 2805 C C . SER B 1 141 ? 7.355 -5.543 -14.594 1 98.5 141 SER B C 1
ATOM 2807 O O . SER B 1 141 ? 7.953 -4.469 -14.508 1 98.5 141 SER B O 1
ATOM 2809 N N . LEU B 1 142 ? 7.945 -6.645 -14.945 1 98.69 142 LEU B N 1
ATOM 2810 C CA . LEU B 1 142 ? 9.359 -6.66 -15.32 1 98.69 142 LEU B CA 1
ATOM 2811 C C . LEU B 1 142 ? 9.594 -5.84 -16.578 1 98.69 142 LEU B C 1
ATOM 2813 O O . LEU B 1 142 ? 10.602 -5.133 -16.688 1 98.69 142 LEU B O 1
ATOM 2817 N N . ALA B 1 143 ? 8.672 -5.926 -17.5 1 98.56 143 ALA B N 1
ATOM 2818 C CA . ALA B 1 143 ? 8.797 -5.125 -18.703 1 98.56 143 ALA B CA 1
ATOM 2819 C C . ALA B 1 143 ? 8.734 -3.633 -18.391 1 98.56 143 ALA B C 1
ATOM 2821 O O . ALA B 1 143 ? 9.484 -2.84 -18.969 1 98.56 143 ALA B O 1
ATOM 2822 N N . TYR B 1 144 ? 7.863 -3.293 -17.562 1 98.31 144 TYR B N 1
ATOM 2823 C CA . TYR B 1 144 ? 7.738 -1.907 -17.125 1 98.31 144 TYR B CA 1
ATOM 2824 C C . TYR B 1 144 ? 9.023 -1.423 -16.469 1 98.31 144 TYR B C 1
ATOM 2826 O O . TYR B 1 144 ? 9.523 -0.338 -16.781 1 98.31 144 TYR B O 1
ATOM 2834 N N . LEU B 1 145 ? 9.594 -2.203 -15.555 1 98.69 145 LEU B N 1
ATOM 2835 C CA . LEU B 1 145 ? 10.859 -1.885 -14.906 1 98.69 145 LEU B CA 1
ATOM 2836 C C . LEU B 1 145 ? 11.977 -1.738 -15.93 1 98.69 145 LEU B C 1
ATOM 2838 O O . LEU B 1 145 ? 12.75 -0.78 -15.883 1 98.69 145 LEU B O 1
ATOM 2842 N N . GLU B 1 146 ? 11.992 -2.68 -16.812 1 98.81 146 GLU B N 1
ATOM 2843 C CA . GLU B 1 146 ? 13.023 -2.713 -17.844 1 98.81 146 GLU B CA 1
ATOM 2844 C C . GLU B 1 146 ? 13.039 -1.415 -18.641 1 98.81 146 GLU B C 1
ATOM 2846 O O . GLU B 1 146 ? 14.102 -0.831 -18.875 1 98.81 146 GLU B O 1
ATOM 2851 N N . SER B 1 147 ? 11.906 -1.048 -19.047 1 98.25 147 SER B N 1
ATOM 2852 C CA . SER B 1 147 ? 11.781 0.168 -19.844 1 98.25 147 SER B CA 1
ATOM 2853 C C . SER B 1 147 ? 12.125 1.406 -19.016 1 98.25 147 SER B C 1
ATOM 2855 O O . SER B 1 147 ? 12.836 2.291 -19.5 1 98.25 147 SER B O 1
ATOM 2857 N N . HIS B 1 148 ? 11.68 1.527 -17.812 1 98.12 148 HIS B N 1
ATOM 2858 C CA . HIS B 1 148 ? 11.875 2.691 -16.953 1 98.12 148 HIS B CA 1
ATOM 2859 C C . HIS B 1 148 ? 13.344 2.857 -16.578 1 98.12 148 HIS B C 1
ATOM 2861 O O . HIS B 1 148 ? 13.836 3.982 -16.453 1 98.12 148 HIS B O 1
ATOM 2867 N N . LEU B 1 149 ? 14.039 1.784 -16.438 1 98.5 149 LEU B N 1
ATOM 2868 C CA . LEU B 1 149 ? 15.391 1.789 -15.867 1 98.5 149 LEU B CA 1
ATOM 2869 C C . LEU B 1 149 ? 16.422 2.059 -16.953 1 98.5 149 LEU B C 1
ATOM 2871 O O . LEU B 1 149 ? 17.609 2.26 -16.656 1 98.5 149 LEU B O 1
ATOM 2875 N N . LYS B 1 150 ? 15.961 2.004 -18.188 1 97.75 150 LYS B N 1
ATOM 2876 C CA . LYS B 1 150 ? 16.906 2.346 -19.25 1 97.75 150 LYS B CA 1
ATOM 2877 C C . LYS B 1 150 ? 17.469 3.75 -19.047 1 97.75 150 LYS B C 1
ATOM 2879 O O . LYS B 1 150 ? 16.719 4.723 -18.984 1 97.75 150 LYS B O 1
ATOM 2884 N N . GLY B 1 151 ? 18.781 3.818 -18.891 1 96.94 151 GLY B N 1
ATOM 2885 C CA . GLY B 1 151 ? 19.453 5.098 -18.734 1 96.94 151 GLY B CA 1
ATOM 2886 C C . GLY B 1 151 ? 19.375 5.645 -17.328 1 96.94 151 GLY B C 1
ATOM 2887 O O . GLY B 1 151 ? 19.719 6.805 -17.078 1 96.94 151 GLY B O 1
ATOM 2888 N N . ARG B 1 152 ? 18.891 4.883 -16.438 1 97.69 152 ARG B N 1
ATOM 2889 C CA . ARG B 1 152 ? 18.766 5.301 -15.047 1 97.69 152 ARG B CA 1
ATOM 2890 C C . ARG B 1 152 ? 19.547 4.375 -14.125 1 97.69 152 ARG B C 1
ATOM 2892 O O . ARG B 1 152 ? 19.609 3.166 -14.359 1 97.69 152 ARG B O 1
ATOM 2899 N N . THR B 1 153 ? 20.109 4.945 -13.125 1 98.31 153 THR B N 1
ATOM 2900 C CA . THR B 1 153 ? 20.781 4.133 -12.117 1 98.31 153 THR B CA 1
ATOM 2901 C C . THR B 1 153 ? 19.766 3.588 -11.102 1 98.31 153 THR B C 1
ATOM 2903 O O . THR B 1 153 ? 19.844 2.422 -10.711 1 98.31 153 THR B O 1
ATOM 2906 N N . TRP B 1 154 ? 18.891 4.434 -10.711 1 98.69 154 TRP B N 1
ATOM 2907 C CA . TRP B 1 154 ? 17.859 4.09 -9.727 1 98.69 154 TRP B CA 1
ATOM 2908 C C . TRP B 1 154 ? 16.469 4.453 -10.234 1 98.69 154 TRP B C 1
ATOM 2910 O O . TRP B 1 154 ? 16.328 5.074 -11.289 1 98.69 154 TRP B O 1
ATOM 2920 N N . LEU B 1 155 ? 15.453 4.008 -9.547 1 98.62 155 LEU B N 1
ATOM 2921 C CA . LEU B 1 155 ? 14.078 4.195 -9.984 1 98.62 155 LEU B CA 1
ATOM 2922 C C . LEU B 1 155 ? 13.672 5.664 -9.914 1 98.62 155 LEU B C 1
ATOM 2924 O O . LEU B 1 155 ? 12.945 6.16 -10.773 1 98.62 155 LEU B O 1
ATOM 2928 N N . VAL B 1 156 ? 14.023 6.281 -8.789 1 97.88 156 VAL B N 1
ATOM 2929 C CA . VAL B 1 156 ? 13.758 7.707 -8.609 1 97.88 156 VAL B CA 1
ATOM 2930 C C . VAL B 1 156 ? 15.078 8.453 -8.43 1 97.88 156 VAL B C 1
ATOM 2932 O O . VAL B 1 156 ? 15.773 8.273 -7.43 1 97.88 156 VAL B O 1
ATOM 2935 N N . GLY B 1 157 ? 15.438 9.258 -9.32 1 92 157 GLY B N 1
ATOM 2936 C CA . GLY B 1 157 ? 16.719 9.93 -9.289 1 92 157 GLY B CA 1
ATOM 2937 C C . GLY B 1 157 ? 17.891 9.016 -9.633 1 92 157 GLY B C 1
ATOM 2938 O O . GLY B 1 157 ? 17.703 7.801 -9.75 1 92 157 GLY B O 1
ATOM 2939 N N . ASN B 1 158 ? 19.156 9.633 -9.695 1 91.81 158 ASN B N 1
ATOM 2940 C CA . ASN B 1 158 ? 20.281 8.828 -10.156 1 91.81 158 ASN B CA 1
ATOM 2941 C C . ASN B 1 158 ? 21.406 8.805 -9.125 1 91.81 158 ASN B C 1
ATOM 2943 O O . ASN B 1 158 ? 22.297 7.961 -9.195 1 91.81 158 ASN B O 1
ATOM 2947 N N . ASP B 1 159 ? 21.312 9.547 -8.141 1 93.81 159 ASP B N 1
ATOM 2948 C CA . ASP B 1 159 ? 22.484 9.758 -7.301 1 93.81 159 ASP B CA 1
ATOM 2949 C C . ASP B 1 159 ? 22.516 8.773 -6.133 1 93.81 159 ASP B C 1
ATOM 2951 O O . ASP B 1 159 ? 23.578 8.328 -5.711 1 93.81 159 ASP B O 1
ATOM 2955 N N . LYS B 1 160 ? 21.391 8.57 -5.551 1 95.81 160 LYS B N 1
ATOM 2956 C CA . LYS B 1 160 ? 21.328 7.695 -4.383 1 95.81 160 LYS B CA 1
ATOM 2957 C C . LYS B 1 160 ? 20.125 6.754 -4.461 1 95.81 160 LYS B C 1
ATOM 2959 O O . LYS B 1 160 ? 19.125 7.078 -5.09 1 95.81 160 LYS B O 1
ATOM 2964 N N . VAL B 1 161 ? 20.219 5.605 -3.742 1 98.06 161 VAL B N 1
ATOM 2965 C CA . VAL B 1 161 ? 19.109 4.668 -3.588 1 98.06 161 VAL B CA 1
ATOM 2966 C C . VAL B 1 161 ? 18.031 5.285 -2.701 1 98.06 161 VAL B C 1
ATOM 2968 O O . VAL B 1 161 ? 18.328 6.125 -1.846 1 98.06 161 VAL B O 1
ATOM 2971 N N . SER B 1 162 ? 16.844 4.984 -2.975 1 98.75 162 SER B N 1
ATOM 2972 C CA . SER B 1 162 ? 15.719 5.391 -2.143 1 98.75 162 SER B CA 1
ATOM 2973 C C . SER B 1 162 ? 14.859 4.195 -1.753 1 98.75 162 SER B C 1
ATOM 2975 O O . SER B 1 162 ? 15.156 3.061 -2.135 1 98.75 162 SER B O 1
ATOM 2977 N N . MET B 1 163 ? 13.812 4.445 -1.012 1 98.81 163 MET B N 1
ATOM 2978 C CA . MET B 1 163 ? 12.898 3.373 -0.632 1 98.81 163 MET B CA 1
ATOM 2979 C C . MET B 1 163 ? 12.172 2.818 -1.854 1 98.81 163 MET B C 1
ATOM 2981 O O . MET B 1 163 ? 11.633 1.712 -1.81 1 98.81 163 MET B O 1
ATOM 2985 N N . ALA B 1 164 ? 12.125 3.586 -2.977 1 98.88 164 ALA B N 1
ATOM 2986 C CA . ALA B 1 164 ? 11.602 3.041 -4.227 1 98.88 164 ALA B CA 1
ATOM 2987 C C . ALA B 1 164 ? 12.383 1.798 -4.648 1 98.88 164 ALA B C 1
ATOM 2989 O O . ALA B 1 164 ? 11.789 0.734 -4.863 1 98.88 164 ALA B O 1
ATOM 2990 N N . ASP B 1 165 ? 13.672 1.933 -4.664 1 98.94 165 ASP B N 1
ATOM 2991 C CA . ASP B 1 165 ? 14.539 0.833 -5.082 1 98.94 165 ASP B CA 1
ATOM 2992 C C . ASP B 1 165 ? 14.492 -0.314 -4.074 1 98.94 165 ASP B C 1
ATOM 2994 O O . ASP B 1 165 ? 14.352 -1.478 -4.457 1 98.94 165 ASP B O 1
ATOM 2998 N N . ILE B 1 166 ? 14.617 0.011 -2.854 1 98.88 166 ILE B N 1
ATOM 2999 C CA . ILE B 1 166 ? 14.727 -0.979 -1.788 1 98.88 166 ILE B CA 1
ATOM 3000 C C . ILE B 1 166 ? 13.453 -1.812 -1.719 1 98.88 166 ILE B C 1
ATOM 3002 O O . ILE B 1 166 ? 13.508 -3.037 -1.595 1 98.88 166 ILE B O 1
ATOM 3006 N N . THR B 1 167 ? 12.32 -1.179 -1.829 1 98.81 167 THR B N 1
ATOM 3007 C CA . THR B 1 167 ? 11.039 -1.877 -1.718 1 98.81 167 THR B CA 1
ATOM 3008 C C . THR B 1 167 ? 10.789 -2.746 -2.947 1 98.81 167 THR B C 1
ATOM 3010 O O . THR B 1 167 ? 10.414 -3.914 -2.82 1 98.81 167 THR B O 1
ATOM 3013 N N . VAL B 1 168 ? 10.992 -2.17 -4.125 1 98.81 168 VAL B N 1
ATOM 3014 C CA . VAL B 1 168 ? 10.812 -2.969 -5.332 1 98.81 168 VAL B CA 1
ATOM 3015 C C . VAL B 1 168 ? 11.805 -4.133 -5.332 1 98.81 168 VAL B C 1
ATOM 3017 O O . VAL B 1 168 ? 11.43 -5.27 -5.641 1 98.81 168 VAL B O 1
ATOM 3020 N N . GLY B 1 169 ? 13.039 -3.875 -4.973 1 98.69 169 GLY B N 1
ATOM 3021 C CA . GLY B 1 169 ? 14.039 -4.926 -4.91 1 98.69 169 GLY B CA 1
ATOM 3022 C C . GLY B 1 169 ? 13.672 -6.047 -3.951 1 98.69 169 GLY B C 1
ATOM 3023 O O . GLY B 1 169 ? 13.773 -7.223 -4.297 1 98.69 169 GLY B O 1
ATOM 3024 N N . SER B 1 170 ? 13.25 -5.68 -2.74 1 98.25 170 SER B N 1
ATOM 3025 C CA . SER B 1 170 ? 12.875 -6.691 -1.758 1 98.25 170 SER B CA 1
ATOM 3026 C C . SER B 1 170 ? 11.711 -7.539 -2.256 1 98.25 170 SER B C 1
ATOM 3028 O O . SER B 1 170 ? 11.633 -8.734 -1.964 1 98.25 170 SER B O 1
ATOM 3030 N N . SER B 1 171 ? 10.789 -6.938 -2.988 1 97.75 171 SER B N 1
ATOM 3031 C CA . SER B 1 171 ? 9.617 -7.637 -3.498 1 97.75 171 SER B CA 1
ATOM 3032 C C . SER B 1 171 ? 10 -8.672 -4.551 1 97.75 171 SER B C 1
ATOM 3034 O O . SER B 1 171 ? 9.242 -9.602 -4.828 1 97.75 171 SER B O 1
ATOM 3036 N N . LEU B 1 172 ? 11.164 -8.508 -5.16 1 98.19 172 LEU B N 1
ATOM 3037 C CA . LEU B 1 172 ? 11.602 -9.398 -6.234 1 98.19 172 LEU B CA 1
ATOM 3038 C C . LEU B 1 172 ? 12.406 -10.562 -5.68 1 98.19 172 LEU B C 1
ATOM 3040 O O . LEU B 1 172 ? 12.633 -11.555 -6.375 1 98.19 172 LEU B O 1
ATOM 3044 N N . VAL B 1 173 ? 12.828 -10.523 -4.422 1 96.94 173 VAL B N 1
ATOM 3045 C CA . VAL B 1 173 ? 13.727 -11.516 -3.834 1 96.94 173 VAL B CA 1
ATOM 3046 C C . VAL B 1 173 ? 13.094 -12.906 -3.924 1 96.94 173 VAL B C 1
ATOM 3048 O O . VAL B 1 173 ? 13.711 -13.836 -4.438 1 96.94 173 VAL B O 1
ATOM 3051 N N . TRP B 1 174 ? 11.852 -13.047 -3.492 1 94.5 174 TRP B N 1
ATOM 3052 C CA . TRP B 1 174 ? 11.18 -14.344 -3.559 1 94.5 174 TRP B CA 1
ATOM 3053 C C . TRP B 1 174 ? 10.93 -14.75 -5.008 1 94.5 174 TRP B C 1
ATOM 3055 O O . TRP B 1 174 ? 11.016 -15.938 -5.348 1 94.5 174 TRP B O 1
ATOM 3065 N N . GLY B 1 175 ? 10.602 -13.766 -5.844 1 96.75 175 GLY B N 1
ATOM 3066 C CA . GLY B 1 175 ? 10.414 -14.062 -7.254 1 96.75 175 GLY B CA 1
ATOM 3067 C C . GLY B 1 175 ? 11.641 -14.68 -7.898 1 96.75 175 GLY B C 1
ATOM 3068 O O . GLY B 1 175 ? 11.539 -15.711 -8.578 1 96.75 175 GLY B O 1
ATOM 3069 N N . PHE B 1 176 ? 12.766 -14.094 -7.648 1 97.44 176 PHE B N 1
ATOM 3070 C CA . PHE B 1 176 ? 14.016 -14.555 -8.242 1 97.44 176 PHE B CA 1
ATOM 3071 C C . PHE B 1 176 ? 14.398 -15.93 -7.707 1 97.44 176 PHE B C 1
ATOM 3073 O O . PHE B 1 176 ? 14.992 -16.734 -8.422 1 97.44 176 PHE B O 1
ATOM 3080 N N . SER B 1 177 ? 13.992 -16.219 -6.516 1 95.88 177 SER B N 1
ATOM 3081 C CA . SER B 1 177 ? 14.406 -17.484 -5.91 1 95.88 177 SER B CA 1
ATOM 3082 C C . SER B 1 177 ? 13.422 -18.609 -6.242 1 95.88 177 SER B C 1
ATOM 3084 O O . SER B 1 177 ? 13.766 -19.781 -6.164 1 95.88 177 SER B O 1
ATOM 3086 N N . LEU B 1 178 ? 12.172 -18.25 -6.684 1 94.88 178 LEU B N 1
ATOM 3087 C CA . LEU B 1 178 ? 11.172 -19.312 -6.742 1 94.88 178 LEU B CA 1
ATOM 3088 C C . LEU B 1 178 ? 10.562 -19.406 -8.141 1 94.88 178 LEU B C 1
ATOM 3090 O O . LEU B 1 178 ? 10.133 -20.484 -8.562 1 94.88 178 LEU B O 1
ATOM 3094 N N . SER B 1 179 ? 10.469 -18.266 -8.844 1 96.62 179 SER B N 1
ATOM 3095 C CA . SER B 1 179 ? 9.547 -18.375 -9.969 1 96.62 179 SER B CA 1
ATOM 3096 C C . SER B 1 179 ? 10.086 -17.625 -11.188 1 96.62 179 SER B C 1
ATOM 3098 O O . SER B 1 179 ? 9.734 -17.969 -12.328 1 96.62 179 SER B O 1
ATOM 3100 N N . ILE B 1 180 ? 10.836 -16.594 -11 1 98 180 ILE B N 1
ATOM 3101 C CA . ILE B 1 180 ? 11.422 -15.875 -12.117 1 98 180 ILE B CA 1
ATOM 3102 C C . ILE B 1 180 ? 12.734 -16.531 -12.539 1 98 180 ILE B C 1
ATOM 3104 O O . ILE B 1 180 ? 13.805 -16.188 -12.031 1 98 180 ILE B O 1
ATOM 3108 N N . ASP B 1 181 ? 12.625 -17.406 -13.469 1 98.31 181 ASP B N 1
ATOM 3109 C CA . ASP B 1 181 ? 13.734 -18.312 -13.781 1 98.31 181 ASP B CA 1
ATOM 3110 C C . ASP B 1 181 ? 14.688 -17.672 -14.781 1 98.31 181 ASP B C 1
ATOM 3112 O O . ASP B 1 181 ? 14.5 -16.516 -15.188 1 98.31 181 ASP B O 1
ATOM 3116 N N . ALA B 1 182 ? 15.664 -18.422 -15.125 1 98.31 182 ALA B N 1
ATOM 3117 C CA . ALA B 1 182 ? 16.75 -17.922 -15.961 1 98.31 182 ALA B CA 1
ATOM 3118 C C . ALA B 1 182 ? 16.234 -17.438 -17.312 1 98.31 182 ALA B C 1
ATOM 3120 O O . ALA B 1 182 ? 16.672 -16.406 -17.812 1 98.31 182 ALA B O 1
ATOM 3121 N N . GLU B 1 183 ? 15.375 -18.109 -17.891 1 98 183 GLU B N 1
ATOM 3122 C CA . GLU B 1 183 ? 14.812 -17.75 -19.188 1 98 183 GLU B CA 1
ATOM 3123 C C . GLU B 1 183 ? 14.094 -16.406 -19.109 1 98 183 GLU B C 1
ATOM 3125 O O . GLU B 1 183 ? 14.281 -15.539 -19.984 1 98 183 GLU B O 1
ATOM 3130 N N . MET B 1 184 ? 13.328 -16.297 -18.141 1 97.88 184 MET B N 1
ATOM 3131 C CA . MET B 1 184 ? 12.609 -15.031 -17.969 1 97.88 184 MET B CA 1
ATOM 3132 C C . MET B 1 184 ? 13.57 -13.891 -17.656 1 97.88 184 MET B C 1
ATOM 3134 O O . MET B 1 184 ? 13.438 -12.789 -18.188 1 97.88 184 MET B O 1
ATOM 3138 N N . ARG B 1 185 ? 14.539 -14.086 -16.766 1 98.31 185 ARG B N 1
ATOM 3139 C CA . ARG B 1 185 ? 15.492 -13.055 -16.391 1 98.31 185 ARG B CA 1
ATOM 3140 C C . ARG B 1 185 ? 16.266 -12.547 -17.594 1 98.31 185 ARG B C 1
ATOM 3142 O O . ARG B 1 185 ? 16.578 -11.359 -17.688 1 98.31 185 ARG B O 1
ATOM 3149 N N . GLN B 1 186 ? 16.516 -13.359 -18.516 1 98.44 186 GLN B N 1
ATOM 3150 C CA . GLN B 1 186 ? 17.281 -13 -19.719 1 98.44 186 GLN B CA 1
ATOM 3151 C C . GLN B 1 186 ? 16.531 -11.961 -20.547 1 98.44 186 GLN B C 1
ATOM 3153 O O . GLN B 1 186 ? 17.156 -11.188 -21.281 1 98.44 186 GLN B O 1
ATOM 3158 N N . LYS B 1 187 ? 15.289 -11.914 -20.453 1 98.62 187 LYS B N 1
ATOM 3159 C CA . LYS B 1 187 ? 14.469 -10.992 -21.234 1 98.62 187 LYS B CA 1
ATOM 3160 C C . LYS B 1 187 ? 14.547 -9.578 -20.656 1 98.62 187 LYS B C 1
ATOM 3162 O O . LYS B 1 187 ? 14.156 -8.617 -21.312 1 98.62 187 LYS B O 1
ATOM 3167 N N . TYR B 1 188 ? 15.07 -9.453 -19.469 1 98.69 188 TYR B N 1
ATOM 3168 C CA . TYR B 1 188 ? 15.055 -8.156 -18.797 1 98.69 188 TYR B CA 1
ATOM 3169 C C . TYR B 1 188 ? 16.422 -7.848 -18.172 1 98.69 188 TYR B C 1
ATOM 3171 O O . TYR B 1 188 ? 16.516 -7.621 -16.969 1 98.69 188 TYR B O 1
ATOM 3179 N N . PRO B 1 189 ? 17.438 -7.727 -18.969 1 98.62 189 PRO B N 1
ATOM 3180 C CA . PRO B 1 189 ? 18.797 -7.59 -18.469 1 98.62 189 PRO B CA 1
ATOM 3181 C C . PRO B 1 189 ? 19.031 -6.277 -17.719 1 98.62 189 PRO B C 1
ATOM 3183 O O . PRO B 1 189 ? 19.828 -6.23 -16.781 1 98.62 189 PRO B O 1
ATOM 3186 N N . VAL B 1 190 ? 18.344 -5.191 -18.125 1 98.81 190 VAL B N 1
ATOM 3187 C CA . VAL B 1 190 ? 18.516 -3.902 -17.453 1 98.81 190 VAL B CA 1
ATOM 3188 C C . VAL B 1 190 ? 17.969 -3.984 -16.031 1 98.81 190 VAL B C 1
ATOM 3190 O O . VAL B 1 190 ? 18.609 -3.494 -15.094 1 98.81 190 VAL B O 1
ATOM 3193 N N . THR B 1 191 ? 16.844 -4.652 -15.867 1 98.75 191 THR B N 1
ATOM 3194 C CA . THR B 1 191 ? 16.234 -4.84 -14.555 1 98.75 191 THR B CA 1
ATOM 3195 C C . THR B 1 191 ? 17.125 -5.699 -13.664 1 98.75 191 THR B C 1
ATOM 3197 O O . THR B 1 191 ? 17.328 -5.383 -12.492 1 98.75 191 THR B O 1
ATOM 3200 N N . ILE B 1 192 ? 17.641 -6.758 -14.25 1 98.56 192 ILE B N 1
ATOM 3201 C CA . ILE B 1 192 ? 18.484 -7.66 -13.484 1 98.56 192 ILE B CA 1
ATOM 3202 C C . ILE B 1 192 ? 19.766 -6.926 -13.055 1 98.56 192 ILE B C 1
ATOM 3204 O O . ILE B 1 192 ? 20.188 -7.027 -11.898 1 98.56 192 ILE B O 1
ATOM 3208 N N . ALA B 1 193 ? 20.328 -6.172 -13.93 1 98.69 193 ALA B N 1
ATOM 3209 C CA . ALA B 1 193 ? 21.531 -5.398 -13.602 1 98.69 193 ALA B CA 1
ATOM 3210 C C . ALA B 1 193 ? 21.234 -4.395 -12.492 1 98.69 193 ALA B C 1
ATOM 3212 O O . ALA B 1 193 ? 22.062 -4.199 -11.594 1 98.69 193 ALA B O 1
ATOM 3213 N N . TRP B 1 194 ? 20.125 -3.742 -12.594 1 98.81 194 TRP B N 1
ATOM 3214 C CA . TRP B 1 194 ? 19.688 -2.82 -11.555 1 98.81 194 TRP B CA 1
ATOM 3215 C C . TRP B 1 194 ? 19.578 -3.533 -10.203 1 98.81 194 TRP B C 1
ATOM 3217 O O . TRP B 1 194 ? 20.062 -3.033 -9.195 1 98.81 194 TRP B O 1
ATOM 3227 N N . PHE B 1 195 ? 19 -4.68 -10.18 1 98.75 195 PHE B N 1
ATOM 3228 C CA . PHE B 1 195 ? 18.828 -5.43 -8.945 1 98.75 195 PHE B CA 1
ATOM 3229 C C . PHE B 1 195 ? 20.172 -5.84 -8.367 1 98.75 195 PHE B C 1
ATOM 3231 O O . PHE B 1 195 ? 20.406 -5.723 -7.16 1 98.75 195 PHE B O 1
ATOM 3238 N N . GLU B 1 196 ? 21.016 -6.289 -9.211 1 98.44 196 GLU B N 1
ATOM 3239 C CA . GLU B 1 196 ? 22.344 -6.723 -8.789 1 98.44 196 GLU B CA 1
ATOM 3240 C C . GLU B 1 196 ? 23.156 -5.559 -8.227 1 98.44 196 GLU B C 1
ATOM 3242 O O . GLU B 1 196 ? 23.953 -5.738 -7.301 1 98.44 196 GLU B O 1
ATOM 3247 N N . ARG B 1 197 ? 23 -4.398 -8.797 1 98.38 197 ARG B N 1
ATOM 3248 C CA . ARG B 1 197 ? 23.609 -3.197 -8.242 1 98.38 197 ARG B CA 1
ATOM 3249 C C . ARG B 1 197 ? 23.016 -2.861 -6.875 1 98.38 197 ARG B C 1
ATOM 3251 O O . ARG B 1 197 ? 23.75 -2.508 -5.945 1 98.38 197 ARG B O 1
ATOM 3258 N N . LEU B 1 198 ? 21.75 -3.002 -6.762 1 98.69 198 LEU B N 1
ATOM 3259 C CA . LEU B 1 198 ? 21.031 -2.654 -5.543 1 98.69 198 LEU B CA 1
ATOM 3260 C C . LEU B 1 198 ? 21.531 -3.498 -4.367 1 98.69 198 LEU B C 1
ATOM 3262 O O . LEU B 1 198 ? 21.797 -2.971 -3.285 1 98.69 198 LEU B O 1
ATOM 3266 N N . ILE B 1 199 ? 21.641 -4.797 -4.559 1 98.19 199 ILE B N 1
ATOM 3267 C CA . ILE B 1 199 ? 21.922 -5.691 -3.441 1 98.19 199 ILE B CA 1
ATOM 3268 C C . ILE B 1 199 ? 23.406 -5.566 -3.047 1 98.19 199 ILE B C 1
ATOM 3270 O O . ILE B 1 199 ? 23.844 -6.215 -2.1 1 98.19 199 ILE B O 1
ATOM 3274 N N . GLN B 1 200 ? 24.172 -4.688 -3.723 1 98.19 200 GLN B N 1
ATOM 3275 C CA . GLN B 1 200 ? 25.547 -4.402 -3.35 1 98.19 200 GLN B CA 1
ATOM 3276 C C . GLN B 1 200 ? 25.656 -3.098 -2.57 1 98.19 200 GLN B C 1
ATOM 3278 O O . GLN B 1 200 ? 26.703 -2.775 -2.02 1 98.19 200 GLN B O 1
ATOM 3283 N N . VAL B 1 201 ? 24.641 -2.322 -2.604 1 98.38 201 VAL B N 1
ATOM 3284 C CA . VAL B 1 201 ? 24.641 -1.069 -1.854 1 98.38 201 VAL B CA 1
ATOM 3285 C C . VAL B 1 201 ? 24.844 -1.354 -0.369 1 98.38 201 VAL B C 1
ATOM 3287 O O . VAL B 1 201 ? 24.203 -2.252 0.191 1 98.38 201 VAL B O 1
ATOM 3290 N N . ASP B 1 202 ? 25.719 -0.552 0.264 1 98.25 202 ASP B N 1
ATOM 3291 C CA . ASP B 1 202 ? 25.938 -0.709 1.699 1 98.25 202 ASP B CA 1
ATOM 3292 C C . ASP B 1 202 ? 24.641 -0.507 2.475 1 98.25 202 ASP B C 1
ATOM 3294 O O . ASP B 1 202 ? 23.906 0.459 2.234 1 98.25 202 ASP B O 1
ATOM 3298 N N . GLY B 1 203 ? 24.344 -1.349 3.391 1 98.44 203 GLY B N 1
ATOM 3299 C CA . GLY B 1 203 ? 23.094 -1.342 4.125 1 98.44 203 GLY B CA 1
ATOM 3300 C C . GLY B 1 203 ? 22.062 -2.297 3.549 1 98.44 203 GLY B C 1
ATOM 3301 O O . GLY B 1 203 ? 21.328 -2.951 4.297 1 98.44 203 GLY B O 1
ATOM 3302 N N . VAL B 1 204 ? 21.953 -2.336 2.201 1 98.69 204 VAL B N 1
ATOM 3303 C CA . VAL B 1 204 ? 21.031 -3.246 1.542 1 98.69 204 VAL B CA 1
ATOM 3304 C C . VAL B 1 204 ? 21.609 -4.656 1.519 1 98.69 204 VAL B C 1
ATOM 3306 O O . VAL B 1 204 ? 20.922 -5.625 1.839 1 98.69 204 VAL B O 1
ATOM 3309 N N . LYS B 1 205 ? 22.859 -4.723 1.221 1 98.12 205 LYS B N 1
ATOM 3310 C CA . LYS B 1 205 ? 23.547 -6.004 1.125 1 98.12 205 LYS B CA 1
ATOM 3311 C C . LYS B 1 205 ? 23.391 -6.816 2.408 1 98.12 205 LYS B C 1
ATOM 3313 O O . LYS B 1 205 ? 23.031 -7.996 2.361 1 98.12 205 LYS B O 1
ATOM 3318 N N . GLN B 1 206 ? 23.594 -6.215 3.525 1 97.56 206 GLN B N 1
ATOM 3319 C CA . GLN B 1 206 ? 23.531 -6.879 4.824 1 97.56 206 GLN B CA 1
ATOM 3320 C C . GLN B 1 206 ? 22.109 -7.324 5.145 1 97.56 206 GLN B C 1
ATOM 3322 O O . GLN B 1 206 ? 21.906 -8.383 5.738 1 97.56 206 GLN B O 1
ATOM 3327 N N . ALA B 1 207 ? 21.156 -6.5 4.742 1 97.88 207 ALA B N 1
ATOM 3328 C CA . ALA B 1 207 ? 19.766 -6.773 5.051 1 97.88 207 ALA B CA 1
ATOM 3329 C C . ALA B 1 207 ? 19.203 -7.895 4.168 1 97.88 207 ALA B C 1
ATOM 3331 O O . ALA B 1 207 ? 18.438 -8.742 4.633 1 97.88 207 ALA B O 1
ATOM 3332 N N . PHE B 1 208 ? 19.547 -7.859 2.871 1 97.31 208 PHE B N 1
ATOM 3333 C CA . PHE B 1 208 ? 19.016 -8.812 1.906 1 97.31 208 PHE B CA 1
ATOM 3334 C C . PHE B 1 208 ? 19.719 -10.156 2.023 1 97.31 208 PHE B C 1
ATOM 3336 O O . PHE B 1 208 ? 19.109 -11.203 1.753 1 97.31 208 PHE B O 1
ATOM 3343 N N . GLY B 1 209 ? 20.969 -10.156 2.457 1 95.25 209 GLY B N 1
ATOM 3344 C CA . GLY B 1 209 ? 21.734 -11.383 2.539 1 95.25 209 GLY B CA 1
ATOM 3345 C C . GLY B 1 209 ? 22.109 -11.953 1.182 1 95.25 209 GLY B C 1
ATOM 3346 O O . GLY B 1 209 ? 22.188 -11.211 0.197 1 95.25 209 GLY B O 1
ATOM 3347 N N . GLU B 1 210 ? 22.359 -13.219 1.184 1 93.56 210 GLU B N 1
ATOM 3348 C CA . GLU B 1 210 ? 22.75 -13.867 -0.065 1 93.56 210 GLU B CA 1
ATOM 3349 C C . GLU B 1 210 ? 21.547 -14.102 -0.965 1 93.56 210 GLU B C 1
ATOM 3351 O O . GLU B 1 210 ? 20.516 -14.633 -0.518 1 93.56 210 GLU B O 1
ATOM 3356 N N . GLN B 1 211 ? 21.688 -13.664 -2.174 1 94.19 211 GLN B N 1
ATOM 3357 C CA . GLN B 1 211 ? 20.609 -13.82 -3.139 1 94.19 211 GLN B CA 1
ATOM 3358 C C . GLN B 1 211 ? 20.781 -15.109 -3.939 1 94.19 211 GLN B C 1
ATOM 3360 O O . GLN B 1 211 ? 21.875 -15.438 -4.379 1 94.19 211 GLN B O 1
ATOM 3365 N N . THR B 1 212 ? 19.719 -15.82 -4.055 1 94.94 212 THR B N 1
ATOM 3366 C CA . THR B 1 212 ? 19.703 -17.016 -4.887 1 94.94 212 THR B CA 1
ATOM 3367 C C . THR B 1 212 ? 18.75 -16.828 -6.074 1 94.94 212 THR B C 1
ATOM 3369 O O . THR B 1 212 ? 17.719 -16.172 -5.957 1 94.94 212 THR B O 1
ATOM 3372 N N . TYR B 1 213 ? 19.094 -17.406 -7.176 1 97.25 213 TYR B N 1
ATOM 3373 C CA . TYR B 1 213 ? 18.281 -17.375 -8.383 1 97.25 213 TYR B CA 1
ATOM 3374 C C . TYR B 1 213 ? 17.828 -18.781 -8.789 1 97.25 213 TYR B C 1
ATOM 3376 O O . TYR B 1 213 ? 18.656 -19.688 -8.891 1 97.25 213 TYR B O 1
ATOM 3384 N N . VAL B 1 214 ? 16.562 -18.906 -9 1 97.62 214 VAL B N 1
ATOM 3385 C CA . VAL B 1 214 ? 16.062 -20.188 -9.508 1 97.62 214 VAL B CA 1
ATOM 3386 C C . VAL B 1 214 ? 16.422 -20.312 -10.992 1 97.62 214 VAL B C 1
ATOM 3388 O O . VAL B 1 214 ? 16.219 -19.391 -11.773 1 97.62 214 VAL B O 1
ATOM 3391 N N . GLU B 1 215 ? 17 -21.422 -11.344 1 97.81 215 GLU B N 1
ATOM 3392 C CA . GLU B 1 215 ? 17.391 -21.625 -12.734 1 97.81 215 GLU B CA 1
ATOM 3393 C C . GLU B 1 215 ? 16.203 -22.078 -13.586 1 97.81 215 GLU B C 1
ATOM 3395 O O . GLU B 1 215 ? 16 -21.578 -14.695 1 97.81 215 GLU B O 1
ATOM 3400 N N . LYS B 1 216 ? 15.438 -23.094 -13.086 1 97.12 216 LYS B N 1
ATOM 3401 C CA . LYS B 1 216 ? 14.219 -23.578 -13.727 1 97.12 216 LYS B CA 1
ATOM 3402 C C . LYS B 1 216 ? 13.039 -23.562 -12.758 1 97.12 216 LYS B C 1
ATOM 3404 O O . LYS B 1 216 ? 13.078 -24.219 -11.711 1 97.12 216 LYS B O 1
ATOM 3409 N N . ARG B 1 217 ? 12.094 -22.766 -13.227 1 95.25 217 ARG B N 1
ATOM 3410 C CA . ARG B 1 217 ? 10.898 -22.688 -12.398 1 95.25 217 ARG B CA 1
ATOM 3411 C C . ARG B 1 217 ? 10.211 -24.047 -12.289 1 95.25 217 ARG B C 1
ATOM 3413 O O . ARG B 1 217 ? 10.008 -24.719 -13.305 1 95.25 217 ARG B O 1
ATOM 3420 N N . GLN B 1 218 ? 9.836 -24.406 -11.039 1 94 218 GLN B N 1
ATOM 3421 C CA . GLN B 1 218 ? 9.117 -25.656 -10.852 1 94 218 GLN B CA 1
ATOM 3422 C C . GLN B 1 218 ? 7.766 -25.625 -11.562 1 94 218 GLN B C 1
ATOM 3424 O O . GLN B 1 218 ? 6.957 -24.734 -11.336 1 94 218 GLN B O 1
ATOM 3429 N N . GLU B 1 219 ? 7.496 -26.594 -12.375 1 91.12 219 GLU B N 1
ATOM 3430 C CA . GLU B 1 219 ? 6.215 -26.719 -13.062 1 91.12 219 GLU B CA 1
ATOM 3431 C C . GLU B 1 219 ? 5.285 -27.672 -12.32 1 91.12 219 GLU B C 1
ATOM 3433 O O . GLU B 1 219 ? 5.746 -28.562 -11.602 1 91.12 219 GLU B O 1
ATOM 3438 N N . TYR B 1 220 ? 4.035 -27.328 -12.531 1 89.56 220 TYR B N 1
ATOM 3439 C CA . TYR B 1 220 ? 3.076 -28.266 -11.953 1 89.56 220 TYR B CA 1
ATOM 3440 C C . TYR B 1 220 ? 2.992 -29.531 -12.789 1 89.56 220 TYR B C 1
ATOM 3442 O O . TYR B 1 220 ? 2.797 -29.469 -14 1 89.56 220 TYR B O 1
ATOM 3450 N N . GLU B 1 221 ? 3.195 -30.719 -12.109 1 88.12 221 GLU B N 1
ATOM 3451 C CA . GLU B 1 221 ? 3.209 -32.031 -12.797 1 88.12 221 GLU B CA 1
ATOM 3452 C C . GLU B 1 221 ? 1.965 -32.844 -12.461 1 88.12 221 GLU B C 1
ATOM 3454 O O . GLU B 1 221 ? 1.85 -34 -12.859 1 88.12 221 GLU B O 1
ATOM 3459 N N . GLY B 1 222 ? 0.87 -32.469 -11.977 1 77.69 222 GLY B N 1
ATOM 3460 C CA . GLY B 1 222 ? -0.339 -33.219 -11.711 1 77.69 222 GLY B CA 1
ATOM 3461 C C . GLY B 1 222 ? -0.508 -33.594 -10.25 1 77.69 222 GLY B C 1
ATOM 3462 O O . GLY B 1 222 ? 0.464 -33.594 -9.492 1 77.69 222 GLY B O 1
#

Sequence (444 aa):
MAPFGTIWSYSPSPRVMKIQAAGNINGLEVAVTPDFVMGQTNTTDEFRAKFPFGKVPAFEGADGTLLTESDAIAQYVAESGPAAASLMGATPAERAAIRQWVCFAQGEVIEPVTQLGLWRLKFVPYNEATEKQALQRIERSLAYLESHLKGRTWLVGNDKVSMADITVGSSLVWGFSLSIDAEMRQKYPVTIAWFERLIQVDGVKQAFGEQTYVEKRQEYEGMAPFGTIWSYSPSPRVMKIQAAGNINGLEVAVTPDFVMGQTNTTDEFRAKFPFGKVPAFEGADGTLLTESDAIAQYVAESGPAAASLMGATPAERAAIRQWVCFAQGEVIEPVTQLGLWRLKFVPYNEATEKQALQRIERSLAYLESHLKGRTWLVGNDKVSMADITVGSSLVWGFSLSIDAEMRQKYPVTIAWFERLIQVDGVKQAFGEQTYVEKRQEYEG

Secondary structure (DSSP, 8-state):
---SEEEE--SS-HHHHHHHHHHHHHT--EEE-TT--TTTGGGSHHHHHH-TT--S-EEEETTS-EEESHHHHHHHHHHTSTTHHHHH-SSHHHHHHHHHHHHHIIIIIIHHHHHHHHHHTTSS---HHHHHHHHHHHHHHHHHHHHHHTT-SSSS-SSS--HHHHHHHHHHHHHHHHT--HHHHHT-HHHHHHHHHHTTSTTHHHHH-S----SSPPPP--/---SEEEE--SS-HHHHHHHHHHHHHT--EEE-TT--TTTGGGSHHHHHH-TT--S-EEEETTS-EEESHHHHHHHHHHTSTTHHHHH-SSHHHHHHHHHHHHHIIIIIIHHHHHHHHHHTTSS---HHHHHHHHHHHHHHHHHHHHHHTT-SSSS-SSS--HHHHHHHHHHHHHHHHTS-HHHHHT-HHHHHHHHHHTTSTTHHHHH-S----SSPPPP--